Protein AF-A0ABD5MXD7-F1 (afdb_monomer_lite)

Foldseek 3Di:
DPQQDKDKFAQHDQVCCVVFPVVLCQAFLADQCSLVLRQAHRWIWIGRGPFWIWTWDQFDFPNDTATETEETGGDLVCLLVRQVSVQVVCCVPHVFFHKYFFYADSNQVSQLVVPKAKFFWFKWFKDQLVPADCDDDLLVVLVVLQVVCVVQVKDKDKDALVPDPPVLVVVQQQLQLPVALLHNDFFHDVAHGDDSHQAWWQAPVGIGGDPDPDDDDDGDGQWIKMFMATNVRGTFWMWIWHFRHHPSDGQETETRDITGNPVDDDCVRSNNVVVVSVVCVVVVRRMYIPGTLTLPPGDCPPPGRHAPLVNVVSVLCCVLVCVRHPVSVVSVVSSVSSVGDIGTTIMIDSDHRVSVVSVVVSSVVNGVGPSVVRLVVCCPPVVDNSDDLPQVVCVVVVLWPDALAFEEEEEEQDPVVQVVNCVSNVVRHRYDYDHQVVQVGLQRVLVPDDPRHGEYEYEYDLVDPRVVNNLLVCLVVLPQHKYKYFYADDPPSVVSSCVSQPVVFWDWDADPDPVTGTGMTIGGSDDDDD

Structure (mmCIF, N/CA/C/O backbone):
data_AF-A0ABD5MXD7-F1
#
_entry.id   AF-A0ABD5MXD7-F1
#
loop_
_atom_site.group_PDB
_atom_site.id
_atom_site.type_symbol
_atom_site.label_atom_id
_atom_site.label_alt_id
_atom_site.label_comp_id
_atom_site.label_asym_id
_atom_site.label_entity_id
_atom_site.label_seq_id
_atom_site.pdbx_PDB_ins_code
_atom_site.Cartn_x
_atom_site.Cartn_y
_atom_site.Cartn_z
_atom_site.occupancy
_atom_site.B_iso_or_equiv
_atom_site.auth_seq_id
_atom_site.auth_comp_id
_atom_site.auth_asym_id
_atom_site.auth_atom_id
_atom_site.pdbx_PDB_model_num
ATOM 1 N N . MET A 1 1 ? 9.197 -11.437 -35.068 1.00 38.97 1 MET A N 1
ATOM 2 C CA . MET A 1 1 ? 8.439 -10.726 -34.023 1.00 38.97 1 MET A CA 1
ATOM 3 C C . MET A 1 1 ? 8.426 -9.267 -34.413 1.00 38.97 1 MET A C 1
ATOM 5 O O . MET A 1 1 ? 9.500 -8.735 -34.677 1.00 38.97 1 MET A O 1
ATOM 9 N N . ALA A 1 2 ? 7.246 -8.666 -34.576 1.00 37.66 2 ALA A N 1
ATOM 10 C CA . ALA A 1 2 ? 7.163 -7.213 -34.661 1.00 37.66 2 ALA A CA 1
ATOM 11 C C . ALA A 1 2 ? 7.806 -6.661 -33.381 1.00 37.66 2 ALA A C 1
ATOM 13 O O . ALA A 1 2 ? 7.549 -7.197 -32.305 1.00 37.66 2 ALA A O 1
ATOM 14 N N . LYS A 1 3 ? 8.716 -5.689 -33.494 1.00 47.69 3 LYS A N 1
ATOM 15 C CA . LYS A 1 3 ? 9.134 -4.940 -32.309 1.00 47.69 3 LYS A CA 1
ATOM 16 C C . LYS A 1 3 ? 7.881 -4.219 -31.832 1.00 47.69 3 LYS A C 1
ATOM 18 O O . LYS A 1 3 ? 7.326 -3.449 -32.608 1.00 47.69 3 LYS A O 1
ATOM 23 N N . ASN A 1 4 ? 7.416 -4.535 -30.630 1.00 63.84 4 ASN A N 1
ATOM 24 C CA . ASN A 1 4 ? 6.398 -3.718 -29.989 1.00 63.84 4 ASN A CA 1
ATOM 25 C C . ASN A 1 4 ? 6.974 -2.308 -29.848 1.00 63.84 4 ASN A C 1
ATOM 27 O O . ASN A 1 4 ? 8.160 -2.163 -29.534 1.00 63.84 4 ASN A O 1
ATOM 31 N N . ASP A 1 5 ? 6.169 -1.292 -30.138 1.00 82.38 5 ASP A N 1
ATOM 32 C CA . ASP A 1 5 ? 6.615 0.083 -29.973 1.00 82.38 5 ASP A CA 1
ATOM 33 C C . ASP A 1 5 ? 6.758 0.372 -28.470 1.00 82.38 5 ASP A C 1
ATOM 35 O O . ASP A 1 5 ? 5.833 0.207 -27.671 1.00 82.38 5 ASP A O 1
ATOM 39 N N . GLU A 1 6 ? 7.976 0.744 -28.079 1.00 86.88 6 GLU A N 1
ATOM 40 C CA . GLU A 1 6 ? 8.335 1.115 -26.714 1.00 86.88 6 GLU A CA 1
ATOM 41 C C . GLU A 1 6 ? 8.356 2.635 -26.580 1.00 86.88 6 GLU A C 1
ATOM 43 O O . GLU A 1 6 ? 8.889 3.338 -27.444 1.00 86.88 6 GLU A O 1
ATOM 48 N N . ALA A 1 7 ? 7.855 3.158 -25.463 1.00 86.88 7 ALA A N 1
ATOM 49 C CA . ALA A 1 7 ? 7.943 4.582 -25.171 1.00 86.88 7 ALA A CA 1
ATOM 50 C C . ALA A 1 7 ? 8.163 4.878 -23.690 1.00 86.88 7 ALA A C 1
ATOM 52 O O . ALA A 1 7 ? 7.675 4.176 -22.806 1.00 86.88 7 ALA A O 1
ATOM 53 N N . LEU A 1 8 ? 8.864 5.983 -23.441 1.00 89.38 8 LEU A N 1
ATOM 54 C CA . LEU A 1 8 ? 8.971 6.604 -22.130 1.00 89.38 8 LEU A CA 1
ATOM 55 C C . LEU A 1 8 ? 8.096 7.862 -22.113 1.00 89.38 8 LEU A C 1
ATOM 57 O O . LEU A 1 8 ? 8.388 8.827 -22.817 1.00 89.38 8 LEU A O 1
ATOM 61 N N . LEU A 1 9 ? 7.036 7.842 -21.312 1.00 88.12 9 LEU A N 1
ATOM 62 C CA . LEU A 1 9 ? 6.100 8.945 -21.127 1.00 88.12 9 LEU A CA 1
ATOM 63 C C . LEU A 1 9 ? 6.461 9.699 -19.844 1.00 88.12 9 LEU A C 1
ATOM 65 O O . LEU A 1 9 ? 6.293 9.185 -18.735 1.00 88.12 9 LEU A O 1
ATOM 69 N N . VAL A 1 10 ? 6.986 10.915 -19.989 1.00 86.81 10 VAL A N 1
ATOM 70 C CA . VAL A 1 10 ? 7.392 11.770 -18.865 1.00 86.81 10 VAL A CA 1
ATOM 71 C C . VAL A 1 10 ? 6.362 12.879 -18.694 1.00 86.81 10 VAL A C 1
ATOM 73 O O . VAL A 1 10 ? 6.208 13.695 -19.597 1.00 86.81 10 VAL A O 1
ATOM 76 N N . ASN A 1 11 ? 5.702 12.931 -17.533 1.00 85.56 11 ASN A N 1
ATOM 77 C CA . ASN A 1 11 ? 4.541 13.796 -17.276 1.00 85.56 11 ASN A CA 1
ATOM 78 C C . ASN A 1 11 ? 3.469 13.697 -18.385 1.00 85.56 11 ASN A C 1
ATOM 80 O O . ASN A 1 11 ? 3.197 14.707 -19.039 1.00 85.56 11 ASN A O 1
ATOM 84 N N . PRO A 1 12 ? 2.891 12.503 -18.622 1.00 88.88 12 PRO A N 1
ATOM 85 C CA . PRO A 1 12 ? 1.953 12.306 -19.723 1.00 88.88 12 PRO A CA 1
ATOM 86 C C . PRO A 1 12 ? 0.705 13.184 -19.603 1.00 88.88 12 PRO A C 1
ATOM 88 O O . PRO A 1 12 ? 0.245 13.480 -18.491 1.00 88.88 12 PRO A O 1
ATOM 91 N N . SER A 1 13 ? 0.135 13.549 -20.753 1.00 88.25 13 SER A N 1
ATOM 92 C CA . SER A 1 13 ? -1.198 14.149 -20.825 1.00 88.25 13 SER A CA 1
ATOM 93 C C . SER A 1 13 ? -2.289 13.127 -20.479 1.00 88.25 13 SER A C 1
ATOM 95 O O . SER A 1 13 ? -2.035 11.925 -20.387 1.00 88.25 13 SER A O 1
ATOM 97 N N . VAL A 1 14 ? -3.520 13.599 -20.257 1.00 83.00 14 VAL A N 1
ATOM 98 C CA . VAL A 1 14 ? -4.660 12.702 -19.998 1.00 83.00 14 VAL A CA 1
ATOM 99 C C . VAL A 1 14 ? -4.925 11.822 -21.216 1.00 83.00 14 VAL A C 1
ATOM 101 O O . VAL A 1 14 ? -5.093 10.619 -21.056 1.00 83.00 14 VAL A O 1
ATOM 104 N N . GLU A 1 15 ? -4.849 12.393 -22.416 1.00 85.69 15 GLU A N 1
ATOM 105 C CA . GLU A 1 15 ? -5.046 11.680 -23.678 1.00 85.69 15 GLU A CA 1
ATOM 106 C C . GLU A 1 15 ? -4.002 10.568 -23.859 1.00 85.69 15 GLU A C 1
ATOM 108 O O . GLU A 1 15 ? -4.345 9.445 -24.208 1.00 85.69 15 GLU A O 1
ATOM 113 N N . GLU A 1 16 ? -2.729 10.821 -23.526 1.00 89.12 16 GLU A N 1
ATOM 114 C CA . GLU A 1 16 ? -1.692 9.779 -23.581 1.00 89.12 16 GLU A CA 1
ATOM 115 C C . GLU A 1 16 ? -1.966 8.625 -22.603 1.00 89.12 16 GLU A C 1
ATOM 117 O O . GLU A 1 16 ? -1.685 7.463 -22.913 1.00 89.12 16 GLU A O 1
ATOM 122 N N . LEU A 1 17 ? -2.510 8.926 -21.418 1.00 89.31 17 LEU A N 1
ATOM 123 C CA . LEU A 1 17 ? -2.912 7.902 -20.454 1.00 89.31 17 LEU A CA 1
ATOM 124 C C . LEU A 1 17 ? -4.118 7.104 -20.958 1.00 89.31 17 LEU A C 1
ATOM 126 O O . LEU A 1 17 ? -4.108 5.877 -20.856 1.00 89.31 17 LEU A O 1
ATOM 130 N N . GLU A 1 18 ? -5.135 7.779 -21.490 1.00 87.38 18 GLU A N 1
ATOM 131 C CA . GLU A 1 18 ? -6.340 7.155 -22.045 1.00 87.38 18 GLU A CA 1
ATOM 132 C C . GLU A 1 18 ? -6.022 6.259 -23.243 1.00 87.38 18 GLU A C 1
ATOM 134 O O . GLU A 1 18 ? -6.495 5.126 -23.292 1.00 87.38 18 GLU A O 1
ATOM 139 N N . ASP A 1 19 ? -5.156 6.708 -24.149 1.00 87.31 19 ASP A N 1
ATOM 140 C CA . ASP A 1 19 ? -4.830 5.972 -25.370 1.00 87.31 19 ASP A CA 1
ATOM 141 C C . ASP A 1 19 ? -3.901 4.781 -25.110 1.00 87.31 19 ASP A C 1
ATOM 143 O O . ASP A 1 19 ? -4.033 3.731 -25.744 1.00 87.31 19 ASP A O 1
ATOM 147 N N . ARG A 1 20 ? -2.930 4.926 -24.196 1.00 90.81 20 ARG A N 1
ATOM 148 C CA . ARG A 1 20 ? -1.823 3.959 -24.067 1.00 90.81 20 ARG A CA 1
ATOM 149 C C . ARG A 1 20 ? -1.799 3.180 -22.763 1.00 90.81 20 ARG A C 1
ATOM 151 O O . ARG A 1 20 ? -1.332 2.045 -22.756 1.00 90.81 20 ARG A O 1
ATOM 158 N N . ILE A 1 21 ? -2.271 3.760 -21.661 1.00 92.81 21 ILE A N 1
ATOM 159 C CA . ILE A 1 21 ? -2.184 3.134 -20.332 1.00 92.81 21 ILE A CA 1
ATOM 160 C C . ILE A 1 21 ? -3.499 2.466 -19.944 1.00 92.81 21 ILE A C 1
ATOM 162 O O . ILE A 1 21 ? -3.485 1.315 -19.505 1.00 92.81 21 ILE A O 1
ATOM 166 N N . VAL A 1 22 ? -4.635 3.150 -20.121 1.00 91.50 22 VAL A N 1
ATOM 167 C CA . VAL A 1 22 ? -5.957 2.623 -19.750 1.00 91.50 22 VAL A CA 1
ATOM 168 C C . VAL A 1 22 ? -6.223 1.254 -20.394 1.00 91.50 22 VAL A C 1
ATOM 170 O O . VAL A 1 22 ? -6.562 0.342 -19.641 1.00 91.50 22 VAL A O 1
ATOM 173 N N . PRO A 1 23 ? -5.992 1.014 -21.702 1.00 91.69 23 PRO A N 1
ATOM 174 C CA . PRO A 1 23 ? -6.251 -0.296 -22.304 1.00 91.69 23 PRO A CA 1
ATOM 175 C C . PRO A 1 23 ? -5.431 -1.424 -21.663 1.00 91.69 23 PRO A C 1
ATOM 177 O O . PRO A 1 23 ? -5.955 -2.505 -21.396 1.00 91.69 23 PRO A O 1
ATOM 180 N N . LEU A 1 24 ? -4.160 -1.159 -21.346 1.00 94.50 24 LEU A N 1
ATOM 181 C CA . LEU A 1 24 ? -3.272 -2.122 -20.689 1.00 94.50 24 LEU A CA 1
ATOM 182 C C . LEU A 1 24 ? -3.688 -2.376 -19.232 1.00 94.50 24 LEU A C 1
ATOM 184 O O . LEU A 1 24 ? -3.655 -3.517 -18.771 1.00 94.50 24 LEU A O 1
ATOM 188 N N . PHE A 1 25 ? -4.128 -1.338 -18.516 1.00 94.12 25 PHE A N 1
ATOM 189 C CA . PHE A 1 25 ? -4.675 -1.464 -17.164 1.00 94.12 25 PHE A CA 1
ATOM 190 C C . PHE A 1 25 ? -5.970 -2.283 -17.143 1.00 94.12 25 PHE A C 1
ATOM 192 O O . PHE A 1 25 ? -6.136 -3.143 -16.283 1.00 94.12 25 PHE A O 1
ATOM 199 N N . LEU A 1 26 ? -6.871 -2.072 -18.104 1.00 92.38 26 LEU A N 1
ATOM 200 C CA . LEU A 1 26 ? -8.098 -2.864 -18.215 1.00 92.38 26 LEU A CA 1
ATOM 201 C C . LEU A 1 26 ? -7.807 -4.340 -18.482 1.00 92.38 26 LEU A C 1
ATOM 203 O O . LEU A 1 26 ? -8.529 -5.212 -18.002 1.00 92.38 26 LEU A O 1
ATOM 207 N N . GLN A 1 27 ? -6.732 -4.624 -19.208 1.00 93.88 27 GLN A N 1
ATOM 208 C CA . GLN A 1 27 ? -6.328 -5.988 -19.502 1.00 93.88 27 GLN A CA 1
ATOM 209 C C . GLN A 1 27 ? -5.627 -6.662 -18.306 1.00 93.88 27 GLN A C 1
ATOM 211 O O . GLN A 1 27 ? -5.914 -7.821 -18.002 1.00 93.88 27 GLN A O 1
ATOM 216 N N . HIS A 1 28 ? -4.737 -5.947 -17.606 1.00 94.56 28 HIS A N 1
ATOM 217 C CA . HIS A 1 28 ? -3.770 -6.538 -16.666 1.00 94.56 28 HIS A CA 1
ATOM 218 C C . HIS A 1 28 ? -3.792 -5.959 -15.236 1.00 94.56 28 HIS A C 1
ATOM 220 O O . HIS A 1 28 ? -2.898 -6.245 -14.439 1.00 94.56 28 HIS A O 1
ATOM 226 N N . GLY A 1 29 ? -4.787 -5.149 -14.874 1.00 92.50 29 GLY A N 1
ATOM 227 C CA . GLY A 1 29 ? -4.870 -4.394 -13.616 1.00 92.50 29 GLY A CA 1
ATOM 228 C C . GLY A 1 29 ? -5.186 -5.207 -12.351 1.00 92.50 29 GLY A C 1
ATOM 229 O O . GLY A 1 29 ? -6.008 -4.783 -11.535 1.00 92.50 29 GLY A O 1
ATOM 230 N N . THR A 1 30 ? -4.560 -6.374 -12.175 1.00 88.44 30 THR A N 1
ATOM 231 C CA . THR A 1 30 ? -4.918 -7.355 -11.138 1.00 88.44 30 THR A CA 1
ATOM 232 C C . THR A 1 30 ? -4.127 -7.247 -9.841 1.00 88.44 30 THR A C 1
ATOM 234 O O . THR A 1 30 ? -4.612 -7.693 -8.801 1.00 88.44 30 THR A O 1
ATOM 237 N N . HIS A 1 31 ? -2.909 -6.701 -9.867 1.00 84.88 31 HIS A N 1
ATOM 238 C CA . HIS A 1 31 ? -2.092 -6.604 -8.655 1.00 84.88 31 HIS A CA 1
ATOM 239 C C . HIS A 1 31 ? -2.595 -5.481 -7.729 1.00 84.88 31 HIS A C 1
ATOM 241 O O . HIS A 1 31 ? -3.183 -4.494 -8.171 1.00 84.88 31 HIS A O 1
ATOM 247 N N . HIS A 1 32 ? -2.324 -5.593 -6.422 1.00 80.94 32 HIS A N 1
ATOM 248 C CA . HIS A 1 32 ? -2.888 -4.716 -5.374 1.00 80.94 32 HIS A CA 1
ATOM 249 C C . HIS A 1 32 ? -2.613 -3.213 -5.553 1.00 80.94 32 HIS A C 1
ATOM 251 O O . HIS A 1 32 ? -3.298 -2.394 -4.955 1.00 80.94 32 HIS A O 1
ATOM 257 N N . PHE A 1 33 ? -1.623 -2.827 -6.353 1.00 84.00 33 PHE A N 1
ATOM 258 C CA . PHE A 1 33 ? -1.284 -1.422 -6.601 1.00 84.00 33 PHE A CA 1
ATOM 259 C C . PHE A 1 33 ? -1.574 -0.976 -8.034 1.00 84.00 33 PHE A C 1
ATOM 261 O O . PHE A 1 33 ? -1.294 0.175 -8.353 1.00 84.00 33 PHE A O 1
ATOM 268 N N . ALA A 1 34 ? -2.159 -1.828 -8.882 1.00 88.44 34 ALA A N 1
ATOM 269 C CA . ALA A 1 34 ? -2.384 -1.519 -10.293 1.00 88.44 34 ALA A CA 1
ATOM 270 C C . ALA A 1 34 ? -3.173 -0.219 -10.458 1.00 88.44 34 ALA A C 1
ATOM 272 O O . ALA A 1 34 ? -2.730 0.704 -11.132 1.00 88.44 34 ALA A O 1
ATOM 273 N N . SER A 1 35 ? -4.284 -0.074 -9.740 1.00 88.00 35 SER A N 1
ATOM 274 C CA . SER A 1 35 ? -5.116 1.130 -9.804 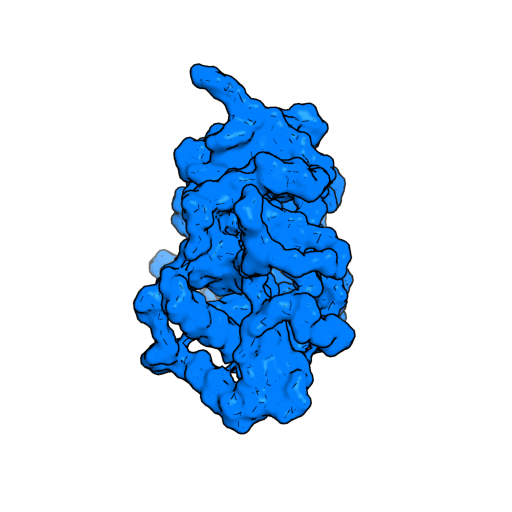1.00 88.00 35 SER A CA 1
ATOM 275 C C . SER A 1 35 ? -4.384 2.365 -9.260 1.00 88.00 35 SER A C 1
ATOM 277 O O . SER A 1 35 ? -4.585 3.468 -9.755 1.00 88.00 35 SER A O 1
ATOM 279 N N . HIS A 1 36 ? -3.462 2.204 -8.302 1.00 87.75 36 HIS A N 1
ATOM 280 C CA . HIS A 1 36 ? -2.636 3.317 -7.813 1.00 87.75 36 HIS A CA 1
ATOM 281 C C . HIS A 1 36 ? -1.689 3.840 -8.895 1.00 87.75 36 HIS A C 1
ATOM 283 O O . HIS A 1 36 ? -1.412 5.037 -8.929 1.00 87.75 36 HIS A O 1
ATOM 289 N N . THR A 1 37 ? -1.211 2.956 -9.779 1.00 88.69 37 THR A N 1
ATOM 290 C CA . THR A 1 37 ? -0.314 3.344 -10.874 1.00 88.69 37 THR A CA 1
ATOM 291 C C . THR A 1 37 ? -0.977 4.258 -11.892 1.00 88.69 37 THR A C 1
ATOM 293 O O . THR A 1 37 ? -0.256 4.941 -12.598 1.00 88.69 37 THR A O 1
ATOM 296 N N . ILE A 1 38 ? -2.313 4.284 -11.958 1.00 88.56 38 ILE A N 1
ATOM 297 C CA . ILE A 1 38 ? -3.061 5.023 -12.979 1.00 88.56 38 ILE A CA 1
ATOM 298 C C . ILE A 1 38 ? -3.862 6.201 -12.392 1.00 88.56 38 ILE A C 1
ATOM 300 O O . ILE A 1 38 ? -3.967 7.265 -13.002 1.00 88.56 38 ILE A O 1
ATOM 304 N N . LEU A 1 39 ? -4.377 6.042 -11.168 1.00 87.00 39 LEU A N 1
ATOM 305 C CA . LEU A 1 39 ? -5.213 7.029 -10.471 1.00 87.00 39 LEU A CA 1
ATOM 306 C C . LEU A 1 39 ? -4.413 8.131 -9.764 1.00 87.00 39 LEU A C 1
ATOM 308 O O . LEU A 1 39 ? -4.994 9.082 -9.248 1.00 87.00 39 LEU A O 1
ATOM 312 N N . GLN A 1 40 ? -3.089 8.004 -9.683 1.00 86.81 40 GLN A N 1
ATOM 313 C CA . GLN A 1 40 ? -2.241 9.001 -9.042 1.00 86.81 40 GLN A CA 1
ATOM 314 C C . GLN A 1 40 ? -1.609 9.953 -10.062 1.00 86.81 40 GLN A C 1
ATOM 316 O O . GLN A 1 40 ? -1.073 9.551 -11.097 1.00 86.81 40 GLN A O 1
ATOM 321 N N . ASP A 1 41 ? -1.628 11.240 -9.731 1.00 83.44 41 ASP A N 1
ATOM 322 C CA . ASP A 1 41 ? -0.963 12.277 -10.516 1.00 83.44 41 ASP A CA 1
ATOM 323 C C . ASP A 1 41 ? 0.568 12.182 -10.428 1.00 83.44 41 ASP A C 1
ATOM 325 O O . ASP A 1 41 ? 1.118 11.609 -9.496 1.00 83.44 41 ASP A O 1
ATOM 329 N N . GLY A 1 42 ? 1.278 12.780 -11.385 1.00 86.25 42 GLY A N 1
ATOM 330 C CA . GLY A 1 42 ? 2.727 13.001 -11.279 1.00 86.25 42 GLY A CA 1
ATOM 331 C C . GLY A 1 42 ? 3.626 11.782 -11.508 1.00 86.25 42 GLY A C 1
ATOM 332 O O . GLY A 1 42 ? 4.834 11.908 -11.338 1.00 86.25 42 GLY A O 1
ATOM 333 N N . LEU A 1 43 ? 3.074 10.629 -11.899 1.00 91.19 43 LEU A N 1
ATOM 334 C CA . LEU A 1 43 ? 3.857 9.459 -12.301 1.00 91.19 43 LEU A CA 1
ATOM 335 C C . LEU A 1 43 ? 4.329 9.570 -13.759 1.00 91.19 43 LEU A C 1
ATOM 337 O O . LEU A 1 43 ? 3.617 10.086 -14.620 1.00 91.19 43 LEU A O 1
ATOM 341 N N . ASN A 1 44 ? 5.518 9.033 -14.022 1.00 92.69 44 ASN A N 1
ATOM 342 C CA . ASN A 1 44 ? 6.030 8.747 -15.359 1.00 92.69 44 ASN A CA 1
ATOM 343 C C . ASN A 1 44 ? 5.766 7.277 -15.707 1.00 92.69 44 ASN A C 1
ATOM 345 O O . ASN A 1 44 ? 5.594 6.450 -14.809 1.00 92.69 44 ASN A O 1
ATOM 349 N N . TYR A 1 45 ? 5.781 6.936 -16.995 1.00 94.56 45 TYR A N 1
ATOM 350 C CA . TYR A 1 45 ? 5.461 5.588 -17.461 1.00 94.56 45 TYR A CA 1
ATOM 351 C C . TYR A 1 45 ? 6.461 5.116 -18.502 1.00 94.56 45 TYR A C 1
ATOM 353 O O . TYR A 1 45 ? 6.852 5.859 -19.397 1.00 94.56 45 TYR A O 1
ATOM 361 N N . PHE A 1 46 ? 6.853 3.856 -18.405 1.00 94.94 46 PHE A N 1
ATOM 362 C CA . PHE A 1 46 ? 7.382 3.119 -19.542 1.00 94.94 46 PHE A CA 1
ATOM 363 C C . PHE A 1 46 ? 6.293 2.205 -20.072 1.00 94.94 46 PHE A C 1
ATOM 365 O O . PHE A 1 46 ? 5.650 1.514 -19.285 1.00 94.94 46 PHE A O 1
ATOM 372 N N . VAL A 1 47 ? 6.095 2.216 -21.383 1.00 95.94 47 VAL A N 1
ATOM 373 C CA . VAL A 1 47 ? 5.038 1.469 -22.061 1.00 95.94 47 VAL A CA 1
ATOM 374 C C . VAL A 1 47 ? 5.660 0.618 -23.149 1.00 95.94 47 VAL A C 1
ATOM 376 O O . VAL A 1 47 ? 6.483 1.105 -23.925 1.00 95.94 47 VAL A O 1
ATOM 379 N N . MET A 1 48 ? 5.233 -0.637 -23.208 1.00 95.38 48 MET A N 1
ATOM 380 C CA . MET A 1 48 ? 5.461 -1.528 -24.333 1.00 95.38 48 MET A CA 1
ATOM 381 C C . MET A 1 48 ? 4.089 -1.902 -24.892 1.00 95.38 48 MET A C 1
ATOM 383 O O . MET A 1 48 ? 3.324 -2.628 -24.247 1.00 95.38 48 MET A O 1
ATOM 387 N N . ASP A 1 49 ? 3.757 -1.352 -26.060 1.00 90.19 49 ASP A N 1
ATOM 388 C CA . ASP A 1 49 ? 2.409 -1.452 -26.620 1.00 90.19 49 ASP A CA 1
ATOM 389 C C . ASP A 1 49 ? 2.009 -2.925 -26.822 1.00 90.19 49 ASP A C 1
ATOM 391 O O . ASP A 1 49 ? 2.787 -3.748 -27.310 1.00 90.19 49 ASP A O 1
ATOM 395 N N . GLY A 1 50 ? 0.794 -3.274 -26.389 1.00 89.75 50 GLY A N 1
ATOM 396 C CA . GLY A 1 50 ? 0.283 -4.650 -26.413 1.00 89.75 50 GLY A CA 1
ATOM 397 C C . GLY A 1 50 ? 0.891 -5.604 -25.374 1.00 89.75 50 GLY A C 1
ATOM 398 O O . GLY A 1 50 ? 0.511 -6.771 -25.353 1.00 89.75 50 GLY A O 1
ATOM 399 N N . VAL A 1 51 ? 1.806 -5.135 -24.517 1.00 94.44 51 VAL A N 1
ATOM 400 C CA . VAL A 1 51 ? 2.475 -5.957 -23.492 1.00 94.44 51 VAL A CA 1
ATOM 401 C C . VAL A 1 51 ? 2.160 -5.479 -22.081 1.00 94.44 51 VAL A C 1
ATOM 403 O O . VAL A 1 51 ? 1.756 -6.279 -21.237 1.00 94.44 51 VAL A O 1
ATOM 406 N N . GLY A 1 52 ? 2.361 -4.191 -21.803 1.00 96.00 52 GLY A N 1
ATOM 407 C CA . GLY A 1 52 ? 2.176 -3.649 -20.463 1.00 96.00 52 GLY A CA 1
ATOM 408 C C . GLY A 1 52 ? 2.936 -2.357 -20.203 1.00 96.00 52 GLY A C 1
ATOM 409 O O . GLY A 1 52 ? 3.534 -1.770 -21.107 1.00 96.00 52 GLY A O 1
ATOM 410 N N . TYR A 1 53 ? 2.908 -1.909 -18.950 1.00 96.62 53 TYR A N 1
ATOM 411 C CA . TYR A 1 53 ? 3.573 -0.677 -18.538 1.00 96.62 53 TYR A CA 1
ATOM 412 C C . TYR A 1 53 ? 4.162 -0.749 -17.124 1.00 96.62 53 TYR A C 1
ATOM 414 O O . TYR A 1 53 ? 3.776 -1.576 -16.297 1.00 96.62 53 TYR A O 1
ATOM 422 N N . ILE A 1 54 ? 5.100 0.156 -16.834 1.00 95.81 54 ILE A N 1
ATOM 423 C CA . ILE A 1 54 ? 5.685 0.370 -15.505 1.00 95.81 54 ILE A CA 1
ATOM 424 C C . ILE A 1 54 ? 5.555 1.847 -15.148 1.00 95.81 54 ILE A C 1
ATOM 426 O O . ILE A 1 54 ? 6.122 2.701 -15.829 1.00 95.81 54 ILE A O 1
ATOM 430 N N . ALA A 1 55 ? 4.835 2.142 -14.064 1.00 94.75 55 ALA A N 1
ATOM 431 C CA . ALA A 1 55 ? 4.731 3.492 -13.520 1.00 94.75 55 ALA A CA 1
ATOM 432 C C . ALA A 1 55 ? 5.848 3.767 -12.501 1.00 94.75 55 ALA A C 1
ATOM 434 O O . ALA A 1 55 ? 6.167 2.918 -11.658 1.00 94.75 55 ALA A O 1
ATOM 435 N N . PHE A 1 56 ? 6.441 4.959 -12.561 1.00 93.00 56 PHE A N 1
ATOM 436 C CA . PHE A 1 56 ? 7.594 5.317 -11.742 1.00 93.00 56 PHE A CA 1
ATOM 437 C C . PHE A 1 56 ? 7.685 6.812 -11.418 1.00 93.00 56 PHE A C 1
ATOM 439 O O . PHE A 1 56 ? 7.099 7.659 -12.088 1.00 93.00 56 PHE A O 1
ATOM 446 N N . LEU A 1 57 ? 8.468 7.131 -10.389 1.00 90.12 57 LEU A N 1
ATOM 447 C CA . LEU A 1 57 ? 8.919 8.484 -10.063 1.00 90.12 57 LEU A CA 1
ATOM 448 C C . LEU A 1 57 ? 10.437 8.574 -10.128 1.00 90.12 57 LEU A C 1
ATOM 450 O O . LEU A 1 57 ? 11.135 7.641 -9.737 1.00 90.12 57 LEU A O 1
ATOM 454 N N . ASP A 1 58 ? 10.955 9.740 -10.501 1.00 85.31 58 ASP A N 1
ATOM 455 C CA . ASP A 1 58 ? 12.372 10.051 -10.320 1.00 85.31 58 ASP A CA 1
ATOM 456 C C . ASP A 1 58 ? 12.640 10.421 -8.854 1.00 85.31 58 ASP A C 1
ATOM 458 O O . ASP A 1 58 ? 12.566 11.584 -8.446 1.00 85.31 58 ASP A O 1
ATOM 462 N N . GLY A 1 59 ? 12.959 9.417 -8.041 1.00 77.75 59 GLY A N 1
ATOM 463 C CA . GLY A 1 59 ? 13.328 9.588 -6.643 1.00 77.75 59 GLY A CA 1
ATOM 464 C C . GLY A 1 59 ? 14.649 10.334 -6.504 1.00 77.75 59 GLY A C 1
ATOM 465 O O . GLY A 1 59 ? 15.646 9.973 -7.128 1.00 77.75 59 GLY A O 1
ATOM 466 N N . LYS A 1 60 ? 14.677 11.366 -5.655 1.00 72.44 60 LYS A N 1
ATOM 467 C CA . LYS A 1 60 ? 15.886 12.145 -5.354 1.00 72.44 60 LYS A CA 1
ATOM 468 C C . LYS A 1 60 ? 16.057 12.269 -3.847 1.00 72.44 60 LYS A C 1
ATOM 470 O O . LYS A 1 60 ? 15.267 12.936 -3.186 1.00 72.44 60 LYS A O 1
ATOM 475 N N . PHE A 1 61 ? 17.105 11.657 -3.301 1.00 66.19 61 PHE A N 1
ATOM 476 C CA . PHE A 1 61 ? 17.427 11.775 -1.879 1.00 66.19 61 PHE A CA 1
ATOM 477 C C . PHE A 1 61 ? 18.929 11.642 -1.626 1.00 66.19 61 PHE A C 1
ATOM 479 O O . PHE A 1 61 ? 19.583 10.742 -2.150 1.00 66.19 61 PHE A O 1
ATOM 486 N N . GLY A 1 62 ? 19.496 12.554 -0.827 1.00 58.22 62 GLY A N 1
ATOM 487 C CA . GLY A 1 62 ? 20.901 12.482 -0.400 1.00 58.22 62 GLY A CA 1
ATOM 488 C C . GLY A 1 62 ? 21.921 12.421 -1.547 1.00 58.22 62 GLY A C 1
ATOM 489 O O . GLY A 1 62 ? 22.938 11.747 -1.419 1.00 58.22 62 GLY A O 1
ATOM 490 N N . GLY A 1 63 ? 21.634 13.061 -2.688 1.00 61.47 63 GLY A N 1
ATOM 491 C CA . GLY A 1 63 ? 22.484 13.024 -3.889 1.00 61.47 63 GLY A CA 1
ATOM 492 C C . GLY A 1 63 ? 22.350 11.757 -4.745 1.00 61.47 63 GLY A C 1
ATOM 493 O O . GLY A 1 63 ? 22.955 11.691 -5.810 1.00 61.47 63 GLY A O 1
ATOM 494 N N . THR A 1 64 ? 21.542 10.777 -4.324 1.00 59.19 64 THR A N 1
ATOM 495 C CA . THR A 1 64 ? 21.156 9.619 -5.146 1.00 59.19 64 THR A CA 1
ATOM 496 C C . THR A 1 64 ? 19.922 9.981 -5.970 1.00 59.19 64 THR A C 1
ATOM 498 O O . THR A 1 64 ? 18.994 10.606 -5.446 1.00 59.19 64 THR A O 1
ATOM 501 N N . GLN A 1 65 ? 19.914 9.601 -7.249 1.00 72.81 65 GLN A N 1
ATOM 502 C CA . GLN A 1 65 ? 18.734 9.663 -8.109 1.00 72.81 65 GLN A CA 1
ATOM 503 C C . GLN A 1 65 ? 18.381 8.245 -8.540 1.00 72.81 65 GLN A C 1
ATOM 505 O O . GLN A 1 65 ? 19.269 7.474 -8.882 1.00 72.81 65 GLN A O 1
ATOM 510 N N . ALA A 1 66 ? 17.118 7.858 -8.464 1.00 80.25 66 ALA A N 1
ATOM 511 C CA . ALA A 1 66 ? 16.703 6.515 -8.831 1.00 80.25 66 ALA A CA 1
ATOM 512 C C . ALA A 1 66 ? 15.248 6.513 -9.282 1.00 80.25 66 ALA A C 1
ATOM 514 O O . ALA A 1 66 ? 14.420 7.102 -8.588 1.00 80.25 66 ALA A O 1
ATOM 515 N N . PRO A 1 67 ? 14.913 5.808 -10.368 1.00 88.31 67 PRO A N 1
ATOM 516 C CA . PRO A 1 67 ? 13.529 5.483 -10.649 1.00 88.31 67 PRO A CA 1
ATOM 517 C C . PRO A 1 67 ? 12.982 4.609 -9.516 1.00 88.31 67 PRO A C 1
ATOM 519 O O . PRO A 1 67 ? 13.507 3.528 -9.232 1.00 88.31 67 PRO A O 1
ATOM 522 N N . LEU A 1 68 ? 11.947 5.106 -8.852 1.00 91.50 68 LEU A N 1
ATOM 523 C CA . LEU A 1 68 ? 11.175 4.392 -7.849 1.00 91.50 68 LEU A CA 1
ATOM 524 C C . LEU A 1 68 ? 9.915 3.893 -8.541 1.00 91.50 68 LEU A C 1
ATOM 526 O O . LEU A 1 68 ? 9.091 4.699 -8.971 1.00 91.50 68 LEU A O 1
ATOM 530 N N . THR A 1 69 ? 9.779 2.584 -8.680 1.00 92.38 69 THR A N 1
ATOM 531 C CA . THR A 1 69 ? 8.684 1.968 -9.427 1.00 92.38 69 THR A CA 1
ATOM 532 C C . THR A 1 69 ? 7.667 1.341 -8.484 1.00 92.38 69 THR A C 1
ATOM 534 O O . THR A 1 69 ? 8.003 0.865 -7.395 1.00 92.38 69 THR A O 1
ATOM 537 N N . LEU A 1 70 ? 6.409 1.333 -8.913 1.00 88.19 70 LEU A N 1
ATOM 538 C CA . LEU A 1 70 ? 5.396 0.428 -8.369 1.00 88.19 70 LEU A CA 1
ATOM 539 C C . LEU A 1 70 ? 5.401 -0.881 -9.186 1.00 88.19 70 LEU A C 1
ATOM 541 O O . LEU A 1 70 ? 6.221 -1.051 -10.091 1.00 88.19 70 LEU A O 1
ATOM 545 N N . GLY A 1 71 ? 4.521 -1.826 -8.850 1.00 86.25 71 GLY A N 1
ATOM 546 C CA . GLY A 1 71 ? 4.384 -3.082 -9.601 1.00 86.25 71 GLY A CA 1
ATOM 547 C C . GLY A 1 71 ? 4.142 -2.857 -11.106 1.00 86.25 71 GLY A C 1
ATOM 548 O O . GLY A 1 71 ? 3.331 -1.993 -11.443 1.00 86.25 71 GLY A O 1
ATOM 549 N N . PRO A 1 72 ? 4.830 -3.595 -12.000 1.00 95.25 72 PRO A N 1
ATOM 550 C CA . PRO A 1 72 ? 4.507 -3.645 -13.423 1.00 95.25 72 PRO A CA 1
ATOM 551 C C . PRO A 1 72 ? 3.080 -4.141 -13.674 1.00 95.25 72 PRO A C 1
ATOM 553 O O . PRO A 1 72 ? 2.584 -5.011 -12.960 1.00 95.25 72 PRO A O 1
ATOM 556 N N . VAL A 1 73 ? 2.449 -3.624 -14.728 1.00 96.50 73 VAL A N 1
ATOM 557 C CA . VAL A 1 73 ? 1.106 -4.023 -15.166 1.00 96.50 73 VAL A CA 1
ATOM 558 C C . VAL A 1 73 ? 1.224 -4.721 -16.518 1.00 96.50 73 VAL A C 1
ATOM 560 O O . VAL A 1 73 ? 1.341 -4.067 -17.554 1.00 96.50 73 VAL A O 1
ATOM 563 N N . CYS A 1 74 ? 1.245 -6.055 -16.491 1.00 95.88 74 CYS A N 1
ATOM 564 C CA . CYS A 1 74 ? 1.312 -6.948 -17.653 1.00 95.88 74 CYS A CA 1
ATOM 565 C C . CYS A 1 74 ? 0.892 -8.377 -17.269 1.00 95.88 74 CYS A C 1
ATOM 567 O O . CYS A 1 74 ? 0.632 -8.668 -16.100 1.00 95.88 74 CYS A O 1
ATOM 569 N N . SER A 1 75 ? 0.855 -9.295 -18.237 1.00 94.69 75 SER A N 1
ATOM 570 C CA . SER A 1 75 ? 0.792 -10.731 -17.940 1.00 94.69 75 SER A CA 1
ATOM 571 C C . SER A 1 75 ? 2.092 -11.227 -17.288 1.00 94.69 75 SER A C 1
ATOM 573 O O . SER A 1 75 ? 3.169 -10.674 -17.521 1.00 94.69 75 SER A O 1
ATOM 575 N N . GLU A 1 76 ? 2.009 -12.294 -16.486 1.00 94.81 76 GLU A N 1
ATOM 576 C CA . GLU A 1 76 ? 3.177 -12.850 -15.781 1.00 94.81 76 GLU A CA 1
ATOM 577 C C . GLU A 1 76 ? 4.293 -13.298 -16.739 1.00 94.81 76 GLU A C 1
ATOM 579 O O . GLU A 1 76 ? 5.473 -13.101 -16.460 1.00 94.81 76 GLU A O 1
ATOM 584 N N . GLU A 1 77 ? 3.921 -13.848 -17.898 1.00 95.75 77 GLU A N 1
ATOM 585 C CA . GLU A 1 77 ? 4.850 -14.276 -18.954 1.00 95.75 77 GLU A CA 1
ATOM 586 C C . GLU A 1 77 ? 5.664 -13.120 -19.552 1.00 95.75 77 GLU A C 1
ATOM 588 O O . GLU A 1 77 ? 6.794 -13.328 -19.986 1.00 95.75 77 GLU A O 1
ATOM 593 N N . ASN A 1 78 ? 5.118 -11.903 -19.518 1.00 96.56 78 ASN A N 1
ATOM 594 C CA . ASN A 1 78 ? 5.730 -10.711 -20.092 1.00 96.56 78 ASN A CA 1
ATOM 595 C C . ASN A 1 78 ? 6.529 -9.888 -19.070 1.00 96.56 78 ASN A C 1
ATOM 597 O O . ASN A 1 78 ? 7.194 -8.925 -19.457 1.00 96.56 78 ASN A O 1
ATOM 601 N N . LEU A 1 79 ? 6.498 -10.249 -17.778 1.00 96.44 79 LEU A N 1
ATOM 602 C CA . LEU A 1 79 ? 7.229 -9.528 -16.730 1.00 96.44 79 LEU A CA 1
ATOM 603 C C . LEU A 1 79 ? 8.726 -9.372 -17.052 1.00 96.44 79 LEU A C 1
ATOM 605 O O . LEU A 1 79 ? 9.219 -8.247 -16.942 1.00 96.44 79 LEU A O 1
ATOM 609 N N . PRO A 1 80 ? 9.467 -10.426 -17.464 1.00 96.69 80 PRO A N 1
ATOM 610 C CA . PRO A 1 80 ? 10.897 -10.286 -17.728 1.00 96.69 80 PRO A CA 1
ATOM 611 C C . PRO A 1 80 ? 11.191 -9.300 -18.862 1.00 96.69 80 PRO A C 1
ATOM 613 O O . PRO A 1 80 ? 12.038 -8.423 -18.699 1.00 96.69 80 PRO A O 1
ATOM 616 N N . ASP A 1 81 ? 10.461 -9.404 -19.975 1.00 96.06 81 ASP A N 1
ATOM 617 C CA . ASP A 1 81 ? 10.665 -8.560 -21.156 1.00 96.06 81 ASP A CA 1
ATOM 618 C C . ASP A 1 81 ? 10.308 -7.096 -20.868 1.00 96.06 81 ASP A C 1
ATOM 620 O O . ASP A 1 81 ? 11.064 -6.190 -21.226 1.00 96.06 81 ASP A O 1
ATOM 624 N N . LEU A 1 82 ? 9.211 -6.850 -20.143 1.00 96.69 82 LEU A N 1
ATOM 625 C CA . LEU A 1 82 ? 8.805 -5.501 -19.754 1.00 96.69 82 LEU A CA 1
ATOM 626 C C . LEU A 1 82 ? 9.820 -4.848 -18.799 1.00 96.69 82 LEU A C 1
ATOM 628 O O . LEU A 1 82 ? 10.176 -3.682 -18.979 1.00 96.69 82 LEU A O 1
ATOM 632 N N . ILE A 1 83 ? 10.318 -5.591 -17.801 1.00 95.94 83 ILE A N 1
ATOM 633 C CA . ILE A 1 83 ? 11.333 -5.095 -16.856 1.00 95.94 83 ILE A CA 1
ATOM 634 C C . ILE A 1 83 ? 12.645 -4.790 -17.590 1.00 95.94 83 ILE A C 1
ATOM 636 O O . ILE A 1 83 ? 13.240 -3.733 -17.370 1.00 95.94 83 ILE A O 1
ATOM 640 N N . LEU A 1 84 ? 13.093 -5.677 -18.481 1.00 94.12 84 LEU A N 1
ATOM 641 C CA . LEU A 1 84 ? 14.321 -5.480 -19.254 1.00 94.12 84 LEU A CA 1
ATOM 642 C C . LEU A 1 84 ? 14.219 -4.288 -20.215 1.00 94.12 84 LEU A C 1
ATOM 644 O O . LEU A 1 84 ? 15.155 -3.487 -20.277 1.00 94.12 84 LEU A O 1
ATOM 648 N N . GLY A 1 85 ? 13.087 -4.129 -20.908 1.00 93.56 85 GLY A N 1
ATOM 649 C CA . GLY A 1 85 ? 12.834 -2.973 -21.774 1.00 93.56 85 GLY A CA 1
ATOM 650 C C . GLY A 1 85 ? 12.872 -1.657 -20.993 1.00 93.56 85 GLY A C 1
ATOM 651 O O . GLY A 1 85 ? 13.569 -0.713 -21.375 1.00 93.56 85 GLY A O 1
ATOM 652 N N . PHE A 1 86 ? 12.220 -1.619 -19.827 1.00 93.31 86 PHE A N 1
ATOM 653 C CA . PHE A 1 86 ? 12.252 -0.455 -18.941 1.00 93.31 86 PHE A CA 1
ATOM 654 C C . PHE A 1 86 ? 13.672 -0.101 -18.503 1.00 93.31 86 PHE A C 1
ATOM 656 O O . PHE A 1 86 ? 14.098 1.055 -18.584 1.00 93.31 86 PHE A O 1
ATOM 663 N N . GLU A 1 87 ? 14.426 -1.103 -18.056 1.00 90.56 87 GLU A N 1
ATOM 664 C CA . GLU A 1 87 ? 15.811 -0.929 -17.652 1.00 90.56 87 GLU A CA 1
ATOM 665 C C . GLU A 1 87 ? 16.685 -0.387 -18.787 1.00 90.56 87 GLU A C 1
ATOM 667 O O . GLU A 1 87 ? 17.527 0.483 -18.548 1.00 90.56 87 GLU A O 1
ATOM 672 N N . GLU A 1 88 ? 16.502 -0.875 -20.016 1.00 88.62 88 GLU A N 1
ATOM 673 C CA . GLU A 1 88 ? 17.245 -0.391 -21.176 1.00 88.62 88 GLU A CA 1
ATOM 674 C C . GLU A 1 88 ? 16.961 1.096 -21.439 1.00 88.62 88 GLU A C 1
ATOM 676 O O . GLU A 1 88 ? 17.897 1.879 -21.642 1.00 88.62 88 GLU A O 1
ATOM 681 N N . GLN A 1 89 ? 15.691 1.509 -21.394 1.00 84.50 89 GLN A N 1
ATOM 682 C CA . GLN A 1 89 ? 15.296 2.899 -21.641 1.00 84.50 89 GLN A CA 1
ATOM 683 C C . GLN A 1 89 ? 15.771 3.852 -20.540 1.00 84.50 89 GLN A C 1
ATOM 685 O O . GLN A 1 89 ? 16.236 4.951 -20.838 1.00 84.50 89 GLN A O 1
ATOM 690 N N . ILE A 1 90 ? 15.717 3.435 -19.275 1.00 80.44 90 ILE A N 1
ATOM 691 C CA . ILE A 1 90 ? 16.081 4.270 -18.120 1.00 80.44 90 ILE A CA 1
ATOM 692 C C . ILE A 1 90 ? 17.593 4.346 -17.881 1.00 80.44 90 ILE A C 1
ATOM 694 O O . ILE A 1 90 ? 18.108 5.374 -17.422 1.00 80.44 90 ILE A O 1
ATOM 698 N N . ARG A 1 91 ? 18.349 3.289 -18.207 1.00 73.69 91 ARG A N 1
ATOM 699 C CA . ARG A 1 91 ? 19.813 3.307 -18.060 1.00 73.69 91 ARG A CA 1
ATOM 700 C C . ARG A 1 91 ? 20.498 4.225 -19.069 1.00 73.69 91 ARG A C 1
ATOM 702 O O . ARG A 1 91 ? 21.551 4.771 -18.737 1.00 73.69 91 ARG A O 1
ATOM 709 N N . LYS A 1 92 ? 19.908 4.432 -20.255 1.00 65.88 92 LYS A N 1
ATOM 710 C CA . LYS A 1 92 ? 20.422 5.337 -21.302 1.00 65.88 92 LYS A CA 1
ATOM 711 C C . LYS A 1 92 ? 20.631 6.782 -20.791 1.00 65.88 92 LYS A C 1
ATOM 713 O O . LYS A 1 92 ? 21.705 7.326 -21.051 1.00 65.88 92 LYS A O 1
ATOM 718 N N . PRO A 1 93 ? 19.691 7.392 -20.038 1.00 56.31 93 PRO A N 1
ATOM 719 C CA . PRO A 1 93 ? 19.860 8.741 -19.487 1.00 56.31 93 PRO A CA 1
ATOM 720 C C . PRO A 1 93 ? 20.407 8.834 -18.043 1.00 56.31 93 PRO A C 1
ATOM 722 O O . PRO A 1 93 ? 21.120 9.793 -17.753 1.00 56.31 93 PRO A O 1
ATOM 725 N N . ILE A 1 94 ? 20.090 7.906 -17.121 1.00 57.97 94 ILE A N 1
ATOM 726 C CA . ILE A 1 94 ? 20.142 8.197 -15.662 1.00 57.97 94 ILE A CA 1
ATOM 727 C C . ILE A 1 94 ? 21.264 7.462 -14.888 1.00 57.97 94 ILE A C 1
ATOM 729 O O . ILE A 1 94 ? 21.632 7.896 -13.801 1.00 57.97 94 ILE A O 1
ATOM 733 N N . ARG A 1 95 ? 21.898 6.412 -15.440 1.00 61.81 95 ARG A N 1
ATOM 734 C CA . ARG A 1 95 ? 22.987 5.629 -14.788 1.00 61.81 95 ARG A CA 1
ATOM 735 C C . ARG A 1 95 ? 22.666 5.021 -13.401 1.00 61.81 95 ARG A C 1
ATOM 737 O O . ARG A 1 95 ? 23.595 4.640 -12.689 1.00 61.81 95 ARG A O 1
ATOM 744 N N . TYR A 1 96 ? 21.397 4.850 -13.028 1.00 71.06 96 TYR A N 1
ATOM 745 C CA . TYR A 1 96 ? 21.017 4.173 -11.780 1.00 71.06 96 TYR A CA 1
ATOM 746 C C . TYR A 1 96 ? 20.013 3.048 -12.025 1.00 71.06 96 TYR A C 1
ATOM 748 O O . TYR A 1 96 ? 19.110 3.186 -12.847 1.00 71.06 96 TYR A O 1
ATOM 756 N N . ASP A 1 97 ? 20.168 1.943 -11.291 1.00 84.31 97 ASP A N 1
ATOM 757 C CA . ASP A 1 97 ? 19.201 0.846 -11.310 1.00 84.31 97 ASP A CA 1
ATOM 758 C C . ASP A 1 97 ? 17.884 1.271 -10.640 1.00 84.31 97 ASP A C 1
ATOM 760 O O . ASP A 1 97 ? 17.928 1.927 -9.584 1.00 84.31 97 ASP A O 1
ATOM 764 N N . PRO A 1 98 ? 16.725 0.904 -11.220 1.00 91.12 98 PRO A N 1
ATOM 765 C CA . PRO A 1 98 ? 15.433 1.163 -10.605 1.00 91.12 98 PRO A CA 1
ATOM 766 C C . PRO A 1 98 ? 15.234 0.291 -9.363 1.00 91.12 98 PRO A C 1
ATOM 768 O O . PRO A 1 98 ? 15.806 -0.798 -9.261 1.00 91.12 98 PRO A O 1
ATOM 771 N N . SER A 1 99 ? 14.397 0.762 -8.443 1.00 92.88 99 SER A N 1
ATOM 772 C CA . SER A 1 99 ? 13.958 0.001 -7.270 1.00 92.88 99 SER A CA 1
ATOM 773 C C . SER A 1 99 ? 12.443 -0.145 -7.278 1.00 92.88 99 SER A C 1
ATOM 775 O O . SER A 1 99 ? 11.736 0.830 -7.525 1.00 92.88 99 SER A O 1
ATOM 777 N N . PHE A 1 100 ? 11.967 -1.351 -6.972 1.00 94.44 100 PHE A N 1
ATOM 778 C CA . PHE A 1 100 ? 10.563 -1.741 -7.079 1.00 94.44 100 PHE A CA 1
ATOM 779 C C . PHE A 1 100 ? 9.917 -1.847 -5.704 1.00 94.44 100 PHE A C 1
ATOM 781 O O . PHE A 1 100 ? 10.443 -2.518 -4.814 1.00 94.44 100 PHE A O 1
ATOM 788 N N . PHE A 1 101 ? 8.773 -1.187 -5.535 1.00 92.88 101 PHE A N 1
ATOM 789 C CA . PHE A 1 101 ? 8.056 -1.079 -4.270 1.00 92.88 101 PHE A CA 1
ATOM 790 C C . PHE A 1 101 ? 6.712 -1.794 -4.325 1.00 92.88 101 PHE A C 1
ATOM 792 O O . PHE A 1 101 ? 5.943 -1.645 -5.272 1.00 92.88 101 PHE A O 1
ATOM 799 N N . TYR A 1 102 ? 6.424 -2.523 -3.248 1.00 91.25 102 TYR A N 1
ATOM 800 C CA . TYR A 1 102 ? 5.157 -3.209 -3.001 1.00 91.25 102 TYR A CA 1
ATOM 801 C C . TYR A 1 102 ? 4.697 -4.113 -4.145 1.00 91.25 102 TYR A C 1
ATOM 803 O O . TYR A 1 102 ? 3.510 -4.183 -4.470 1.00 91.25 102 TYR A O 1
ATOM 811 N N . VAL A 1 103 ? 5.656 -4.818 -4.737 1.00 94.06 103 VAL A N 1
ATOM 812 C CA . VAL A 1 103 ? 5.379 -5.786 -5.793 1.00 94.06 103 VAL A CA 1
ATOM 813 C C . VAL A 1 103 ? 4.848 -7.086 -5.199 1.00 94.06 103 VAL A C 1
ATOM 815 O O . VAL A 1 103 ? 5.130 -7.412 -4.041 1.00 94.06 103 VAL A O 1
ATOM 818 N N . ASP A 1 104 ? 4.055 -7.805 -5.981 1.00 93.50 104 ASP A N 1
ATOM 819 C CA . ASP A 1 104 ? 3.547 -9.127 -5.632 1.00 93.50 104 ASP A CA 1
ATOM 820 C C . ASP A 1 104 ? 4.588 -10.226 -5.894 1.00 93.50 104 ASP A C 1
ATOM 822 O O . ASP A 1 104 ? 5.703 -9.970 -6.354 1.00 93.50 104 ASP A O 1
ATOM 826 N N . GLU A 1 105 ? 4.245 -11.463 -5.541 1.00 94.00 105 GLU A N 1
ATOM 827 C CA . GLU A 1 105 ? 5.155 -12.603 -5.649 1.00 94.00 105 GLU A CA 1
ATOM 828 C C . GLU A 1 105 ? 5.592 -12.921 -7.097 1.00 94.00 105 GLU A C 1
ATOM 830 O O . GLU A 1 105 ? 6.793 -13.139 -7.289 1.00 94.00 105 GLU A O 1
ATOM 835 N N . PRO A 1 106 ? 4.712 -12.915 -8.126 1.00 95.12 106 PRO A N 1
ATOM 836 C CA . PRO A 1 106 ? 5.138 -13.136 -9.512 1.00 95.12 106 PRO A CA 1
ATOM 837 C C . PRO A 1 106 ? 6.175 -12.109 -9.975 1.00 95.12 106 PRO A C 1
ATOM 839 O O . PRO A 1 106 ? 7.230 -12.476 -10.497 1.00 95.12 106 PRO A O 1
ATOM 842 N N . THR A 1 107 ? 5.935 -10.826 -9.695 1.00 96.31 107 THR A N 1
ATOM 843 C CA . THR A 1 107 ? 6.885 -9.754 -10.010 1.00 96.31 107 THR A CA 1
ATOM 844 C C . THR A 1 107 ? 8.190 -9.912 -9.229 1.00 96.31 107 THR A C 1
ATOM 846 O O . THR A 1 107 ? 9.275 -9.769 -9.791 1.00 96.31 107 THR A O 1
ATOM 849 N N . ALA A 1 108 ? 8.110 -10.230 -7.934 1.00 95.88 108 ALA A N 1
ATOM 850 C CA . ALA A 1 108 ? 9.277 -10.461 -7.086 1.00 95.88 108 ALA A CA 1
ATOM 851 C C . ALA A 1 108 ? 10.158 -11.599 -7.623 1.00 95.88 108 ALA A C 1
ATOM 853 O O . ALA A 1 108 ? 11.381 -11.470 -7.656 1.00 95.88 108 ALA A O 1
ATOM 854 N N . ARG A 1 109 ? 9.543 -12.684 -8.103 1.00 96.56 109 ARG A N 1
ATOM 855 C CA . ARG A 1 109 ? 10.238 -13.819 -8.716 1.00 96.56 109 ARG A CA 1
ATOM 856 C C . ARG A 1 109 ? 10.930 -13.430 -10.019 1.00 96.56 109 ARG A C 1
ATOM 858 O O . ARG A 1 109 ? 12.120 -13.694 -10.156 1.00 96.56 109 ARG A O 1
ATOM 865 N N . ALA A 1 110 ? 10.236 -12.722 -10.912 1.00 97.06 110 ALA A N 1
ATOM 866 C CA . ALA A 1 110 ? 10.836 -12.212 -12.145 1.00 97.06 110 ALA A CA 1
ATOM 867 C C . ALA A 1 110 ? 12.039 -11.292 -11.857 1.00 97.06 110 ALA A C 1
ATOM 869 O O . ALA A 1 110 ? 13.098 -11.435 -12.462 1.00 97.06 110 ALA A O 1
AT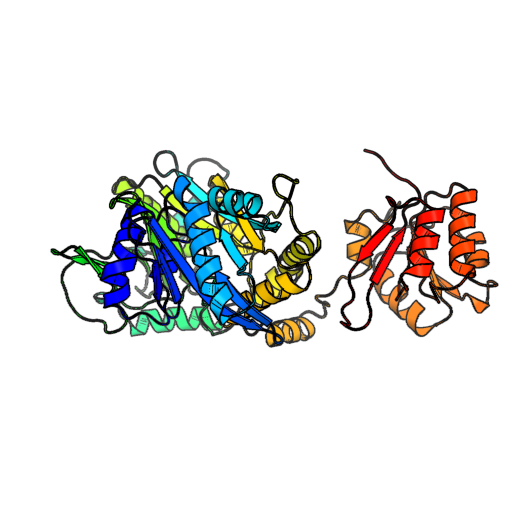OM 870 N N . LEU A 1 111 ? 11.918 -10.388 -10.880 1.00 97.00 111 LEU A N 1
ATOM 871 C CA . LEU A 1 111 ? 13.011 -9.506 -10.462 1.00 97.00 111 LEU A CA 1
ATOM 872 C C . LEU A 1 111 ? 14.190 -10.290 -9.871 1.00 97.00 111 LEU A C 1
ATOM 874 O O . LEU A 1 111 ? 15.342 -10.020 -10.216 1.00 97.00 111 LEU A O 1
ATOM 878 N N . HIS A 1 112 ? 13.923 -11.263 -9.001 1.00 96.75 112 HIS A N 1
ATOM 879 C CA . HIS A 1 112 ? 14.950 -12.134 -8.433 1.00 96.75 112 HIS A CA 1
ATOM 880 C C . HIS A 1 112 ? 15.743 -12.866 -9.523 1.00 96.75 112 HIS A C 1
ATOM 882 O O . HIS A 1 112 ? 16.974 -12.853 -9.503 1.00 96.75 112 HIS A O 1
ATOM 888 N N . ASP A 1 113 ? 15.052 -13.434 -10.513 1.00 96.50 113 ASP A N 1
ATOM 889 C CA . ASP A 1 113 ? 15.681 -14.155 -11.625 1.00 96.50 113 ASP A CA 1
ATOM 890 C C . ASP A 1 113 ? 16.512 -13.218 -12.523 1.00 96.50 113 ASP A C 1
ATOM 892 O O . ASP A 1 113 ? 17.529 -13.621 -13.089 1.00 96.50 113 ASP A O 1
ATOM 896 N N . LEU A 1 114 ? 16.151 -11.931 -12.572 1.00 95.62 114 LEU A N 1
ATOM 897 C CA . LEU A 1 114 ? 16.929 -10.857 -13.199 1.00 95.62 114 LEU A CA 1
ATOM 898 C C . LEU A 1 114 ? 18.070 -10.314 -12.308 1.00 95.62 114 LEU A C 1
ATOM 900 O O . LEU A 1 114 ? 18.740 -9.339 -12.672 1.00 95.62 114 LEU A O 1
ATOM 904 N N . GLY A 1 115 ? 18.326 -10.920 -11.147 1.00 94.19 115 GLY A N 1
ATOM 905 C CA . GLY A 1 115 ? 19.439 -10.588 -10.254 1.00 94.19 115 GLY A CA 1
ATOM 906 C C . GLY A 1 115 ? 19.163 -9.449 -9.271 1.00 94.19 115 GLY A C 1
ATOM 907 O O . GLY A 1 115 ? 20.107 -8.849 -8.753 1.00 94.19 115 GLY A O 1
ATOM 908 N N . TYR A 1 116 ? 17.896 -9.111 -9.022 1.00 95.00 116 TYR A N 1
ATOM 909 C CA . TYR A 1 116 ? 17.533 -8.227 -7.916 1.00 95.00 116 TYR A CA 1
ATOM 910 C C . TYR A 1 116 ? 17.619 -8.956 -6.583 1.00 95.00 116 TYR A C 1
ATOM 912 O O . TYR A 1 116 ? 17.236 -10.119 -6.467 1.00 95.00 116 TYR A O 1
ATOM 920 N N . LYS A 1 117 ? 18.017 -8.221 -5.542 1.00 93.81 117 LYS A N 1
ATOM 921 C CA . LYS A 1 117 ? 17.713 -8.644 -4.180 1.00 93.81 117 LYS A CA 1
ATOM 922 C C . LYS A 1 117 ? 16.274 -8.289 -3.863 1.00 93.81 117 LYS A C 1
ATOM 924 O O . LYS A 1 117 ? 15.859 -7.161 -4.127 1.00 93.81 117 LYS A O 1
ATOM 929 N N . VAL A 1 118 ? 15.548 -9.226 -3.271 1.00 95.56 118 VAL A N 1
ATOM 930 C CA . VAL A 1 118 ? 14.119 -9.113 -2.984 1.00 95.56 118 VAL A CA 1
ATOM 931 C C . VAL A 1 118 ? 13.906 -9.292 -1.491 1.00 95.56 118 VAL A C 1
ATOM 933 O O . VAL A 1 118 ? 14.204 -10.338 -0.928 1.00 95.56 118 VAL A O 1
ATOM 936 N N . ASN A 1 119 ? 13.377 -8.261 -0.847 1.00 93.69 119 ASN A N 1
ATOM 937 C CA . ASN A 1 119 ? 13.063 -8.240 0.571 1.00 93.69 119 ASN A CA 1
ATOM 938 C C . ASN A 1 119 ? 11.555 -8.176 0.775 1.00 93.69 119 ASN A C 1
ATOM 940 O O . ASN A 1 119 ? 10.866 -7.350 0.175 1.00 93.69 119 ASN A O 1
ATOM 944 N N . GLN A 1 120 ? 11.041 -8.974 1.696 1.00 93.94 120 GLN A N 1
ATOM 945 C CA . GLN A 1 120 ? 9.696 -8.804 2.217 1.00 93.94 120 GLN A CA 1
ATOM 946 C C . GLN A 1 120 ? 9.529 -7.422 2.863 1.00 93.94 120 GLN A C 1
ATOM 948 O O . GLN A 1 120 ? 10.346 -6.994 3.678 1.00 93.94 120 GLN A O 1
ATOM 953 N N . CYS A 1 121 ? 8.452 -6.711 2.524 1.00 91.81 121 CYS A N 1
ATOM 954 C CA . CYS A 1 121 ? 8.222 -5.347 3.014 1.00 91.81 121 CYS A CA 1
ATOM 955 C C . CYS A 1 121 ? 6.797 -5.091 3.527 1.00 91.81 121 CYS A C 1
ATOM 957 O O . CYS A 1 121 ? 6.418 -3.943 3.759 1.00 91.81 121 CYS A O 1
ATOM 959 N N . GLY A 1 122 ? 6.009 -6.141 3.760 1.00 91.19 122 GLY A N 1
ATOM 960 C CA . GLY A 1 122 ? 4.674 -6.055 4.357 1.00 91.19 122 GLY A CA 1
ATOM 961 C C . GLY A 1 122 ? 3.728 -7.120 3.824 1.00 91.19 122 GLY A C 1
ATOM 962 O O . GLY A 1 122 ? 4.145 -8.010 3.097 1.00 91.19 122 GLY A O 1
ATOM 963 N N . LYS A 1 123 ? 2.437 -7.022 4.129 1.00 90.38 123 LYS A N 1
ATOM 964 C CA . LYS A 1 123 ? 1.442 -7.964 3.597 1.00 90.38 123 LYS A CA 1
ATOM 965 C C . LYS A 1 123 ? 0.203 -7.277 3.077 1.00 90.38 123 LYS A C 1
ATOM 967 O O . LYS A 1 123 ? -0.259 -6.340 3.711 1.00 90.38 123 LYS A O 1
ATOM 972 N N . THR A 1 124 ? -0.399 -7.767 2.010 1.00 92.25 124 THR A N 1
ATOM 973 C CA . THR A 1 124 ? -1.767 -7.400 1.627 1.00 92.25 124 THR A CA 1
ATOM 974 C C . THR A 1 124 ? -2.752 -8.367 2.276 1.00 92.25 124 THR A C 1
ATOM 976 O O . THR A 1 124 ? -2.408 -9.500 2.613 1.00 92.25 124 THR A O 1
ATOM 979 N N . THR A 1 125 ? -3.967 -7.901 2.566 1.00 93.75 125 THR A N 1
ATOM 980 C CA . THR A 1 125 ? -5.027 -8.748 3.132 1.00 93.75 125 THR A CA 1
ATOM 981 C C . THR A 1 125 ? -6.214 -8.765 2.191 1.00 93.75 125 THR A C 1
ATOM 983 O O . THR A 1 125 ? -6.790 -7.719 1.911 1.00 93.75 125 THR A O 1
ATOM 986 N N . THR A 1 126 ? -6.598 -9.960 1.767 1.00 94.88 126 THR A N 1
ATOM 987 C CA . THR A 1 126 ? -7.613 -10.200 0.745 1.00 94.88 126 THR A CA 1
ATOM 988 C C . THR A 1 126 ? -8.765 -11.019 1.312 1.00 94.88 126 THR A C 1
ATOM 990 O O . THR A 1 126 ? -8.549 -11.967 2.069 1.00 94.88 126 THR A O 1
ATOM 993 N N . LEU A 1 127 ? -9.992 -10.684 0.931 1.00 95.81 127 LEU A N 1
ATOM 994 C CA . LEU A 1 127 ? -11.207 -11.428 1.233 1.00 95.81 127 LEU A CA 1
ATOM 995 C C . LEU A 1 127 ? -11.742 -12.065 -0.051 1.00 95.81 127 LEU A C 1
ATOM 997 O O . LEU A 1 127 ? -11.916 -11.376 -1.057 1.00 95.81 127 LEU A O 1
ATOM 1001 N N . ASP A 1 128 ? -12.044 -13.359 0.021 1.00 95.25 128 ASP A N 1
ATOM 1002 C CA . ASP A 1 128 ? -12.912 -14.022 -0.949 1.00 95.25 128 ASP A CA 1
ATOM 1003 C C . ASP A 1 128 ? -14.365 -13.729 -0.567 1.00 95.25 128 ASP A C 1
ATOM 1005 O O . ASP A 1 128 ? -14.886 -14.251 0.420 1.00 95.25 128 ASP A O 1
ATOM 1009 N N . LEU A 1 129 ? -15.007 -12.847 -1.321 1.00 95.06 129 LEU A N 1
ATOM 1010 C CA . LEU A 1 129 ? -16.355 -12.369 -1.041 1.00 95.06 129 LEU A CA 1
ATOM 1011 C C . LEU A 1 129 ? -17.440 -13.438 -1.244 1.00 95.06 129 LEU A C 1
ATOM 1013 O O . LEU A 1 129 ? -18.545 -13.278 -0.711 1.00 95.06 129 LEU A O 1
ATOM 1017 N N . THR A 1 130 ? -17.135 -14.529 -1.953 1.00 91.75 130 THR A N 1
ATOM 1018 C CA . THR A 1 130 ? -18.080 -15.635 -2.161 1.00 91.75 130 THR A CA 1
ATOM 1019 C C . THR A 1 130 ? -18.318 -16.406 -0.860 1.00 91.75 130 THR A C 1
ATOM 1021 O O . THR A 1 130 ? -19.460 -16.721 -0.519 1.00 91.75 130 THR A O 1
ATOM 1024 N N . GLU A 1 131 ? -17.263 -16.602 -0.067 1.00 89.19 131 GLU A N 1
ATOM 1025 C CA . GLU A 1 131 ? -17.303 -17.356 1.191 1.00 89.19 131 GLU A CA 1
ATOM 1026 C C . GLU A 1 131 ? -17.294 -16.459 2.439 1.00 89.19 131 GLU A C 1
ATOM 1028 O O . GLU A 1 131 ? -17.655 -16.887 3.542 1.00 89.19 131 GLU A O 1
ATOM 1033 N N . TRP A 1 132 ? -16.867 -15.200 2.309 1.00 93.88 132 TRP A N 1
ATOM 1034 C CA . TRP A 1 132 ? -16.643 -14.347 3.468 1.00 93.88 132 TRP A CA 1
ATOM 1035 C C . TRP A 1 132 ? -17.947 -13.953 4.164 1.00 93.88 132 TRP A C 1
ATOM 1037 O O . TRP A 1 132 ? -18.930 -13.554 3.554 1.00 93.88 132 TRP A O 1
ATOM 1047 N N . ASN A 1 133 ? -17.962 -13.998 5.491 1.00 92.12 133 ASN A N 1
ATOM 1048 C CA . ASN A 1 133 ? -19.061 -13.504 6.315 1.00 92.12 133 ASN A CA 1
ATOM 1049 C C . ASN A 1 133 ? -18.528 -12.944 7.640 1.00 92.12 133 ASN A C 1
ATOM 1051 O O . ASN A 1 133 ? -17.341 -13.079 7.969 1.00 92.12 133 ASN A O 1
ATOM 1055 N N . THR A 1 134 ? -19.421 -12.341 8.424 1.00 92.06 134 THR A N 1
ATOM 1056 C CA . THR A 1 134 ? -19.096 -11.798 9.747 1.00 92.06 134 THR A CA 1
ATOM 1057 C C . THR A 1 134 ? -19.328 -12.791 10.883 1.00 92.06 134 THR A C 1
ATOM 1059 O O . THR A 1 134 ? -19.285 -12.370 12.033 1.00 92.06 134 THR A O 1
ATOM 1062 N N . GLU A 1 135 ? -19.567 -14.079 10.633 1.00 89.88 135 GLU A N 1
ATOM 1063 C CA . GLU A 1 135 ? -19.898 -15.066 11.667 1.00 89.88 135 GLU A CA 1
ATOM 1064 C C . GLU A 1 135 ? -18.690 -15.475 12.532 1.00 89.88 135 GLU A C 1
ATOM 1066 O O . GLU A 1 135 ? -17.529 -15.143 12.271 1.00 89.88 135 GLU A O 1
ATOM 1071 N N . GLY A 1 136 ? -18.974 -16.188 13.625 1.00 87.19 136 GLY A N 1
ATOM 1072 C CA . GLY A 1 136 ? -17.961 -16.758 14.512 1.00 87.19 136 GLY A CA 1
ATOM 1073 C C . GLY A 1 136 ? -17.354 -15.779 15.533 1.00 87.19 136 GLY A C 1
ATOM 1074 O O . GLY A 1 136 ? -17.537 -14.557 15.468 1.00 87.19 136 GLY A O 1
ATOM 1075 N N . PRO A 1 137 ? -16.631 -16.291 16.543 1.00 81.06 137 PRO A N 1
ATOM 1076 C CA . PRO A 1 137 ? -16.122 -15.477 17.649 1.00 81.06 137 PRO A CA 1
ATOM 1077 C C . PRO A 1 137 ? -14.989 -14.528 17.227 1.00 81.06 137 PRO A C 1
ATOM 1079 O O . PRO A 1 137 ? -14.919 -13.396 17.707 1.00 81.06 137 PRO A O 1
ATOM 1082 N N . LEU A 1 138 ? -14.142 -14.944 16.279 1.00 81.19 138 LEU A N 1
ATOM 1083 C CA . LEU A 1 138 ? -12.943 -14.201 15.866 1.00 81.19 138 LEU A CA 1
ATOM 1084 C C . LEU A 1 138 ? -13.229 -12.890 15.117 1.00 81.19 138 LEU A C 1
ATOM 1086 O O . LEU A 1 138 ? -12.346 -12.033 15.074 1.00 81.19 138 LEU A O 1
ATOM 1090 N N . LYS A 1 139 ? -14.438 -12.738 14.560 1.00 87.69 139 LYS A N 1
ATOM 1091 C CA . LYS A 1 139 ? -14.936 -11.535 13.864 1.00 87.69 139 LYS A CA 1
ATOM 1092 C C . LYS A 1 139 ? -15.957 -10.750 14.700 1.00 87.69 139 LYS A C 1
ATOM 1094 O O . LYS A 1 139 ? -16.624 -9.847 14.204 1.00 87.69 139 LYS A O 1
ATOM 1099 N N . GLY A 1 140 ? -16.087 -11.067 15.995 1.00 87.31 140 GLY A N 1
ATOM 1100 C CA . GLY A 1 140 ? -17.082 -10.451 16.880 1.00 87.31 140 GLY A CA 1
ATOM 1101 C C . GLY A 1 140 ? -16.957 -8.933 17.018 1.00 87.31 140 GLY A C 1
ATOM 1102 O O . GLY A 1 140 ? -17.953 -8.265 17.278 1.00 87.31 140 GLY A O 1
ATOM 1103 N N . GLN A 1 141 ? -15.760 -8.379 16.817 1.00 87.12 141 GLN A N 1
ATOM 1104 C CA . GLN A 1 141 ? -15.547 -6.932 16.815 1.00 87.12 141 GLN A CA 1
ATOM 1105 C C . GLN A 1 141 ? -16.306 -6.238 15.683 1.00 87.12 141 GLN A C 1
ATOM 1107 O O . GLN A 1 141 ? -16.990 -5.261 15.956 1.00 87.12 141 GLN A O 1
ATOM 1112 N N . LEU A 1 142 ? -16.267 -6.781 14.464 1.00 90.44 142 LEU A N 1
ATOM 1113 C CA . LEU A 1 142 ? -16.951 -6.211 13.300 1.00 90.44 142 LEU A CA 1
ATOM 1114 C C . LEU A 1 142 ? -18.463 -6.103 13.535 1.00 90.44 142 LEU A C 1
ATOM 1116 O O . LEU A 1 142 ? -19.062 -5.051 13.320 1.00 90.44 142 LEU A O 1
ATOM 1120 N N . ARG A 1 143 ? -19.070 -7.165 14.082 1.00 92.38 143 ARG A N 1
ATOM 1121 C CA . ARG A 1 143 ? -20.496 -7.171 14.447 1.00 92.38 143 ARG A CA 1
ATOM 1122 C C . ARG A 1 143 ? -20.816 -6.148 15.537 1.00 92.38 143 ARG A C 1
ATOM 1124 O O . ARG A 1 143 ? -21.820 -5.454 15.446 1.00 92.38 143 ARG A O 1
ATOM 1131 N N . ARG A 1 144 ? -19.959 -6.019 16.558 1.00 90.25 144 ARG A N 1
ATOM 1132 C CA . ARG A 1 144 ? -20.135 -5.006 17.611 1.00 90.25 144 ARG A CA 1
ATOM 1133 C C . ARG A 1 144 ? -20.041 -3.585 17.059 1.00 90.25 144 ARG A C 1
ATOM 1135 O O . ARG A 1 144 ? -20.870 -2.768 17.444 1.00 90.25 144 ARG A O 1
ATOM 1142 N N . SER A 1 145 ? -19.090 -3.308 16.165 1.00 90.12 145 SER A N 1
ATOM 1143 C CA . SER A 1 145 ? -18.970 -2.007 15.495 1.00 90.12 145 SER A CA 1
ATOM 1144 C C . SER A 1 145 ? -20.241 -1.687 14.701 1.00 90.12 145 SER A C 1
ATOM 1146 O O . SER A 1 145 ? -20.817 -0.619 14.887 1.00 90.12 145 SER A O 1
ATOM 1148 N N . ARG A 1 146 ? -20.746 -2.646 13.910 1.00 91.88 146 ARG A N 1
ATOM 1149 C CA . ARG A 1 146 ? -21.997 -2.509 13.142 1.00 91.88 146 ARG A CA 1
ATOM 1150 C C . ARG A 1 146 ? -23.211 -2.239 14.043 1.00 91.88 146 ARG A C 1
ATOM 1152 O O . ARG A 1 146 ? -23.935 -1.275 13.821 1.00 91.88 146 ARG A O 1
ATOM 1159 N N . ASN A 1 147 ? -23.398 -3.033 15.099 1.00 92.56 147 ASN A N 1
ATOM 1160 C CA . ASN A 1 147 ? -24.519 -2.873 16.034 1.00 92.56 147 ASN A CA 1
ATOM 1161 C C . ASN A 1 147 ? -24.457 -1.541 16.792 1.00 92.56 147 ASN A C 1
ATOM 1163 O O . ASN A 1 147 ? -25.485 -0.919 17.054 1.00 92.56 147 ASN A O 1
ATOM 1167 N N . LYS A 1 148 ? -23.248 -1.110 17.171 1.00 91.56 148 LYS A N 1
ATOM 1168 C CA . LYS A 1 148 ? -23.038 0.178 17.828 1.00 91.56 148 LYS A CA 1
ATOM 1169 C C . LYS A 1 148 ? -23.420 1.327 16.896 1.00 91.56 148 LYS A C 1
ATOM 1171 O O . LYS A 1 148 ? -24.194 2.178 17.315 1.00 91.56 148 LYS A O 1
ATOM 1176 N N . ALA A 1 149 ? -22.951 1.303 15.649 1.00 91.62 149 ALA A N 1
ATOM 1177 C CA . ALA A 1 149 ? -23.286 2.322 14.659 1.00 91.62 149 ALA A CA 1
ATOM 1178 C C . ALA A 1 149 ? -24.798 2.428 14.423 1.00 91.62 149 ALA A C 1
ATOM 1180 O O . ALA A 1 149 ? -25.349 3.522 14.480 1.00 91.62 149 ALA A O 1
ATOM 1181 N N . GLN A 1 150 ? -25.492 1.293 14.289 1.00 92.56 150 GLN A N 1
ATOM 1182 C CA . GLN A 1 150 ? -26.955 1.272 14.180 1.00 92.56 150 GLN A CA 1
ATOM 1183 C C . GLN A 1 150 ? -27.645 1.891 15.403 1.00 92.56 150 GLN A C 1
ATOM 1185 O O . GLN A 1 150 ? -28.562 2.692 15.255 1.00 92.56 150 GLN A O 1
ATOM 1190 N N . LYS A 1 151 ? -27.194 1.555 16.620 1.00 93.06 151 LYS A N 1
ATOM 1191 C CA . LYS A 1 151 ? -27.743 2.123 17.862 1.00 93.06 151 LYS A CA 1
ATOM 1192 C C . LYS A 1 151 ? -27.521 3.637 17.961 1.00 93.06 151 LYS A C 1
ATOM 1194 O O . LYS A 1 151 ? -28.341 4.330 18.555 1.00 93.06 151 LYS A O 1
ATOM 1199 N N . GLU A 1 152 ? -26.416 4.127 17.414 1.00 91.44 152 GLU A N 1
ATOM 1200 C CA . GLU A 1 152 ? -26.057 5.548 17.380 1.00 91.44 152 GLU A CA 1
ATOM 1201 C C . GLU A 1 152 ? -26.708 6.298 16.204 1.00 91.44 152 GLU A C 1
ATOM 1203 O O . GLU A 1 152 ? -26.536 7.507 16.093 1.00 91.44 152 GLU A O 1
ATOM 1208 N N . GLY A 1 153 ? -27.494 5.616 15.359 1.00 92.75 153 GLY A N 1
ATOM 1209 C CA . GLY A 1 153 ? -28.165 6.221 14.206 1.00 92.75 153 GLY A CA 1
ATOM 1210 C C . GLY A 1 153 ? -27.216 6.586 13.064 1.00 92.75 153 GLY A C 1
ATOM 1211 O O . GLY A 1 153 ? -27.551 7.439 12.250 1.00 92.75 153 GLY A O 1
ATOM 1212 N N . ILE A 1 154 ? -26.039 5.958 13.007 1.00 93.75 154 ILE A N 1
ATOM 1213 C CA . ILE A 1 154 ? -25.064 6.163 11.937 1.00 93.75 154 ILE A CA 1
ATOM 1214 C C . ILE A 1 154 ? -25.540 5.450 10.671 1.00 93.75 154 ILE A C 1
ATOM 1216 O O . ILE A 1 154 ? -25.893 4.267 10.704 1.00 93.75 154 ILE A O 1
ATOM 1220 N N . THR A 1 155 ? -25.486 6.161 9.551 1.00 95.06 155 THR A N 1
ATOM 1221 C CA . THR A 1 155 ? -25.806 5.644 8.217 1.00 95.06 155 THR A CA 1
ATOM 1222 C C . THR A 1 155 ? -24.556 5.627 7.344 1.00 95.06 155 THR A C 1
ATOM 1224 O O . THR A 1 155 ? -23.625 6.400 7.565 1.00 95.06 155 THR A O 1
ATOM 1227 N N . VAL A 1 156 ? -24.505 4.700 6.388 1.00 96.50 156 VAL A N 1
ATOM 1228 C CA . VAL A 1 156 ? -23.451 4.622 5.371 1.00 96.50 156 VAL A CA 1
ATOM 1229 C C . VAL A 1 156 ? -24.131 4.501 4.021 1.00 96.50 156 VAL A C 1
ATOM 1231 O O . VAL A 1 156 ? -25.067 3.713 3.888 1.00 96.50 156 VAL A O 1
ATOM 1234 N N . GLU A 1 157 ? -23.655 5.274 3.056 1.00 95.38 157 GLU A N 1
ATOM 1235 C CA . GLU A 1 157 ? -24.168 5.304 1.691 1.00 95.38 157 GLU A CA 1
ATOM 1236 C C . GLU A 1 157 ? -23.012 5.403 0.693 1.00 95.38 157 GLU A C 1
ATOM 1238 O O . GLU A 1 157 ? -21.995 6.057 0.956 1.00 95.38 157 GLU A O 1
ATOM 1243 N N . GLU A 1 158 ? -23.162 4.730 -0.447 1.00 95.38 158 GLU A N 1
ATOM 1244 C CA . GLU A 1 158 ? -22.364 5.023 -1.632 1.00 95.38 158 GLU A CA 1
ATOM 1245 C C . GLU A 1 158 ? -22.831 6.347 -2.236 1.00 95.38 158 GLU A C 1
ATOM 1247 O O . GLU A 1 158 ? -24.031 6.608 -2.317 1.00 95.38 158 GLU A O 1
ATOM 1252 N N . VAL A 1 159 ? -21.883 7.170 -2.678 1.00 91.69 159 VAL A N 1
ATOM 1253 C CA . VAL A 1 159 ? -22.169 8.492 -3.232 1.00 91.69 159 VAL A CA 1
ATOM 1254 C C . VAL A 1 159 ? -21.391 8.752 -4.510 1.00 91.69 159 VAL A C 1
ATOM 1256 O O . VAL A 1 159 ? -20.209 8.415 -4.622 1.00 91.69 159 VAL A O 1
ATOM 1259 N N . LEU A 1 160 ? -22.041 9.440 -5.445 1.00 87.31 160 LEU A N 1
ATOM 1260 C CA . LEU A 1 160 ? -21.346 10.182 -6.488 1.00 87.31 160 LEU A CA 1
ATOM 1261 C C . LEU A 1 160 ? -20.829 11.475 -5.873 1.00 87.31 160 LEU A C 1
ATOM 1263 O O . LEU A 1 160 ? -21.545 12.139 -5.124 1.00 87.31 160 LEU A O 1
ATOM 1267 N N . MET A 1 161 ? -19.594 11.863 -6.188 1.00 82.12 161 MET A N 1
ATOM 1268 C CA . MET A 1 161 ? -19.012 13.057 -5.567 1.00 82.12 161 MET A CA 1
ATOM 1269 C C . MET A 1 161 ? -19.815 14.319 -5.901 1.00 82.12 161 MET A C 1
ATOM 1271 O O . MET A 1 161 ? -19.971 15.171 -5.036 1.00 82.12 161 MET A O 1
ATOM 1275 N N . ASN A 1 162 ? -20.426 14.402 -7.085 1.00 79.75 162 ASN A N 1
ATOM 1276 C CA . ASN A 1 162 ? -21.282 15.535 -7.464 1.00 79.75 162 ASN A CA 1
ATOM 1277 C C . ASN A 1 162 ? -22.499 15.740 -6.540 1.00 79.75 162 ASN A C 1
ATOM 1279 O O . ASN A 1 162 ? -22.994 16.861 -6.444 1.00 79.75 162 ASN A O 1
ATOM 1283 N N . ASP A 1 163 ? -22.944 14.695 -5.835 1.00 84.88 163 ASP A N 1
ATOM 1284 C CA . ASP A 1 163 ? -24.096 14.745 -4.926 1.00 84.88 163 ASP A CA 1
ATOM 1285 C C . ASP A 1 163 ? -23.694 15.054 -3.471 1.00 84.88 163 ASP A C 1
ATOM 1287 O O . ASP A 1 163 ? -24.544 15.229 -2.594 1.00 84.88 163 ASP A O 1
ATOM 1291 N N . VAL A 1 164 ? -22.391 15.136 -3.183 1.00 87.31 164 VAL A N 1
ATOM 1292 C CA . VAL A 1 164 ? -21.866 15.378 -1.836 1.00 87.31 164 VAL A CA 1
ATOM 1293 C C . VAL A 1 164 ? -21.631 16.868 -1.612 1.00 87.31 164 VAL A C 1
ATOM 1295 O O . VAL A 1 164 ? -21.026 17.562 -2.429 1.00 87.31 164 VAL A O 1
ATOM 1298 N N . ASN A 1 165 ? -22.024 17.370 -0.439 1.00 89.44 165 ASN A N 1
ATOM 1299 C CA . ASN A 1 165 ? -21.635 18.708 -0.004 1.00 89.44 165 ASN A CA 1
ATOM 1300 C C . ASN A 1 165 ? -20.109 18.782 0.196 1.00 89.44 165 ASN A C 1
ATOM 1302 O O . ASN A 1 165 ? -19.575 18.369 1.227 1.00 89.44 165 ASN A O 1
ATOM 1306 N N . MET A 1 166 ? -19.403 19.342 -0.789 1.00 88.69 166 MET A N 1
ATOM 1307 C CA . MET A 1 166 ? -17.938 19.416 -0.785 1.00 88.69 166 MET A CA 1
ATOM 1308 C C . MET A 1 166 ? -17.370 20.187 0.402 1.00 88.69 166 MET A C 1
ATOM 1310 O O . MET A 1 166 ? -16.369 19.768 0.979 1.00 88.69 166 MET A O 1
ATOM 1314 N N . GLY A 1 167 ? -18.014 21.284 0.805 1.00 89.12 167 GLY A N 1
ATOM 1315 C CA . GLY A 1 167 ? -17.559 22.075 1.948 1.00 89.12 167 GLY A CA 1
ATOM 1316 C C . GLY A 1 167 ? -17.709 21.331 3.277 1.00 89.12 167 GLY A C 1
ATOM 1317 O O . GLY A 1 167 ? -16.962 21.572 4.222 1.00 89.12 167 GLY A O 1
ATOM 1318 N N . GLU A 1 168 ? -18.672 20.419 3.384 1.00 90.44 168 GLU A N 1
ATOM 1319 C CA . GLU A 1 168 ? -18.807 19.511 4.523 1.00 90.44 168 GLU A CA 1
ATOM 1320 C C . GLU A 1 168 ? -17.735 18.417 4.505 1.00 90.44 168 GLU A C 1
ATOM 1322 O O . GLU A 1 168 ? -17.013 18.253 5.490 1.00 90.44 168 GLU A O 1
ATOM 1327 N N . LEU A 1 169 ? -17.572 17.732 3.369 1.00 89.69 169 LEU A N 1
ATOM 1328 C CA . LEU A 1 169 ? -16.589 16.662 3.213 1.00 89.69 169 LEU A CA 1
ATOM 1329 C C . LEU A 1 169 ? -15.160 17.160 3.473 1.00 89.69 169 LEU A C 1
ATOM 1331 O O . LEU A 1 169 ? -14.431 16.533 4.241 1.00 89.69 169 LEU A O 1
ATOM 1335 N N . GLN A 1 170 ? -14.780 18.304 2.895 1.00 89.31 170 GLN A N 1
ATOM 1336 C CA . GLN A 1 170 ? -13.469 18.924 3.111 1.00 89.31 170 GLN A CA 1
ATOM 1337 C C . GLN A 1 170 ? -13.235 19.230 4.590 1.00 89.31 170 GLN A C 1
ATOM 1339 O O . GLN A 1 170 ? -12.229 18.798 5.137 1.00 89.31 170 GLN A O 1
ATOM 1344 N N . ARG A 1 171 ? -14.203 19.843 5.291 1.00 88.06 171 ARG A N 1
ATOM 1345 C CA . ARG A 1 171 ? -14.084 20.100 6.739 1.00 88.06 171 ARG A CA 1
ATOM 1346 C C . ARG A 1 171 ? -13.858 18.819 7.546 1.00 88.06 171 ARG A C 1
ATOM 1348 O O . ARG A 1 171 ? -13.113 18.839 8.527 1.00 88.06 171 ARG A O 1
ATOM 1355 N N . THR A 1 172 ? -14.502 17.713 7.179 1.00 87.06 172 THR A N 1
ATOM 1356 C CA . THR A 1 172 ? -14.306 16.422 7.857 1.00 87.06 172 THR A CA 1
ATOM 1357 C C . THR A 1 172 ? -12.941 15.811 7.549 1.00 87.06 172 THR A C 1
ATOM 1359 O O . THR A 1 172 ? -12.296 15.273 8.454 1.00 87.06 172 THR A O 1
ATOM 1362 N N . VAL A 1 173 ? -12.469 15.922 6.307 1.00 86.75 173 VAL A N 1
ATOM 1363 C CA . VAL A 1 173 ? -11.129 15.471 5.914 1.00 86.75 173 VAL A CA 1
ATOM 1364 C C . VAL A 1 173 ? -10.054 16.319 6.594 1.00 86.75 173 VAL A C 1
ATOM 1366 O O . VAL A 1 173 ? -9.147 15.743 7.184 1.00 86.75 173 VAL A O 1
ATOM 1369 N N . ASP A 1 174 ? -10.191 17.642 6.629 1.00 85.25 174 ASP A N 1
ATOM 1370 C CA . ASP A 1 174 ? -9.253 18.562 7.285 1.00 85.25 174 ASP A CA 1
ATOM 1371 C C . ASP A 1 174 ? -9.120 18.252 8.781 1.00 85.25 174 ASP A C 1
ATOM 1373 O O . ASP A 1 174 ? -8.014 18.090 9.295 1.00 85.25 174 ASP A O 1
ATOM 1377 N N . LYS A 1 175 ? -10.247 18.029 9.475 1.00 83.00 175 LYS A N 1
ATOM 1378 C CA . LYS A 1 175 ? -10.237 17.575 10.879 1.00 83.00 175 LYS A CA 1
ATOM 1379 C C . LYS A 1 175 ? -9.468 16.265 11.063 1.00 83.00 175 LYS A C 1
ATOM 1381 O O . LYS A 1 175 ? -8.811 16.083 12.088 1.00 83.00 175 LYS A O 1
ATOM 1386 N N . TRP A 1 176 ? -9.568 15.335 10.111 1.00 82.31 176 TRP A N 1
ATOM 1387 C CA . TRP A 1 176 ? -8.777 14.105 10.139 1.00 82.31 176 TRP A CA 1
ATOM 1388 C C . TRP A 1 176 ? -7.294 14.375 9.862 1.00 82.31 176 TRP A C 1
ATOM 1390 O O . TRP A 1 176 ? -6.446 13.819 10.561 1.00 82.31 176 TRP A O 1
ATOM 1400 N N . MET A 1 177 ? -6.975 15.235 8.890 1.00 79.31 177 MET A N 1
ATOM 1401 C CA . MET A 1 177 ? -5.604 15.619 8.536 1.00 79.31 177 MET A CA 1
ATOM 1402 C C . MET A 1 177 ? -4.874 16.254 9.724 1.00 79.31 177 MET A C 1
ATOM 1404 O O . MET A 1 177 ? -3.744 15.866 10.021 1.00 79.31 177 MET A O 1
ATOM 1408 N N . ASP A 1 178 ? -5.543 17.137 10.469 1.00 77.12 178 ASP A N 1
ATOM 1409 C CA . ASP A 1 178 ? -5.008 17.776 11.680 1.00 77.12 178 ASP A CA 1
ATOM 1410 C C . ASP A 1 178 ? -4.625 16.765 12.767 1.00 77.12 178 ASP A C 1
ATOM 1412 O O . ASP A 1 178 ? -3.707 16.981 13.563 1.00 77.12 178 ASP A O 1
ATOM 1416 N N . GLN A 1 179 ? -5.326 15.633 12.802 1.00 73.38 179 GLN A N 1
ATOM 1417 C CA . GLN A 1 179 ? -5.140 14.580 13.794 1.00 73.38 179 GLN A CA 1
ATOM 1418 C C . GLN A 1 179 ? -4.288 13.412 13.263 1.00 73.38 179 GLN A C 1
ATOM 1420 O O . GLN A 1 179 ? -3.982 12.469 14.002 1.00 73.38 179 GLN A O 1
ATOM 1425 N N . LYS A 1 180 ? -3.876 13.458 11.989 1.00 71.81 180 LYS A N 1
ATOM 1426 C CA . LYS A 1 180 ? -3.070 12.428 11.328 1.00 71.81 180 LYS A CA 1
ATOM 1427 C C . LYS A 1 180 ? -1.679 12.365 11.959 1.00 71.81 180 LYS A C 1
ATOM 1429 O O . LYS A 1 180 ? -0.910 13.328 11.941 1.00 71.81 180 LYS A O 1
ATOM 1434 N N . ILE A 1 181 ? -1.290 11.171 12.420 1.00 64.38 181 ILE A N 1
ATOM 1435 C CA . ILE A 1 181 ? 0.037 10.917 13.019 1.00 64.38 181 ILE A CA 1
ATOM 1436 C C . ILE A 1 181 ? 1.173 11.314 12.069 1.00 64.38 181 ILE A C 1
ATOM 1438 O O . ILE A 1 181 ? 2.204 11.791 12.530 1.00 64.38 181 ILE A O 1
ATOM 1442 N N . ALA A 1 182 ? 0.978 11.210 10.752 1.00 60.19 182 ALA A N 1
ATOM 1443 C CA . ALA A 1 182 ? 1.972 11.564 9.738 1.00 60.19 182 ALA A CA 1
ATOM 1444 C C . ALA A 1 182 ? 1.991 13.054 9.330 1.00 60.19 182 ALA A C 1
ATOM 1446 O O . ALA A 1 182 ? 2.932 13.464 8.660 1.00 60.19 182 ALA A O 1
ATOM 1447 N N . GLY A 1 183 ? 1.073 13.894 9.837 1.00 63.75 183 GLY A N 1
ATOM 1448 C CA . GLY A 1 183 ? 1.050 15.356 9.623 1.00 63.75 183 GLY A CA 1
ATOM 1449 C C . GLY A 1 183 ? -0.017 15.813 8.626 1.00 63.75 183 GLY A C 1
ATOM 1450 O O . GLY A 1 183 ? -0.664 14.974 8.022 1.00 63.75 183 GLY A O 1
ATOM 1451 N N . GLY A 1 184 ? -0.188 17.129 8.460 1.00 64.19 184 GLY A N 1
ATOM 1452 C CA . GLY A 1 184 ? -1.280 17.734 7.678 1.00 64.19 184 GLY A CA 1
ATOM 1453 C C . GLY A 1 184 ? -1.167 17.635 6.150 1.00 64.19 184 GLY A C 1
ATOM 1454 O O . GLY A 1 184 ? -2.020 18.174 5.461 1.00 64.19 184 GLY A O 1
ATOM 1455 N N . GLU A 1 185 ? -0.156 16.943 5.620 1.00 71.62 185 GLU A N 1
ATOM 1456 C CA . GLU A 1 185 ? 0.030 16.743 4.176 1.00 71.62 185 GLU A CA 1
ATOM 1457 C C . GLU A 1 185 ? -0.508 15.381 3.724 1.00 71.62 185 GLU A C 1
ATOM 1459 O O . GLU A 1 185 ? -0.418 14.365 4.440 1.00 71.62 185 GLU A O 1
ATOM 1464 N N . GLU A 1 186 ? -1.080 15.352 2.522 1.00 77.50 186 GLU A N 1
ATOM 1465 C CA . GLU A 1 186 ? -1.543 14.115 1.902 1.00 77.50 186 GLU A CA 1
ATOM 1466 C C . GLU A 1 186 ? -0.375 13.251 1.427 1.00 77.50 186 GLU A C 1
ATOM 1468 O O . GLU A 1 186 ? 0.681 13.750 1.036 1.00 77.50 186 GLU A O 1
ATOM 1473 N N . PHE A 1 187 ? -0.569 11.931 1.486 1.00 76.81 187 PHE A N 1
ATOM 1474 C CA . PHE A 1 187 ? 0.450 11.013 0.984 1.00 76.81 187 PHE A CA 1
ATOM 1475 C C . PHE A 1 187 ? 0.479 11.008 -0.542 1.00 76.81 187 PHE A C 1
ATOM 1477 O O . PHE A 1 187 ? -0.538 11.230 -1.201 1.00 76.81 187 PHE A O 1
ATOM 1484 N N . HIS A 1 188 ? 1.661 10.724 -1.072 1.00 82.25 188 HIS A N 1
ATOM 1485 C CA . HIS A 1 188 ? 1.908 10.559 -2.494 1.00 82.25 188 HIS A CA 1
ATOM 1486 C C . HIS A 1 188 ? 2.820 9.346 -2.738 1.00 82.25 188 HIS A C 1
ATOM 1488 O O . HIS A 1 188 ? 3.445 8.830 -1.808 1.00 82.25 188 HIS A O 1
ATOM 1494 N N . PHE A 1 189 ? 2.905 8.884 -3.983 1.00 85.38 189 PHE A N 1
ATOM 1495 C CA . PHE A 1 189 ? 3.679 7.730 -4.437 1.00 85.38 189 PHE A CA 1
ATOM 1496 C C . PHE A 1 189 ? 3.211 6.379 -3.874 1.00 85.38 189 PHE A C 1
ATOM 1498 O O . PHE A 1 189 ? 2.542 5.623 -4.572 1.00 85.38 189 PHE A O 1
ATOM 1505 N N . LEU A 1 190 ? 3.551 6.084 -2.616 1.00 84.75 190 LEU A N 1
ATOM 1506 C CA . LEU A 1 190 ? 3.264 4.814 -1.930 1.00 84.75 190 LEU A CA 1
ATOM 1507 C C . LEU A 1 190 ? 1.821 4.719 -1.402 1.00 84.75 190 LEU A C 1
ATOM 1509 O O . LEU A 1 190 ? 1.374 3.650 -0.990 1.00 84.75 190 LEU A O 1
ATOM 1513 N N . ALA A 1 191 ? 1.115 5.847 -1.392 1.00 84.00 191 ALA A N 1
ATOM 1514 C CA . ALA A 1 191 ? -0.317 5.975 -1.162 1.00 84.00 191 ALA A CA 1
ATOM 1515 C C . ALA A 1 191 ? -0.809 7.209 -1.931 1.00 84.00 191 ALA A C 1
ATOM 1517 O O . ALA A 1 191 ? -0.054 8.173 -2.056 1.00 84.00 191 ALA A O 1
ATOM 1518 N N . ARG A 1 192 ? -2.054 7.187 -2.419 1.00 85.44 192 ARG A N 1
ATOM 1519 C CA . ARG A 1 192 ? -2.611 8.272 -3.242 1.00 85.44 192 ARG A CA 1
ATOM 1520 C C . ARG A 1 192 ? -3.451 9.271 -2.422 1.00 85.44 192 ARG A C 1
ATOM 1522 O O . ARG A 1 192 ? -4.072 8.864 -1.432 1.00 85.44 192 ARG A O 1
ATOM 1529 N N . PRO A 1 193 ? -3.497 10.559 -2.815 1.00 85.94 193 PRO A N 1
ATOM 1530 C CA . PRO A 1 193 ? -4.340 11.565 -2.168 1.00 85.94 193 PRO A CA 1
ATOM 1531 C C . PRO A 1 193 ? -5.829 11.345 -2.476 1.00 85.94 193 PRO A C 1
ATOM 1533 O O . PRO A 1 193 ? -6.183 10.717 -3.475 1.00 85.94 193 PRO A O 1
ATOM 1536 N N . LEU A 1 194 ? -6.709 11.898 -1.633 1.00 87.62 194 LEU A N 1
ATOM 1537 C CA . LEU A 1 194 ? -8.149 11.921 -1.902 1.00 87.62 194 LEU A CA 1
ATOM 1538 C C . LEU A 1 194 ? -8.470 12.859 -3.070 1.00 87.62 194 LEU A C 1
ATOM 1540 O O . LEU A 1 194 ? -8.110 14.036 -3.051 1.00 87.62 194 LEU A O 1
ATOM 1544 N N . VAL A 1 195 ? -9.206 12.340 -4.053 1.00 85.50 195 VAL A N 1
ATOM 1545 C CA . VAL A 1 195 ? -9.756 13.119 -5.166 1.00 85.50 195 VAL A CA 1
ATOM 1546 C C . VAL A 1 195 ? -11.238 13.393 -4.906 1.00 85.50 195 VAL A C 1
ATOM 1548 O O . VAL A 1 195 ? -12.021 12.472 -4.666 1.00 85.50 195 VAL A O 1
ATOM 1551 N N . TYR A 1 196 ? -11.624 14.669 -4.966 1.00 83.19 196 TYR A N 1
ATOM 1552 C CA . TYR A 1 196 ? -12.983 15.159 -4.680 1.00 83.19 196 TYR A CA 1
ATOM 1553 C C . TYR A 1 196 ? -13.934 15.128 -5.894 1.00 83.19 196 TYR A C 1
ATOM 1555 O O . TYR A 1 196 ? -15.035 15.656 -5.820 1.00 83.19 196 TYR A O 1
ATOM 1563 N N . GLY A 1 197 ? -13.523 14.518 -7.006 1.00 78.69 197 GLY A N 1
ATOM 1564 C CA . GLY A 1 197 ? -14.353 14.287 -8.195 1.00 78.69 197 GLY A CA 1
ATOM 1565 C C . GLY A 1 197 ? -14.376 12.812 -8.583 1.00 78.69 197 GLY A C 1
ATOM 1566 O O . GLY A 1 197 ? -13.666 12.005 -7.979 1.00 78.69 197 GLY A O 1
ATOM 1567 N N . ASP A 1 198 ? -15.185 12.449 -9.572 1.00 77.62 198 ASP A N 1
ATOM 1568 C CA . ASP A 1 198 ? -15.124 11.114 -10.177 1.00 77.62 198 ASP A CA 1
ATOM 1569 C C . ASP A 1 198 ? -13.797 10.954 -10.939 1.00 77.62 198 ASP A C 1
ATOM 1571 O O . ASP A 1 198 ? -13.278 11.931 -11.475 1.00 77.62 198 ASP A O 1
ATOM 1575 N N . GLU A 1 199 ? -13.218 9.750 -10.931 1.00 83.69 199 GLU A N 1
ATOM 1576 C CA . GLU A 1 199 ? -11.845 9.511 -11.413 1.00 83.69 199 GLU A CA 1
ATOM 1577 C C . GLU A 1 199 ? -11.839 8.690 -12.710 1.00 83.69 199 GLU A C 1
ATOM 1579 O O . GLU A 1 199 ? -11.642 9.239 -13.785 1.00 83.69 199 GLU A O 1
ATOM 1584 N N . LEU A 1 200 ? -12.106 7.383 -12.640 1.00 82.62 200 LEU A N 1
ATOM 1585 C CA . LEU A 1 200 ? -12.330 6.547 -13.826 1.00 82.62 200 LEU A CA 1
ATOM 1586 C C . LEU A 1 200 ? -13.826 6.441 -14.084 1.00 82.62 200 LEU A C 1
ATOM 1588 O O . LEU A 1 200 ? -14.558 6.034 -13.181 1.00 82.62 200 LEU A O 1
ATOM 1592 N N . VAL A 1 201 ? -14.278 6.763 -15.293 1.00 79.94 201 VAL A N 1
ATOM 1593 C CA . VAL A 1 201 ? -15.700 6.742 -15.656 1.00 79.94 201 VAL A CA 1
ATOM 1594 C C . VAL A 1 201 ? -15.900 5.890 -16.898 1.00 79.94 201 VAL A C 1
ATOM 1596 O O . VAL A 1 201 ? -15.219 6.078 -17.901 1.00 79.94 201 VAL A O 1
ATOM 1599 N N . LYS A 1 202 ? -16.850 4.955 -16.847 1.00 76.81 202 LYS A N 1
ATOM 1600 C CA . LYS A 1 202 ? -17.289 4.223 -18.039 1.00 76.81 202 LYS A CA 1
ATOM 1601 C C . LYS A 1 202 ? -18.351 5.039 -18.771 1.00 76.81 202 LYS A C 1
ATOM 1603 O O . LYS A 1 202 ? -19.463 5.152 -18.257 1.00 76.81 202 LYS A O 1
ATOM 1608 N N . GLY A 1 203 ? -17.994 5.595 -19.924 1.00 69.38 203 GLY A N 1
ATOM 1609 C CA . GLY A 1 203 ? -18.907 6.246 -20.865 1.00 69.38 203 GLY A CA 1
ATOM 1610 C C . GLY A 1 203 ? -19.320 5.314 -22.009 1.00 69.38 203 GLY A C 1
ATOM 1611 O O . GLY A 1 203 ? -18.954 4.136 -22.029 1.00 69.38 203 GLY A O 1
ATOM 1612 N N . ASP A 1 204 ? -20.066 5.852 -22.974 1.00 66.38 204 ASP A N 1
ATOM 1613 C CA . ASP A 1 204 ? -20.572 5.094 -24.130 1.00 66.38 204 ASP A CA 1
ATOM 1614 C C . ASP A 1 204 ? -19.458 4.642 -25.091 1.00 66.38 204 ASP A C 1
ATOM 1616 O O . ASP A 1 204 ? -19.561 3.581 -25.706 1.00 66.38 204 ASP A O 1
ATOM 1620 N N . GLU A 1 205 ? -18.373 5.416 -25.190 1.00 63.25 205 GLU A N 1
ATOM 1621 C CA . GLU A 1 205 ? -17.243 5.155 -26.097 1.00 63.25 205 GLU A CA 1
ATOM 1622 C C . GLU A 1 205 ? -16.068 4.412 -25.432 1.00 63.25 205 GLU A C 1
ATOM 1624 O O . GLU A 1 205 ? -15.102 4.061 -26.104 1.00 63.25 205 GLU A O 1
ATOM 1629 N N . GLY A 1 206 ? -16.134 4.133 -24.123 1.00 69.12 206 GLY A N 1
ATOM 1630 C CA . GLY A 1 206 ? -15.052 3.461 -23.398 1.00 69.12 206 GLY A CA 1
ATOM 1631 C C . GLY A 1 206 ? -14.888 3.921 -21.950 1.00 69.12 206 GLY A C 1
ATOM 1632 O O . GLY A 1 206 ? -15.805 4.469 -21.340 1.00 69.12 206 GLY A O 1
ATOM 1633 N N . ILE A 1 207 ? -13.713 3.658 -21.374 1.00 74.25 207 ILE A N 1
ATOM 1634 C CA . ILE A 1 207 ? -13.351 4.110 -20.023 1.00 74.25 207 ILE A CA 1
ATOM 1635 C C . ILE A 1 207 ? -12.472 5.349 -20.146 1.00 74.25 207 ILE A C 1
ATOM 1637 O O . ILE A 1 207 ? -11.411 5.290 -20.758 1.00 74.25 207 ILE A O 1
ATOM 1641 N N . LEU A 1 208 ? -12.927 6.443 -19.540 1.00 71.31 208 LEU A N 1
ATOM 1642 C CA . LEU A 1 208 ? -12.295 7.758 -19.575 1.00 71.31 208 LEU A CA 1
ATOM 1643 C C . LEU A 1 208 ? -11.688 8.114 -18.212 1.00 71.31 208 LEU A C 1
ATOM 1645 O O . LEU A 1 208 ? -12.214 7.743 -17.153 1.00 71.31 208 LEU A O 1
ATOM 1649 N N . MET A 1 209 ? -10.594 8.866 -18.256 1.00 71.19 209 MET A N 1
ATOM 1650 C CA . MET A 1 209 ? -9.913 9.484 -17.126 1.00 71.19 209 MET A CA 1
ATOM 1651 C C . MET A 1 209 ? -10.461 10.891 -16.890 1.00 71.19 209 MET A C 1
ATOM 1653 O O . MET A 1 209 ? -10.248 11.802 -17.681 1.00 71.19 209 MET A O 1
ATOM 1657 N N . LYS A 1 210 ? -11.086 11.126 -15.738 1.00 66.94 210 LYS A N 1
ATOM 1658 C CA . LYS A 1 210 ? -11.413 12.477 -15.274 1.00 66.94 210 LYS A CA 1
ATOM 1659 C C . LYS A 1 210 ? -10.360 12.948 -14.280 1.00 66.94 210 LYS A C 1
ATOM 1661 O O . LYS A 1 210 ? -10.226 12.392 -13.189 1.00 66.94 210 LYS A O 1
ATOM 1666 N N . ARG A 1 211 ? -9.624 14.013 -14.619 1.00 55.81 211 ARG A N 1
ATOM 1667 C CA . ARG A 1 211 ? -8.771 14.720 -13.653 1.00 55.81 211 ARG A CA 1
ATOM 1668 C C . ARG A 1 211 ? -9.284 16.129 -13.373 1.00 55.81 211 ARG A C 1
ATOM 1670 O O . ARG A 1 211 ? -9.179 17.027 -14.192 1.00 55.81 211 ARG A O 1
ATOM 1677 N N . ARG A 1 212 ? -9.686 16.314 -12.110 1.00 45.88 212 ARG A N 1
ATOM 1678 C CA . ARG A 1 212 ? -9.711 17.564 -11.319 1.00 45.88 212 ARG A CA 1
ATOM 1679 C C . ARG A 1 212 ? -10.622 18.720 -11.747 1.00 45.88 212 ARG A C 1
ATOM 1681 O O . ARG A 1 212 ? -10.877 19.563 -10.893 1.00 45.88 212 ARG A O 1
ATOM 1688 N N . ASP A 1 213 ? -11.121 18.776 -12.971 1.00 41.81 213 ASP A N 1
ATOM 1689 C CA . ASP A 1 213 ? -11.915 19.905 -13.477 1.00 41.81 213 ASP A CA 1
ATOM 1690 C C . ASP A 1 213 ? -13.430 19.764 -13.288 1.00 41.81 213 ASP A C 1
ATOM 1692 O O . ASP A 1 213 ? -14.153 20.725 -13.532 1.00 41.81 213 ASP A O 1
ATOM 1696 N N . GLY A 1 214 ? -13.887 18.627 -12.751 1.00 49.72 214 GLY A N 1
ATOM 1697 C CA . GLY A 1 214 ? -15.128 18.508 -11.988 1.00 49.72 214 GLY A CA 1
ATOM 1698 C C . GLY A 1 214 ? -16.310 19.276 -12.571 1.00 49.72 214 GLY A C 1
ATOM 1699 O O . GLY A 1 214 ? -16.670 20.304 -12.022 1.00 49.72 214 GLY A O 1
ATOM 1700 N N . LEU A 1 215 ? -16.902 18.777 -13.655 1.00 44.25 215 LEU A N 1
ATOM 1701 C CA . LEU A 1 215 ? -18.348 18.768 -13.919 1.00 44.25 215 LEU A CA 1
ATOM 1702 C C . LEU A 1 215 ? -18.578 18.216 -15.334 1.00 44.25 215 LEU A C 1
ATOM 1704 O O . LEU A 1 215 ? -18.241 18.859 -16.322 1.00 44.25 215 LEU A O 1
ATOM 1708 N N . SER A 1 216 ? -19.189 17.038 -15.440 1.00 48.53 216 SER A N 1
ATOM 1709 C CA . SER A 1 216 ? -20.131 16.690 -16.518 1.00 48.53 216 SER A CA 1
ATOM 1710 C C . SER A 1 216 ? -20.626 15.260 -16.342 1.00 48.53 216 SER A C 1
ATOM 1712 O O . SER A 1 216 ? -19.897 14.360 -15.925 1.00 48.53 216 SER A O 1
ATOM 1714 N N . SER A 1 217 ? -21.910 15.114 -16.611 1.00 51.66 217 SER A N 1
ATOM 1715 C CA . SER A 1 217 ? -22.771 13.953 -16.480 1.00 51.66 217 SER A CA 1
ATOM 1716 C C . SER A 1 217 ? -22.659 13.011 -17.678 1.00 51.66 217 SER A C 1
ATOM 1718 O O . SER A 1 217 ? -22.687 13.482 -18.807 1.00 51.66 217 SER A O 1
ATOM 1720 N N . GLU A 1 218 ? -22.580 11.716 -17.350 1.00 53.78 218 GLU A N 1
ATOM 1721 C CA . GLU A 1 218 ? -22.869 10.484 -18.113 1.00 53.78 218 GLU A CA 1
ATOM 1722 C C . GLU A 1 218 ? -21.749 9.450 -17.912 1.00 53.78 218 GLU A C 1
ATOM 1724 O O . GLU A 1 218 ? -20.578 9.695 -18.196 1.00 53.78 218 GLU A O 1
ATOM 1729 N N . GLY A 1 219 ? -22.120 8.308 -17.324 1.00 60.84 219 GLY A N 1
ATOM 1730 C CA . GLY A 1 219 ? -21.231 7.186 -17.027 1.00 60.84 219 GLY A CA 1
ATOM 1731 C C . GLY A 1 219 ? -21.165 6.798 -15.548 1.00 60.84 219 GLY A C 1
ATOM 1732 O O . GLY A 1 219 ? -21.385 7.613 -14.652 1.00 60.84 219 GLY A O 1
ATOM 1733 N N . SER A 1 220 ? -20.878 5.524 -15.280 1.00 72.25 220 SER A N 1
ATOM 1734 C CA . SER A 1 220 ? -20.735 5.002 -13.915 1.00 72.25 220 SER A CA 1
ATOM 1735 C C . SER A 1 220 ? -19.270 5.080 -13.473 1.00 72.25 220 SER A C 1
ATOM 1737 O O . SER A 1 220 ? -18.409 4.541 -14.183 1.00 72.25 220 SER A O 1
ATOM 1739 N N . PRO A 1 221 ? -18.951 5.725 -12.334 1.00 85.06 221 PRO A N 1
ATOM 1740 C CA . PRO A 1 221 ? -17.583 5.773 -11.843 1.00 85.06 221 PRO A CA 1
ATOM 1741 C C . PRO A 1 221 ? -17.119 4.376 -11.424 1.00 85.06 221 PRO A C 1
ATOM 1743 O O . PRO A 1 221 ? -17.830 3.636 -10.745 1.00 85.06 221 PRO A O 1
ATOM 1746 N N . LEU A 1 222 ? -15.904 4.012 -11.826 1.00 89.75 222 LEU A N 1
ATOM 1747 C CA . LEU A 1 222 ? -15.288 2.742 -11.446 1.00 89.75 222 LEU A CA 1
ATOM 1748 C C . LEU A 1 222 ? -14.627 2.825 -10.072 1.00 89.75 222 LEU A C 1
ATOM 1750 O O . LEU A 1 222 ? -14.507 1.808 -9.397 1.00 89.75 222 LEU A O 1
ATOM 1754 N N . VAL A 1 223 ? -14.211 4.021 -9.648 1.00 92.94 223 VAL A N 1
ATOM 1755 C CA . VAL A 1 223 ? -13.760 4.275 -8.276 1.00 92.94 223 VAL A CA 1
ATOM 1756 C C . VAL A 1 223 ? -14.977 4.558 -7.406 1.00 92.94 223 VAL A C 1
ATOM 1758 O O . VAL A 1 223 ? -15.718 5.505 -7.664 1.00 92.94 223 VAL A O 1
ATOM 1761 N N . ARG A 1 224 ? -15.170 3.756 -6.358 1.00 93.88 224 ARG A N 1
ATOM 1762 C CA . ARG A 1 224 ? -16.378 3.800 -5.525 1.00 93.88 224 ARG A CA 1
ATOM 1763 C C . ARG A 1 224 ? -16.120 4.507 -4.214 1.00 93.88 224 ARG A C 1
ATOM 1765 O O . ARG A 1 224 ? -15.096 4.278 -3.568 1.00 93.88 224 ARG A O 1
ATOM 1772 N N . LYS A 1 225 ? -17.048 5.369 -3.810 1.00 94.81 225 LYS A N 1
ATOM 1773 C CA . LYS A 1 225 ? -16.877 6.253 -2.656 1.00 94.81 225 LYS A CA 1
ATOM 1774 C C . LYS A 1 225 ? -18.053 6.093 -1.717 1.00 94.81 225 LYS A C 1
ATOM 1776 O O . LYS A 1 225 ? -19.202 6.148 -2.132 1.00 94.81 225 LYS A O 1
ATOM 1781 N N . PHE A 1 226 ? -17.739 5.896 -0.446 1.00 96.44 226 PHE A N 1
ATOM 1782 C CA . PHE A 1 226 ? -18.723 5.692 0.605 1.00 96.44 226 PHE A CA 1
ATOM 1783 C C . PHE A 1 226 ? -18.523 6.743 1.674 1.00 96.44 226 PHE A C 1
ATOM 1785 O O . PHE A 1 226 ? -17.389 6.968 2.103 1.00 96.44 226 PHE A O 1
ATOM 1792 N N . ILE A 1 227 ? -19.613 7.345 2.134 1.00 95.44 227 ILE A N 1
ATOM 1793 C CA . ILE A 1 227 ? -19.598 8.267 3.266 1.00 95.44 227 ILE A CA 1
ATOM 1794 C C . ILE A 1 227 ? -20.412 7.694 4.416 1.00 95.44 227 ILE A C 1
ATOM 1796 O O . ILE A 1 227 ? -21.393 6.981 4.215 1.00 95.44 227 ILE A O 1
ATOM 1800 N N . ALA A 1 228 ? -19.989 8.009 5.634 1.00 94.94 228 ALA A N 1
ATOM 1801 C CA . ALA A 1 228 ? -20.770 7.757 6.830 1.00 94.94 228 ALA A CA 1
ATOM 1802 C C . ALA A 1 228 ? -21.305 9.068 7.392 1.00 94.94 228 ALA A C 1
ATOM 1804 O O . ALA A 1 228 ? -20.542 10.031 7.523 1.00 94.94 228 ALA A O 1
ATOM 1805 N N . ARG A 1 229 ? -22.581 9.068 7.780 1.00 93.69 229 ARG A N 1
ATOM 1806 C CA . ARG A 1 229 ? -23.252 10.193 8.434 1.00 93.69 229 ARG A CA 1
ATOM 1807 C C . ARG A 1 229 ? -23.699 9.824 9.839 1.00 93.69 229 ARG A C 1
ATOM 1809 O O . ARG A 1 229 ? -24.124 8.691 10.072 1.00 93.69 229 ARG A O 1
ATOM 1816 N N . ASP A 1 230 ? -23.587 10.760 10.773 1.00 92.25 230 ASP A N 1
ATOM 1817 C CA . ASP A 1 230 ? -24.156 10.603 12.113 1.00 92.25 230 ASP A CA 1
ATOM 1818 C C . ASP A 1 230 ? -25.679 10.831 12.131 1.00 92.25 230 ASP A C 1
ATOM 1820 O O . ASP A 1 230 ? -26.317 11.049 11.099 1.00 92.25 230 ASP A O 1
ATOM 1824 N N . ASN A 1 231 ? -26.284 10.766 13.319 1.00 90.75 231 ASN A N 1
ATOM 1825 C CA . ASN A 1 231 ? -27.721 10.967 13.492 1.00 90.75 231 ASN A CA 1
ATOM 1826 C C . ASN A 1 231 ? -28.175 12.430 13.323 1.00 90.75 231 ASN A C 1
ATOM 1828 O O . ASN A 1 231 ? -29.380 12.683 13.349 1.00 90.75 231 ASN A O 1
ATOM 1832 N N . GLN A 1 232 ? -27.251 13.383 13.165 1.00 91.00 232 GLN A N 1
ATOM 1833 C CA . GLN A 1 232 ? -27.541 14.759 12.754 1.00 91.00 232 GLN A CA 1
ATOM 1834 C C . GLN A 1 232 ? -27.420 14.950 11.233 1.00 91.00 232 GLN A C 1
ATOM 1836 O O . GLN A 1 232 ? -27.815 15.998 10.729 1.00 91.00 232 GLN A O 1
ATOM 1841 N N . GLY A 1 233 ? -26.935 13.939 10.506 1.00 90.94 233 GLY A N 1
ATOM 1842 C CA . GLY A 1 233 ? -26.711 13.983 9.063 1.00 90.94 233 GLY A CA 1
ATOM 1843 C C . GLY A 1 233 ? -25.317 14.472 8.661 1.00 90.94 233 GLY A C 1
ATOM 1844 O O . GLY A 1 233 ? -25.050 14.567 7.462 1.00 90.94 233 GLY A O 1
ATOM 1845 N N . GLU A 1 234 ? -24.424 14.736 9.619 1.00 91.56 234 GLU A N 1
ATOM 1846 C CA . GLU A 1 234 ? -23.084 15.259 9.342 1.00 91.56 234 GLU A CA 1
ATOM 1847 C C . GLU A 1 234 ? -22.140 14.142 8.871 1.00 91.56 234 GLU A C 1
ATOM 1849 O O . GLU A 1 234 ? -22.139 13.039 9.423 1.00 91.56 234 GLU A O 1
ATOM 1854 N N . ILE A 1 235 ? -21.295 14.419 7.875 1.00 92.94 235 ILE A N 1
ATOM 1855 C CA . ILE A 1 235 ? -20.275 13.487 7.377 1.00 92.94 235 ILE A CA 1
ATOM 1856 C C . ILE A 1 235 ? -19.217 13.270 8.458 1.00 92.94 235 ILE A C 1
ATOM 1858 O O . ILE A 1 235 ? -18.459 14.175 8.811 1.00 92.94 235 ILE A O 1
ATOM 1862 N N . ILE A 1 236 ? -19.089 12.028 8.916 1.00 91.88 236 ILE A N 1
ATOM 1863 C CA . ILE A 1 236 ? -18.125 11.613 9.945 1.00 91.88 236 ILE A CA 1
ATOM 1864 C C . ILE A 1 236 ? -17.026 10.691 9.407 1.00 91.88 236 ILE A C 1
ATOM 1866 O O . ILE A 1 236 ? -16.025 10.446 10.090 1.00 91.88 236 ILE A O 1
ATOM 1870 N N . GLY A 1 237 ? -17.158 10.210 8.171 1.00 92.00 237 GLY A N 1
ATOM 1871 C CA . GLY A 1 237 ? -16.110 9.455 7.498 1.00 92.00 237 GLY A CA 1
ATOM 1872 C C . GLY A 1 237 ? -16.349 9.268 6.009 1.00 92.00 237 GLY A C 1
ATOM 1873 O O . GLY A 1 237 ? -17.473 9.378 5.534 1.00 92.00 237 GLY A O 1
ATOM 1874 N N . VAL A 1 238 ? -15.267 8.979 5.294 1.00 93.62 238 VAL A N 1
ATOM 1875 C CA . VAL A 1 238 ? -15.247 8.638 3.874 1.00 93.62 238 VAL A CA 1
ATOM 1876 C C . VAL A 1 238 ? -14.235 7.519 3.626 1.00 93.62 238 VAL A C 1
ATOM 1878 O O . VAL A 1 238 ? -13.136 7.528 4.199 1.00 93.62 238 VAL A O 1
ATOM 1881 N N . SER A 1 239 ? -14.598 6.582 2.754 1.00 95.06 239 SER A N 1
ATOM 1882 C CA . SER A 1 239 ? -13.696 5.566 2.210 1.00 95.06 239 SER A CA 1
ATOM 1883 C C . SER A 1 239 ? -13.792 5.509 0.691 1.00 95.06 239 SER A C 1
ATOM 1885 O O . SER A 1 239 ? -14.861 5.734 0.120 1.00 95.06 239 SER A O 1
ATOM 1887 N N . VAL A 1 240 ? -12.666 5.212 0.045 1.00 95.00 240 VAL A N 1
ATOM 1888 C CA . VAL A 1 240 ? -12.544 5.106 -1.413 1.00 95.00 240 VAL A CA 1
ATOM 1889 C C . VAL A 1 240 ? -11.998 3.736 -1.778 1.00 95.00 240 VAL A C 1
ATOM 1891 O O . VAL A 1 240 ? -11.002 3.287 -1.197 1.00 95.00 240 VAL A O 1
ATOM 1894 N N . TYR A 1 241 ? -12.652 3.108 -2.748 1.00 95.88 241 TYR A N 1
ATOM 1895 C CA . TYR A 1 241 ? -12.358 1.769 -3.223 1.00 95.88 241 TYR A CA 1
ATOM 1896 C C . TYR A 1 241 ? -12.020 1.795 -4.712 1.00 95.88 241 TYR A C 1
ATOM 1898 O O . TYR A 1 241 ? -12.867 2.146 -5.537 1.00 95.88 241 TYR A O 1
ATOM 1906 N N . ASP A 1 242 ? -10.794 1.405 -5.051 1.00 95.06 242 ASP A N 1
ATOM 1907 C CA . ASP A 1 242 ? -10.327 1.395 -6.438 1.00 95.06 242 ASP A CA 1
ATOM 1908 C C . ASP A 1 242 ? -10.608 0.040 -7.090 1.00 95.06 242 ASP A C 1
ATOM 1910 O O . ASP A 1 242 ? -10.529 -0.991 -6.411 1.00 95.06 242 ASP A O 1
ATOM 1914 N N . PRO A 1 243 ? -10.940 0.008 -8.390 1.00 94.06 243 PRO A N 1
ATOM 1915 C CA . PRO A 1 243 ? -11.288 -1.230 -9.069 1.00 94.06 243 PRO A CA 1
ATOM 1916 C C . PRO A 1 243 ? -10.045 -2.089 -9.305 1.00 94.06 243 PRO A C 1
ATOM 1918 O O . PRO A 1 243 ? -8.989 -1.580 -9.679 1.00 94.06 243 PRO A O 1
ATOM 1921 N N . ILE A 1 244 ? -10.200 -3.398 -9.142 1.00 93.75 244 ILE A N 1
ATOM 1922 C CA . ILE A 1 244 ? -9.248 -4.416 -9.586 1.00 93.75 244 ILE A CA 1
ATOM 1923 C C . ILE A 1 244 ? -9.849 -5.045 -10.836 1.00 93.75 244 ILE A C 1
ATOM 1925 O O . ILE A 1 244 ? -10.974 -5.557 -10.790 1.00 93.75 244 ILE A O 1
ATOM 1929 N N . ILE A 1 245 ? -9.121 -4.970 -11.947 1.00 91.69 245 ILE A N 1
ATOM 1930 C CA . ILE A 1 245 ? -9.650 -5.268 -13.279 1.00 91.69 245 ILE A CA 1
ATOM 1931 C C . ILE A 1 245 ? -8.805 -6.351 -13.938 1.00 91.69 245 ILE A C 1
ATOM 1933 O O . ILE A 1 245 ? -7.582 -6.372 -13.805 1.00 91.69 245 ILE A O 1
ATOM 1937 N N . LYS A 1 246 ? -9.471 -7.265 -14.638 1.00 90.75 246 LYS A N 1
ATOM 1938 C CA . LYS A 1 246 ? -8.833 -8.276 -15.471 1.00 90.75 246 LYS A CA 1
ATOM 1939 C C . LYS A 1 246 ? -9.659 -8.483 -16.727 1.00 90.75 246 LYS A C 1
ATOM 1941 O O . LYS A 1 246 ? -10.867 -8.665 -16.612 1.00 90.75 246 LYS A O 1
ATOM 1946 N N . ASP A 1 247 ? -9.017 -8.495 -17.892 1.00 91.88 247 ASP A N 1
ATOM 1947 C CA . ASP A 1 247 ? -9.686 -8.771 -19.170 1.00 91.88 247 ASP A CA 1
ATOM 1948 C C . ASP A 1 247 ? -10.923 -7.869 -19.406 1.00 91.88 247 ASP A C 1
ATOM 1950 O O . ASP A 1 247 ? -11.960 -8.314 -19.892 1.00 91.88 247 ASP A O 1
ATOM 1954 N N . GLY A 1 248 ? -10.836 -6.597 -18.997 1.00 89.00 248 GLY A N 1
ATOM 1955 C CA . GLY A 1 248 ? -11.918 -5.610 -19.095 1.00 89.00 248 GLY A CA 1
ATOM 1956 C C . GLY A 1 248 ? -13.003 -5.703 -18.012 1.00 89.00 248 GLY A C 1
ATOM 1957 O O . GLY A 1 248 ? -13.872 -4.833 -17.953 1.00 89.00 248 GLY A O 1
ATOM 1958 N N . GLU A 1 249 ? -12.947 -6.699 -17.126 1.00 90.25 249 GLU A N 1
ATOM 1959 C CA . GLU A 1 249 ? -13.956 -6.953 -16.095 1.00 90.25 249 GLU A CA 1
ATOM 1960 C C . GLU A 1 249 ? -13.473 -6.576 -14.690 1.00 90.25 249 GLU A C 1
ATOM 1962 O O . GLU A 1 249 ? -12.353 -6.891 -14.281 1.00 90.25 249 GLU A O 1
ATOM 1967 N N . ILE A 1 250 ? -14.346 -5.939 -13.901 1.00 92.31 250 ILE A N 1
ATOM 1968 C CA . ILE A 1 250 ? -14.066 -5.646 -12.487 1.00 92.31 250 ILE A CA 1
ATOM 1969 C C . ILE A 1 250 ? -14.246 -6.925 -11.671 1.00 92.31 250 ILE A C 1
ATOM 1971 O O . ILE A 1 250 ? -15.371 -7.346 -11.375 1.00 92.31 250 ILE A O 1
ATOM 1975 N N . ILE A 1 251 ? -13.127 -7.508 -11.251 1.00 92.06 251 ILE A N 1
ATOM 1976 C CA . ILE A 1 251 ? -13.101 -8.729 -10.439 1.00 92.06 251 ILE A CA 1
ATOM 1977 C C . ILE A 1 251 ? -13.198 -8.437 -8.936 1.00 92.06 251 ILE A C 1
ATOM 1979 O O . ILE A 1 251 ? -13.553 -9.320 -8.148 1.00 92.06 251 ILE A O 1
ATOM 1983 N N . GLY A 1 252 ? -12.916 -7.198 -8.531 1.00 94.50 252 GLY A N 1
ATOM 1984 C CA . GLY A 1 252 ? -12.929 -6.794 -7.135 1.00 94.50 252 GLY A CA 1
ATOM 1985 C C . GLY A 1 252 ? -12.551 -5.341 -6.909 1.00 94.50 252 GLY A C 1
ATOM 1986 O O . GLY A 1 252 ? -12.432 -4.561 -7.850 1.00 94.50 252 GLY A O 1
ATOM 1987 N N . TYR A 1 253 ? -12.338 -4.999 -5.642 1.00 96.19 253 TYR A N 1
ATOM 1988 C CA . TYR A 1 253 ? -11.951 -3.654 -5.223 1.00 96.19 253 TYR A CA 1
ATOM 1989 C C . TYR A 1 253 ? -10.865 -3.687 -4.152 1.00 96.19 253 TYR A C 1
ATOM 1991 O O . TYR A 1 253 ? -10.803 -4.628 -3.359 1.00 96.19 253 TYR A O 1
ATOM 1999 N N . ILE A 1 254 ? -10.043 -2.641 -4.095 1.00 95.25 254 ILE A N 1
ATOM 2000 C CA . ILE A 1 254 ? -9.087 -2.394 -3.012 1.00 95.25 254 ILE A CA 1
ATOM 2001 C C . ILE A 1 254 ? -9.486 -1.159 -2.201 1.00 95.25 254 ILE A C 1
ATOM 2003 O O . ILE A 1 254 ? -9.804 -0.122 -2.770 1.00 95.25 254 ILE A O 1
ATOM 2007 N N . GLU A 1 255 ? -9.441 -1.246 -0.869 1.00 94.75 255 GLU A N 1
ATOM 2008 C CA . GLU A 1 255 ? -9.518 -0.072 0.010 1.00 94.75 255 GLU A CA 1
ATOM 2009 C C . GLU A 1 255 ? -8.251 0.783 -0.139 1.00 94.75 255 GLU A C 1
ATOM 2011 O O . GLU A 1 255 ? -7.188 0.434 0.384 1.00 94.75 255 GLU A O 1
ATOM 2016 N N . SER A 1 256 ? -8.380 1.921 -0.821 1.00 91.81 256 SER A N 1
ATOM 2017 C CA . SER A 1 256 ? -7.257 2.823 -1.099 1.00 91.81 256 SER A CA 1
ATOM 2018 C C . SER A 1 256 ? -7.191 3.985 -0.117 1.00 91.81 256 SER A C 1
ATOM 2020 O O . SER A 1 256 ? -6.112 4.360 0.348 1.00 91.81 256 SER A O 1
ATOM 2022 N N . ILE A 1 257 ? -8.343 4.563 0.235 1.00 91.25 257 ILE A N 1
ATOM 2023 C CA . ILE A 1 257 ? -8.407 5.764 1.076 1.00 91.25 257 ILE A CA 1
ATOM 2024 C C . ILE A 1 257 ? -9.423 5.558 2.186 1.00 91.25 257 ILE A C 1
ATOM 2026 O O . ILE A 1 257 ? -10.526 5.078 1.957 1.00 91.25 257 ILE A O 1
ATOM 2030 N N . ARG A 1 258 ? -9.042 5.980 3.392 1.00 89.81 258 ARG A N 1
ATOM 2031 C CA . ARG A 1 258 ? -9.895 6.010 4.580 1.00 89.81 258 ARG A CA 1
ATOM 2032 C C . ARG A 1 258 ? -9.657 7.289 5.364 1.00 89.81 258 ARG A C 1
ATOM 2034 O O . ARG A 1 258 ? -8.511 7.602 5.706 1.00 89.81 258 ARG A O 1
ATOM 2041 N N . ARG A 1 259 ? -10.716 8.040 5.642 1.00 87.94 259 ARG A N 1
ATOM 2042 C CA . ARG A 1 259 ? -10.688 9.274 6.440 1.00 87.94 259 ARG A CA 1
ATOM 2043 C C . ARG A 1 259 ? -11.899 9.268 7.363 1.00 87.94 259 ARG A C 1
ATOM 2045 O O . ARG A 1 259 ? -13.002 8.964 6.929 1.00 87.94 259 ARG A O 1
ATOM 2052 N N . SER A 1 260 ? -11.720 9.548 8.645 1.00 83.75 260 SER A N 1
ATOM 2053 C CA . SER A 1 260 ? -12.853 9.645 9.576 1.00 83.75 260 SER A CA 1
ATOM 2054 C C . SER A 1 260 ? -12.509 10.498 10.769 1.00 83.75 260 SER A C 1
ATOM 2056 O O . SER A 1 260 ? -11.402 10.388 11.290 1.00 83.75 260 SER A O 1
ATOM 2058 N N . SER A 1 261 ? -13.473 11.265 11.259 1.00 68.94 261 SER A N 1
ATOM 2059 C CA . SER A 1 261 ? -13.299 12.028 12.489 1.00 68.94 261 SER A CA 1
ATOM 2060 C C . SER A 1 261 ? -12.934 11.088 13.647 1.00 68.94 261 SER A C 1
ATOM 2062 O O . SER A 1 261 ? -13.638 10.118 13.927 1.00 68.94 261 SER A O 1
ATOM 2064 N N . ILE A 1 262 ? -11.811 11.355 14.324 1.00 59.53 262 ILE A N 1
ATOM 2065 C CA . ILE A 1 262 ? -11.344 10.541 15.465 1.00 59.53 262 ILE A CA 1
ATOM 2066 C C . ILE A 1 262 ? -12.257 10.737 16.684 1.00 59.53 262 ILE A C 1
ATOM 2068 O O . ILE A 1 262 ? -12.309 9.894 17.577 1.00 59.53 262 ILE A O 1
ATOM 2072 N N . GLN A 1 263 ? -13.009 11.841 16.714 1.00 51.78 263 GLN A N 1
ATOM 2073 C CA . GLN A 1 263 ? -13.927 12.181 17.802 1.00 51.78 263 GLN A CA 1
ATOM 2074 C C . GLN A 1 263 ? -15.210 11.336 17.774 1.00 51.78 263 GLN A C 1
ATOM 2076 O O . GLN A 1 263 ? -15.856 11.168 18.806 1.00 51.78 263 GLN A O 1
ATOM 2081 N N . THR A 1 264 ? -15.566 10.774 16.618 1.00 51.78 264 THR A N 1
ATOM 2082 C CA . THR A 1 264 ? -16.803 10.012 16.410 1.00 51.78 264 THR A CA 1
ATOM 2083 C C . THR A 1 264 ? -16.523 8.513 16.386 1.00 51.78 264 THR A C 1
ATOM 2085 O O . THR A 1 264 ? -15.720 8.037 15.592 1.00 51.78 264 THR A O 1
ATOM 2088 N N . ALA A 1 265 ? -17.184 7.795 17.299 1.00 52.06 265 ALA A N 1
ATOM 2089 C CA . ALA A 1 265 ? -17.323 6.341 17.403 1.00 52.06 265 ALA A CA 1
ATOM 2090 C C . ALA A 1 265 ? -16.159 5.475 16.863 1.00 52.06 265 ALA A C 1
ATOM 2092 O O . ALA A 1 265 ? -16.052 5.184 15.670 1.00 52.06 265 ALA A O 1
ATOM 2093 N N . ALA A 1 266 ? -15.347 4.928 17.780 1.00 62.41 266 ALA A N 1
ATOM 2094 C CA . ALA A 1 266 ? -14.416 3.843 17.464 1.00 62.41 266 ALA A CA 1
ATOM 2095 C C . ALA A 1 266 ? -15.105 2.753 16.614 1.00 62.41 266 ALA A C 1
ATOM 2097 O O . ALA A 1 266 ? -16.120 2.196 17.038 1.00 62.41 266 ALA A O 1
ATOM 2098 N N . GLY A 1 267 ? -14.539 2.465 15.437 1.00 79.38 267 GLY A N 1
ATOM 2099 C CA . GLY A 1 267 ? -15.046 1.457 14.502 1.00 79.38 267 GLY A CA 1
ATOM 2100 C C . GLY A 1 267 ? -15.775 1.993 13.265 1.00 79.38 267 GLY A C 1
ATOM 2101 O O . GLY A 1 267 ? -16.180 1.173 12.451 1.00 79.38 267 GLY A O 1
ATOM 2102 N N . ILE A 1 268 ? -15.913 3.313 13.068 1.00 88.44 268 ILE A N 1
ATOM 2103 C CA . ILE A 1 268 ? -16.618 3.873 11.894 1.00 88.44 268 ILE A CA 1
ATOM 2104 C C . ILE A 1 268 ? -16.073 3.366 10.552 1.00 88.44 268 ILE A C 1
ATOM 2106 O O . ILE A 1 268 ? -16.832 2.986 9.670 1.00 88.44 268 ILE A O 1
ATOM 2110 N N . GLN A 1 269 ? -14.751 3.259 10.429 1.00 89.19 269 GLN A N 1
ATOM 2111 C CA . GLN A 1 269 ? -14.106 2.725 9.231 1.00 89.19 269 GLN A CA 1
ATOM 2112 C C . GLN A 1 269 ? -14.441 1.254 8.991 1.00 89.19 269 GLN A C 1
ATOM 2114 O O . GLN A 1 269 ? -14.678 0.848 7.856 1.00 89.19 269 GLN A O 1
ATOM 2119 N N . ASP A 1 270 ? -14.511 0.462 10.065 1.00 90.56 270 ASP A N 1
ATOM 2120 C CA . ASP A 1 270 ? -14.927 -0.934 9.965 1.00 90.56 270 ASP A CA 1
ATOM 2121 C C . ASP A 1 270 ? -16.379 -1.001 9.463 1.00 90.56 270 ASP A C 1
ATOM 2123 O O . ASP A 1 270 ? -16.708 -1.862 8.660 1.00 90.56 270 ASP A O 1
ATOM 2127 N N . VAL A 1 271 ? -17.245 -0.075 9.893 1.00 94.00 271 VAL A N 1
ATOM 2128 C CA . VAL A 1 271 ? -18.652 -0.002 9.465 1.00 94.00 271 VAL A CA 1
ATOM 2129 C C . VAL A 1 271 ? -18.776 0.372 7.988 1.00 94.00 271 VAL A C 1
ATOM 2131 O O . VAL A 1 271 ? -19.532 -0.291 7.281 1.00 94.00 271 VAL A O 1
ATOM 2134 N N . ILE A 1 272 ? -18.010 1.359 7.509 1.00 96.00 272 ILE A N 1
ATOM 2135 C CA . ILE A 1 272 ? -17.982 1.722 6.082 1.00 96.00 272 ILE A CA 1
ATOM 2136 C C . ILE A 1 272 ? -17.504 0.532 5.244 1.00 96.00 272 ILE A C 1
ATOM 2138 O O . ILE A 1 272 ? -18.183 0.124 4.305 1.00 96.00 272 ILE A O 1
ATOM 2142 N N . THR A 1 273 ? -16.397 -0.097 5.651 1.00 95.94 273 THR A N 1
ATOM 2143 C CA . THR A 1 273 ? -15.841 -1.282 4.975 1.00 95.94 273 THR A CA 1
ATOM 2144 C C . THR A 1 273 ? -16.849 -2.424 4.914 1.00 95.94 273 THR A C 1
ATOM 2146 O O . THR A 1 273 ? -17.008 -3.076 3.889 1.00 95.94 273 THR A O 1
ATOM 2149 N N . LEU A 1 274 ? -17.555 -2.675 6.018 1.00 96.12 274 LEU A N 1
ATOM 2150 C CA . LEU A 1 274 ? -18.589 -3.699 6.096 1.00 96.12 274 LEU A CA 1
ATOM 2151 C C . LEU A 1 274 ? -19.759 -3.426 5.147 1.00 96.12 274 LEU A C 1
ATOM 2153 O O . LEU A 1 274 ? -20.285 -4.377 4.579 1.00 96.12 274 LEU A O 1
ATOM 2157 N N . HIS A 1 275 ? -20.162 -2.165 4.995 1.00 97.00 275 HIS A N 1
ATOM 2158 C CA . HIS A 1 275 ? -21.217 -1.775 4.064 1.00 97.00 275 HIS A CA 1
ATOM 2159 C C . HIS A 1 275 ? -20.764 -1.949 2.608 1.00 97.00 275 HIS A C 1
ATOM 2161 O O . HIS A 1 275 ? -21.477 -2.564 1.821 1.00 97.00 275 HIS A O 1
ATOM 2167 N N . ALA A 1 276 ? -19.548 -1.500 2.278 1.00 97.31 276 ALA A N 1
ATOM 2168 C CA . ALA A 1 276 ? -18.963 -1.684 0.952 1.00 97.31 276 ALA A CA 1
ATOM 2169 C C . ALA A 1 276 ? -18.850 -3.172 0.582 1.00 97.31 276 ALA A C 1
ATOM 2171 O O . ALA A 1 276 ? -19.240 -3.567 -0.511 1.00 97.31 276 ALA A O 1
ATOM 2172 N N . ILE A 1 277 ? -18.405 -4.026 1.514 1.00 96.81 277 ILE A N 1
ATOM 2173 C CA . ILE A 1 277 ? -18.377 -5.482 1.310 1.00 96.81 277 ILE A CA 1
ATOM 2174 C C . ILE A 1 277 ? -19.782 -6.032 1.035 1.00 96.81 277 ILE A C 1
ATOM 2176 O O . ILE A 1 277 ? -19.947 -6.811 0.099 1.00 96.81 277 ILE A O 1
ATOM 2180 N N . ASP A 1 278 ? -20.789 -5.655 1.830 1.00 95.81 278 ASP A N 1
ATOM 2181 C CA . ASP A 1 278 ? -22.162 -6.143 1.648 1.00 95.81 278 ASP A CA 1
ATOM 2182 C C . ASP A 1 278 ? -22.711 -5.744 0.257 1.00 95.81 278 ASP A C 1
ATOM 2184 O O . ASP A 1 278 ? -23.356 -6.561 -0.404 1.00 95.81 278 ASP A O 1
ATOM 2188 N N . GLN A 1 279 ? -22.380 -4.543 -0.233 1.00 96.19 279 GLN A N 1
ATOM 2189 C CA . GLN A 1 279 ? -22.749 -4.082 -1.574 1.00 96.19 279 GLN A CA 1
ATOM 2190 C C . GLN A 1 279 ? -21.965 -4.784 -2.695 1.00 96.19 279 GLN A C 1
ATOM 2192 O O . GLN A 1 279 ? -22.548 -5.258 -3.664 1.00 96.19 279 GLN A O 1
ATOM 2197 N N . PHE A 1 280 ? -20.647 -4.936 -2.571 1.00 95.94 280 PHE A N 1
ATOM 2198 C CA . PHE A 1 280 ? -19.849 -5.621 -3.596 1.00 95.94 280 PHE A CA 1
ATOM 2199 C C . PHE A 1 280 ? -20.253 -7.091 -3.735 1.00 95.94 280 PHE A C 1
ATOM 2201 O O . PHE A 1 280 ? -20.232 -7.650 -4.829 1.00 95.94 280 PHE A O 1
ATOM 2208 N N . ARG A 1 281 ? -20.692 -7.708 -2.635 1.00 94.44 281 ARG A N 1
ATOM 2209 C CA . ARG A 1 281 ? -21.264 -9.055 -2.647 1.00 94.44 281 ARG A CA 1
ATOM 2210 C C . ARG A 1 281 ? -22.600 -9.130 -3.371 1.00 94.44 281 ARG A C 1
ATOM 2212 O O . ARG A 1 281 ? -22.798 -10.077 -4.126 1.00 94.44 281 ARG A O 1
ATOM 2219 N N . SER A 1 282 ? -23.507 -8.172 -3.162 1.00 94.00 282 SER A N 1
ATOM 2220 C CA . SER A 1 282 ? -24.797 -8.163 -3.873 1.00 94.00 282 SER A CA 1
ATOM 2221 C C . SER A 1 282 ? -24.626 -7.956 -5.383 1.00 94.00 282 SER A C 1
ATOM 2223 O O . SER A 1 282 ? -25.454 -8.411 -6.168 1.00 94.00 282 SER A O 1
ATOM 2225 N N . GLU A 1 283 ? -23.510 -7.351 -5.787 1.00 93.31 283 GLU A N 1
ATOM 2226 C CA . GLU A 1 283 ? -23.087 -7.176 -7.178 1.00 93.31 283 GLU A CA 1
ATOM 2227 C C . GLU A 1 283 ? -22.235 -8.335 -7.729 1.00 93.31 283 GLU A C 1
ATOM 2229 O O . GLU A 1 283 ? -21.717 -8.240 -8.842 1.00 93.31 283 GLU A O 1
ATOM 2234 N N . ASN A 1 284 ? -22.091 -9.437 -6.984 1.00 91.44 284 ASN A N 1
ATOM 2235 C CA . ASN A 1 284 ? -21.317 -10.626 -7.369 1.00 91.44 284 ASN A CA 1
ATOM 2236 C C . ASN A 1 284 ? -19.822 -10.359 -7.628 1.00 91.44 284 ASN A C 1
ATOM 2238 O O . ASN A 1 284 ? -19.200 -11.006 -8.471 1.00 91.44 284 ASN A O 1
ATOM 2242 N N . ARG A 1 285 ? -19.217 -9.414 -6.901 1.00 93.69 285 ARG A N 1
ATOM 2243 C CA . ARG A 1 285 ? -17.756 -9.270 -6.878 1.00 93.69 285 ARG A CA 1
ATOM 2244 C C . ARG A 1 285 ? -17.165 -10.369 -6.009 1.00 93.69 285 ARG A C 1
ATOM 2246 O O . ARG A 1 285 ? -17.633 -10.604 -4.898 1.00 93.69 285 ARG A O 1
ATOM 2253 N N . ASN A 1 286 ? -16.114 -11.013 -6.504 1.00 88.50 286 ASN A N 1
ATOM 2254 C CA . ASN A 1 286 ? -15.507 -12.170 -5.841 1.00 88.50 286 ASN A CA 1
ATOM 2255 C C . ASN A 1 286 ? -14.362 -11.772 -4.907 1.00 88.50 286 ASN A C 1
ATOM 2257 O O . ASN A 1 286 ? -14.029 -12.510 -3.984 1.00 88.50 286 ASN A O 1
ATOM 2261 N N . PHE A 1 287 ? -13.758 -10.605 -5.130 1.00 91.44 287 PHE A N 1
ATOM 2262 C CA . PHE A 1 287 ? -12.504 -10.231 -4.494 1.00 91.44 287 PHE A CA 1
ATOM 2263 C C . PHE A 1 287 ? -12.591 -8.865 -3.814 1.00 91.44 287 PHE A C 1
ATOM 2265 O O . PHE A 1 287 ? -13.085 -7.892 -4.386 1.00 91.44 287 PHE A O 1
ATOM 2272 N N . PHE A 1 288 ? -12.061 -8.768 -2.597 1.00 96.12 288 PHE A N 1
ATOM 2273 C CA . PHE A 1 288 ? -11.891 -7.493 -1.910 1.00 96.12 288 PHE A CA 1
ATOM 2274 C C . PHE A 1 288 ? -10.548 -7.434 -1.189 1.00 96.12 288 PHE A C 1
ATOM 2276 O O . PHE A 1 288 ? -10.272 -8.245 -0.306 1.00 96.12 288 PHE A O 1
ATOM 2283 N N . SER A 1 289 ? -9.719 -6.455 -1.532 1.00 95.56 289 SER A N 1
ATOM 2284 C CA . SER A 1 289 ? -8.457 -6.190 -0.851 1.00 95.56 289 SER A CA 1
ATOM 2285 C C . SER A 1 289 ? -8.637 -5.083 0.180 1.00 95.56 289 SER A C 1
ATOM 2287 O O . SER A 1 289 ? -9.082 -3.980 -0.116 1.00 95.56 289 SER A O 1
ATOM 2289 N N . LEU A 1 290 ? -8.209 -5.345 1.410 1.00 93.94 290 LEU A N 1
ATOM 2290 C CA . LEU A 1 290 ? -8.044 -4.319 2.441 1.00 93.94 290 LEU A CA 1
ATOM 2291 C C . LEU A 1 290 ? -6.758 -3.505 2.221 1.00 93.94 290 LEU A C 1
ATOM 2293 O O . LEU A 1 290 ? -6.398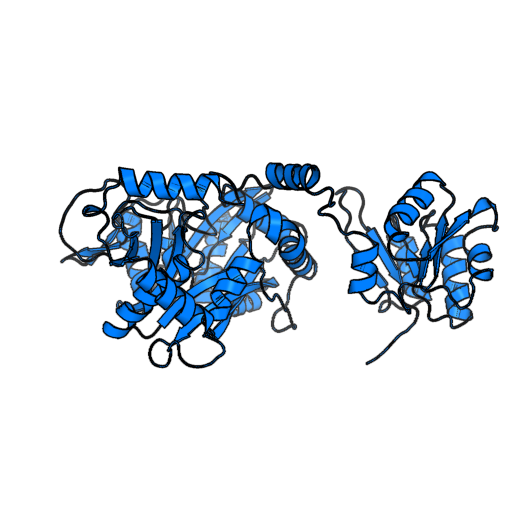 -2.676 3.056 1.00 93.94 290 LEU A O 1
ATOM 2297 N N . GLY A 1 291 ? -6.008 -3.782 1.153 1.00 91.00 291 GLY A N 1
ATOM 2298 C CA . GLY A 1 291 ? -4.752 -3.132 0.815 1.00 91.00 291 GLY A CA 1
ATOM 2299 C C . GLY A 1 291 ? -3.571 -3.522 1.714 1.00 91.00 291 GLY A C 1
ATOM 2300 O O . GLY A 1 291 ? -3.681 -4.383 2.595 1.00 91.00 291 GLY A O 1
ATOM 2301 N N . PRO A 1 292 ? -2.414 -2.867 1.534 1.00 90.25 292 PRO A N 1
ATOM 2302 C CA . PRO A 1 292 ? -1.149 -3.239 2.166 1.00 90.25 292 PRO A CA 1
ATOM 2303 C C . PRO A 1 292 ? -1.086 -2.894 3.665 1.00 90.25 292 PRO A C 1
ATOM 2305 O O . PRO A 1 292 ? -1.497 -1.826 4.118 1.00 90.25 292 PRO A O 1
ATOM 2308 N N . SER A 1 293 ? -0.513 -3.794 4.449 1.00 88.81 293 SER A N 1
ATOM 2309 C CA . SER A 1 293 ? 0.016 -3.597 5.797 1.00 88.81 293 SER A CA 1
ATOM 2310 C C . SER A 1 293 ? 1.534 -3.498 5.679 1.00 88.81 293 SER A C 1
ATOM 2312 O O . SER A 1 293 ? 2.249 -4.499 5.771 1.00 88.81 293 SER A O 1
ATOM 2314 N N . VAL A 1 294 ? 2.019 -2.290 5.402 1.00 86.31 294 VAL A N 1
ATOM 2315 C CA . VAL A 1 294 ? 3.440 -2.024 5.150 1.00 86.31 294 VAL A CA 1
ATOM 2316 C C . VAL A 1 294 ? 4.282 -2.358 6.388 1.00 86.31 294 VAL A C 1
ATOM 2318 O O . VAL A 1 294 ? 3.896 -2.071 7.521 1.00 86.31 294 VAL A O 1
ATOM 2321 N N . LEU A 1 295 ? 5.432 -2.992 6.160 1.00 84.12 295 LEU A N 1
ATOM 2322 C CA . LEU A 1 295 ? 6.418 -3.467 7.137 1.00 84.12 295 LEU A CA 1
ATOM 2323 C C . LEU A 1 295 ? 5.894 -4.472 8.180 1.00 84.12 295 LEU A C 1
ATOM 2325 O O . LEU A 1 295 ? 6.597 -4.815 9.132 1.00 84.12 295 LEU A O 1
ATOM 2329 N N . TYR A 1 296 ? 4.662 -4.955 8.024 1.00 79.06 296 TYR A N 1
ATOM 2330 C CA . TYR A 1 296 ? 4.053 -5.916 8.933 1.00 79.06 296 TYR A CA 1
ATOM 2331 C C . TYR A 1 296 ? 4.460 -7.352 8.586 1.00 79.06 296 TYR A C 1
ATOM 2333 O O . TYR A 1 296 ? 4.382 -7.748 7.426 1.00 79.06 296 TYR A O 1
ATOM 2341 N N . LYS A 1 297 ? 4.831 -8.144 9.606 1.00 75.31 297 LYS A N 1
ATOM 2342 C CA . LYS A 1 297 ? 5.207 -9.570 9.482 1.00 75.31 297 LYS A CA 1
ATOM 2343 C C . LYS A 1 297 ? 6.265 -9.839 8.393 1.00 75.31 297 LYS A C 1
ATOM 2345 O O . LYS A 1 297 ? 6.132 -10.801 7.647 1.00 75.31 297 LYS A O 1
ATOM 2350 N N . ILE A 1 298 ? 7.301 -9.000 8.329 1.00 81.19 298 ILE A N 1
ATOM 2351 C CA . ILE A 1 298 ? 8.495 -9.269 7.515 1.00 81.19 298 ILE A CA 1
ATOM 2352 C C . ILE A 1 298 ? 9.166 -10.536 8.053 1.00 81.19 298 ILE A C 1
ATOM 2354 O O . ILE A 1 298 ? 9.460 -10.618 9.246 1.00 81.19 298 ILE A O 1
ATOM 2358 N N . ASP A 1 299 ? 9.365 -11.517 7.181 1.00 77.44 299 ASP A N 1
ATOM 2359 C CA . ASP A 1 299 ? 9.870 -12.844 7.515 1.00 77.44 299 ASP A CA 1
ATOM 2360 C C . ASP A 1 299 ? 10.577 -13.462 6.290 1.00 77.44 299 ASP A C 1
ATOM 2362 O O . ASP A 1 299 ? 10.112 -14.436 5.691 1.00 77.44 299 ASP A O 1
ATOM 2366 N N . ASP A 1 300 ? 11.696 -12.852 5.877 1.00 76.62 300 ASP A N 1
ATOM 2367 C CA . ASP A 1 300 ? 12.536 -13.359 4.785 1.00 76.62 300 ASP A CA 1
ATOM 2368 C C . ASP A 1 300 ? 13.154 -14.718 5.178 1.00 76.62 300 ASP A C 1
ATOM 2370 O O . ASP A 1 300 ? 14.170 -14.794 5.875 1.00 76.62 300 ASP A O 1
ATOM 2374 N N . LYS A 1 301 ? 12.532 -15.818 4.731 1.00 65.38 301 LYS A N 1
ATOM 2375 C CA . LYS A 1 301 ? 12.957 -17.208 5.009 1.00 65.38 301 LYS A CA 1
ATOM 2376 C C . LYS A 1 301 ? 13.880 -17.824 3.954 1.00 65.38 301 LYS A C 1
ATOM 2378 O O . LYS A 1 301 ? 14.170 -19.016 4.027 1.00 65.38 301 LYS A O 1
ATOM 2383 N N . GLY A 1 302 ? 14.373 -17.020 3.012 1.00 64.94 302 GLY A N 1
ATOM 2384 C CA . GLY A 1 302 ? 15.321 -17.456 1.980 1.00 64.94 302 GLY A CA 1
ATOM 2385 C C . GLY A 1 302 ? 14.690 -18.027 0.707 1.00 64.94 302 GLY A C 1
ATOM 2386 O O . GLY A 1 302 ? 15.367 -18.755 -0.009 1.00 64.94 302 GLY A O 1
ATOM 2387 N N . GLU A 1 303 ? 13.422 -17.715 0.417 1.00 80.19 303 GLU A N 1
ATOM 2388 C CA . GLU A 1 303 ? 12.815 -18.003 -0.899 1.00 80.19 303 GLU A CA 1
ATOM 2389 C C . GLU A 1 303 ? 13.431 -17.156 -2.022 1.00 80.19 303 GLU A C 1
ATOM 2391 O O . GLU A 1 303 ? 13.524 -17.615 -3.157 1.00 80.19 303 GLU A O 1
ATOM 2396 N N . PHE A 1 304 ? 13.895 -15.952 -1.685 1.00 90.00 304 PHE A N 1
ATOM 2397 C CA . PHE A 1 304 ? 14.628 -15.055 -2.570 1.00 90.00 304 PHE A CA 1
ATOM 2398 C C . PHE A 1 304 ? 15.973 -14.676 -1.942 1.00 90.00 304 PHE A C 1
ATOM 2400 O O . PHE A 1 304 ? 16.099 -14.658 -0.711 1.00 90.00 304 PHE A O 1
ATOM 2407 N N . ASP A 1 305 ? 16.969 -14.334 -2.765 1.00 89.44 305 ASP A N 1
ATOM 2408 C CA . ASP A 1 305 ? 18.152 -13.619 -2.279 1.00 89.44 305 ASP A CA 1
ATOM 2409 C C . ASP A 1 305 ? 17.736 -12.228 -1.782 1.00 89.44 305 ASP A C 1
ATOM 2411 O O . ASP A 1 305 ? 17.256 -11.393 -2.549 1.00 89.44 305 ASP A O 1
ATOM 2415 N N . PHE A 1 306 ? 17.888 -11.982 -0.483 1.00 87.19 306 PHE A N 1
ATOM 2416 C CA . PHE A 1 306 ? 17.428 -10.762 0.175 1.00 87.19 306 PHE A CA 1
ATOM 2417 C C . PHE A 1 306 ? 18.595 -10.013 0.817 1.00 87.19 306 PHE A C 1
ATOM 2419 O O . PHE A 1 306 ? 19.578 -10.599 1.286 1.00 87.19 306 PHE A O 1
ATOM 2426 N N . ASP A 1 307 ? 18.500 -8.685 0.892 1.00 82.12 307 ASP A N 1
ATOM 2427 C CA . ASP A 1 307 ? 19.526 -7.896 1.564 1.00 82.12 307 ASP A CA 1
ATOM 2428 C C . ASP A 1 307 ? 19.246 -7.816 3.071 1.00 82.12 307 ASP A C 1
ATOM 2430 O O . ASP A 1 307 ? 18.258 -7.228 3.514 1.00 82.12 307 ASP A O 1
ATOM 2434 N N . ARG A 1 308 ? 20.134 -8.395 3.886 1.00 77.62 308 ARG A N 1
ATOM 2435 C CA . ARG A 1 308 ? 20.005 -8.388 5.355 1.00 77.62 308 ARG A CA 1
ATOM 2436 C C . ARG A 1 308 ? 19.999 -6.983 5.957 1.00 77.62 308 ARG A C 1
ATOM 2438 O O . ARG A 1 308 ? 19.380 -6.773 6.996 1.00 77.62 308 ARG A O 1
ATOM 2445 N N . PHE A 1 309 ? 20.695 -6.026 5.342 1.00 73.50 309 PHE A N 1
ATOM 2446 C CA . PHE A 1 309 ? 20.712 -4.654 5.841 1.00 73.50 309 PHE A CA 1
ATOM 2447 C C . PHE A 1 309 ? 19.394 -3.936 5.546 1.00 73.50 309 PHE A C 1
ATOM 2449 O O . PHE A 1 309 ? 18.893 -3.195 6.394 1.00 73.50 309 PHE A O 1
ATOM 2456 N N . VAL A 1 310 ? 18.806 -4.197 4.376 1.00 79.12 310 VAL A N 1
ATOM 2457 C CA . VAL A 1 310 ? 17.467 -3.707 4.026 1.00 79.12 310 VAL A CA 1
ATOM 2458 C C . VAL A 1 310 ? 16.421 -4.309 4.957 1.00 79.12 310 VAL A C 1
ATOM 2460 O O . VAL A 1 310 ? 15.650 -3.557 5.544 1.00 79.12 310 VAL A O 1
ATOM 2463 N N . GLN A 1 311 ? 16.439 -5.630 5.171 1.00 80.88 311 GLN A N 1
ATOM 2464 C CA . GLN A 1 311 ? 15.532 -6.303 6.108 1.00 80.88 311 GLN A CA 1
ATOM 2465 C C . GLN A 1 311 ? 15.590 -5.652 7.496 1.00 80.88 311 GLN A C 1
ATOM 2467 O O . GLN A 1 311 ? 14.563 -5.267 8.056 1.00 80.88 311 GLN A O 1
ATOM 2472 N N . TRP A 1 312 ? 16.801 -5.460 8.02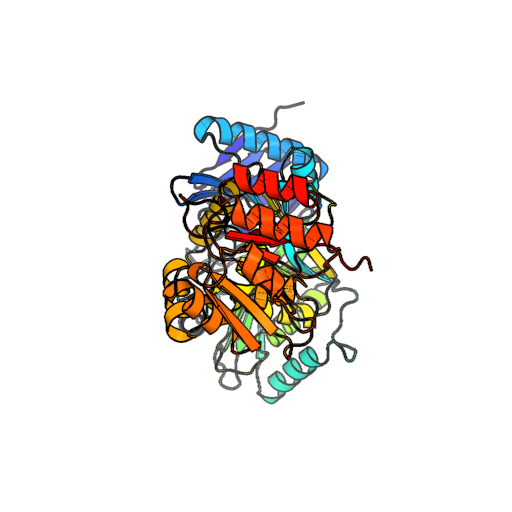6 1.00 74.88 312 TRP A N 1
ATOM 2473 C CA . TRP A 1 312 ? 17.000 -4.787 9.305 1.00 74.88 312 TRP A CA 1
ATOM 2474 C C . TRP A 1 312 ? 16.431 -3.360 9.308 1.00 74.88 312 TRP A C 1
ATOM 2476 O O . TRP A 1 312 ? 15.761 -2.983 10.270 1.00 74.88 312 TRP A O 1
ATOM 2486 N N . ASN A 1 313 ? 16.640 -2.580 8.238 1.00 72.88 313 ASN A N 1
ATOM 2487 C CA . ASN A 1 313 ? 16.088 -1.226 8.106 1.00 72.88 313 ASN A CA 1
ATOM 2488 C C . ASN A 1 313 ? 14.556 -1.231 8.128 1.00 72.88 313 ASN A C 1
ATOM 2490 O O . ASN A 1 313 ? 13.949 -0.455 8.862 1.00 72.88 313 ASN A O 1
ATOM 2494 N N . LEU A 1 314 ? 13.924 -2.128 7.370 1.00 82.38 314 LEU A N 1
ATOM 2495 C CA . LEU A 1 314 ? 12.469 -2.258 7.313 1.00 82.38 314 LEU A CA 1
ATOM 2496 C C . LEU A 1 314 ? 11.892 -2.648 8.686 1.00 82.38 314 LEU A C 1
ATOM 2498 O O . LEU A 1 314 ? 10.947 -2.020 9.172 1.00 82.38 314 LEU A O 1
ATOM 2502 N N . GLU A 1 315 ? 12.500 -3.619 9.371 1.00 75.75 315 GLU A N 1
ATOM 2503 C CA . GLU A 1 315 ? 12.106 -3.986 10.735 1.00 75.75 315 GLU A CA 1
ATOM 2504 C C . GLU A 1 315 ? 12.314 -2.844 11.739 1.00 75.75 315 GLU A C 1
ATOM 2506 O O . GLU A 1 315 ? 11.500 -2.639 12.648 1.00 75.75 315 GLU A O 1
ATOM 2511 N N . PHE A 1 316 ? 13.409 -2.097 11.599 1.00 72.88 316 PHE A N 1
ATOM 2512 C CA . PHE A 1 316 ? 13.706 -0.937 12.426 1.00 72.88 316 PHE A CA 1
ATOM 2513 C C . PHE A 1 316 ? 12.659 0.165 12.222 1.00 72.88 316 PHE A C 1
ATOM 2515 O O . PHE A 1 316 ? 12.118 0.672 13.209 1.00 72.88 316 PHE A O 1
ATOM 2522 N N . SER A 1 317 ? 12.320 0.497 10.974 1.00 75.00 317 SER A N 1
ATOM 2523 C CA . SER A 1 317 ? 11.277 1.468 10.637 1.00 75.00 317 SER A CA 1
ATOM 2524 C C . SER A 1 317 ? 9.919 1.044 11.198 1.00 75.00 317 SER A C 1
ATOM 2526 O O . SER A 1 317 ? 9.229 1.867 11.800 1.00 75.00 317 SER A O 1
ATOM 2528 N N . TYR A 1 318 ? 9.550 -0.239 11.111 1.00 74.00 318 TYR A N 1
ATOM 2529 C CA . TYR A 1 318 ? 8.311 -0.732 11.722 1.00 74.00 318 TYR A CA 1
ATOM 2530 C C . TYR A 1 318 ? 8.278 -0.494 13.238 1.00 74.00 318 TYR A C 1
ATOM 2532 O O . TYR A 1 318 ? 7.293 0.017 13.773 1.00 74.00 318 TYR A O 1
ATOM 2540 N N . ARG A 1 319 ? 9.366 -0.835 13.938 1.00 64.81 319 ARG A N 1
ATOM 2541 C CA . ARG A 1 319 ? 9.447 -0.758 15.405 1.00 64.81 319 ARG A CA 1
ATOM 2542 C C . ARG A 1 319 ? 9.511 0.677 15.925 1.00 64.81 319 ARG A C 1
ATOM 2544 O O . ARG A 1 319 ? 8.886 0.968 16.940 1.00 64.81 319 ARG A O 1
ATOM 2551 N N . ASN A 1 320 ? 10.259 1.551 15.252 1.00 63.94 320 ASN A N 1
ATOM 2552 C CA . ASN A 1 320 ? 10.606 2.874 15.781 1.00 63.94 320 ASN A CA 1
ATOM 2553 C C . ASN A 1 320 ? 9.831 4.020 15.119 1.00 63.94 320 ASN A C 1
ATOM 2555 O O . ASN A 1 320 ? 9.562 5.028 15.770 1.00 63.94 320 ASN A O 1
ATOM 2559 N N . TRP A 1 321 ? 9.453 3.886 13.844 1.00 66.50 321 TRP A N 1
ATOM 2560 C CA . TRP A 1 321 ? 8.665 4.900 13.121 1.00 66.50 321 TRP A CA 1
ATOM 2561 C C . TRP A 1 321 ? 7.186 4.524 13.040 1.00 66.50 321 TRP A C 1
ATOM 2563 O O . TRP A 1 321 ? 6.329 5.375 12.790 1.00 66.50 321 TRP A O 1
ATOM 2573 N N . GLY A 1 322 ? 6.863 3.253 13.285 1.00 62.38 322 GLY A N 1
ATOM 2574 C CA . GLY A 1 322 ? 5.500 2.752 13.214 1.00 62.38 322 GLY A CA 1
ATOM 2575 C C . GLY A 1 322 ? 4.544 3.405 14.202 1.00 62.38 322 GLY A C 1
ATOM 2576 O O . GLY A 1 322 ? 3.387 3.559 13.852 1.00 62.38 322 GLY A O 1
ATOM 2577 N N . GLN A 1 323 ? 4.983 3.838 15.387 1.00 59.03 323 GLN A N 1
ATOM 2578 C CA . GLN A 1 323 ? 4.100 4.517 16.353 1.00 59.03 323 GLN A CA 1
ATOM 2579 C C . GLN A 1 323 ? 4.093 6.044 16.201 1.00 59.03 323 GLN A C 1
ATOM 2581 O O . GLN A 1 323 ? 3.107 6.689 16.538 1.00 59.03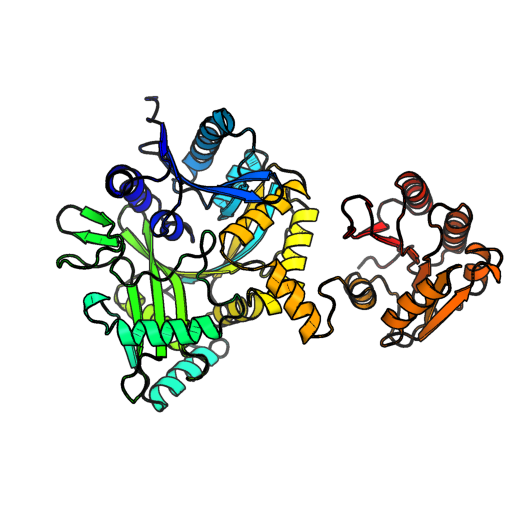 323 GLN A O 1
ATOM 2586 N N . THR A 1 324 ? 5.171 6.617 15.666 1.00 56.66 324 THR A N 1
ATOM 2587 C CA . THR A 1 324 ? 5.422 8.067 15.666 1.00 56.66 324 THR A CA 1
ATOM 2588 C C . THR A 1 324 ? 5.144 8.742 14.325 1.00 56.66 324 THR A C 1
ATOM 2590 O O . THR A 1 324 ? 4.910 9.949 14.292 1.00 56.66 324 THR A O 1
ATOM 2593 N N . VAL A 1 325 ? 5.165 7.989 13.219 1.00 60.53 325 VAL A N 1
ATOM 2594 C CA . VAL A 1 325 ? 5.045 8.548 11.864 1.00 60.53 325 VAL A CA 1
ATOM 2595 C C . VAL A 1 325 ? 3.910 7.901 11.069 1.00 60.53 325 VAL A C 1
ATOM 2597 O O . VAL A 1 325 ? 3.107 8.629 10.498 1.00 60.53 325 VAL A O 1
ATOM 2600 N N . PHE A 1 326 ? 3.781 6.568 11.060 1.00 63.72 326 PHE A N 1
ATOM 2601 C CA . PHE A 1 326 ? 2.920 5.879 10.075 1.00 63.72 326 PHE A CA 1
ATOM 2602 C C . PHE A 1 326 ? 1.780 5.008 10.634 1.00 63.72 326 PHE A C 1
ATOM 2604 O O . PHE A 1 326 ? 0.934 4.545 9.877 1.00 63.72 326 PHE A O 1
ATOM 2611 N N . ASN A 1 327 ? 1.729 4.770 11.945 1.00 71.06 327 ASN A N 1
ATOM 2612 C CA . ASN A 1 327 ? 0.729 3.922 12.615 1.00 71.06 327 ASN A CA 1
ATOM 2613 C C . ASN A 1 327 ? 0.581 2.483 12.056 1.00 71.06 327 ASN A C 1
ATOM 2615 O O . ASN A 1 327 ? -0.518 1.918 12.057 1.00 71.06 327 ASN A O 1
ATOM 2619 N N . TYR A 1 328 ? 1.682 1.871 11.596 1.00 72.75 328 TYR A N 1
ATOM 2620 C CA . TYR A 1 328 ? 1.677 0.578 10.889 1.00 72.75 328 TYR A CA 1
ATOM 2621 C C . TYR A 1 328 ? 0.962 -0.550 11.653 1.00 72.75 328 TYR A C 1
ATOM 2623 O O . TYR A 1 328 ? 0.161 -1.283 11.077 1.00 72.75 328 TYR A O 1
ATOM 2631 N N . ALA A 1 329 ? 1.221 -0.684 12.959 1.00 68.50 329 ALA A N 1
ATOM 2632 C CA . ALA A 1 329 ? 0.682 -1.777 13.773 1.00 68.50 329 ALA A CA 1
ATOM 2633 C C . ALA A 1 329 ? -0.844 -1.698 13.940 1.00 68.50 329 ALA A C 1
ATOM 2635 O O . ALA A 1 329 ? -1.532 -2.715 13.852 1.00 68.50 329 ALA A O 1
ATOM 2636 N N . THR A 1 330 ? -1.376 -0.493 14.153 1.00 71.75 330 THR A N 1
ATOM 2637 C CA . THR A 1 330 ? -2.821 -0.268 14.284 1.00 71.75 330 THR A CA 1
ATOM 2638 C C . THR A 1 330 ? -3.518 -0.575 12.966 1.00 71.75 330 THR A C 1
ATOM 2640 O O . THR A 1 330 ? -4.513 -1.296 12.955 1.00 71.75 330 THR A O 1
ATOM 2643 N N . LEU A 1 331 ? -2.959 -0.106 11.844 1.00 75.19 331 LEU A N 1
ATOM 2644 C CA . LEU A 1 331 ? -3.502 -0.388 10.517 1.00 75.19 331 LEU A CA 1
ATOM 2645 C C . LEU A 1 331 ? -3.519 -1.896 10.221 1.00 75.19 331 LEU A C 1
ATOM 2647 O O . LEU A 1 331 ? -4.553 -2.426 9.822 1.00 75.19 331 LEU A O 1
ATOM 2651 N N . ALA A 1 332 ? -2.418 -2.603 10.489 1.00 78.94 332 ALA A N 1
ATOM 2652 C CA . ALA A 1 332 ? -2.344 -4.053 10.315 1.00 78.94 332 ALA A CA 1
ATOM 2653 C C . ALA A 1 332 ? -3.350 -4.801 11.208 1.00 78.94 332 ALA A C 1
ATOM 2655 O O . ALA A 1 332 ? -4.017 -5.737 10.764 1.00 78.94 332 ALA A O 1
ATOM 2656 N N . TYR A 1 333 ? -3.516 -4.363 12.460 1.00 77.06 333 TYR A N 1
ATOM 2657 C CA . TYR A 1 333 ? -4.510 -4.932 13.367 1.00 77.06 333 TYR A CA 1
ATOM 2658 C C . TYR A 1 333 ? -5.937 -4.771 12.826 1.00 77.06 333 TYR A C 1
ATOM 2660 O O . TYR A 1 333 ? -6.675 -5.759 12.781 1.00 77.06 333 TYR A O 1
ATOM 2668 N N . HIS A 1 334 ? -6.302 -3.576 12.348 1.00 79.69 334 HIS A N 1
ATOM 2669 C CA . HIS A 1 334 ? -7.616 -3.318 11.748 1.00 79.69 334 HIS A CA 1
ATOM 2670 C C . HIS A 1 334 ? -7.901 -4.189 10.524 1.00 79.69 334 HIS A C 1
ATOM 2672 O O . HIS A 1 334 ? -9.045 -4.560 10.304 1.00 79.69 334 HIS A O 1
ATOM 2678 N N . LYS A 1 335 ? -6.890 -4.575 9.746 1.00 86.50 335 LYS A N 1
ATOM 2679 C CA . LYS A 1 335 ? -7.083 -5.503 8.620 1.00 86.50 335 LYS A CA 1
ATOM 2680 C C . LYS A 1 335 ? -7.195 -6.951 9.102 1.00 86.50 335 LYS A C 1
ATOM 2682 O O . LYS A 1 335 ? -8.032 -7.714 8.625 1.00 86.50 335 LYS A O 1
ATOM 2687 N N . SER A 1 336 ? -6.439 -7.316 10.140 1.00 84.69 336 SER A N 1
ATOM 2688 C CA . SER A 1 336 ? -6.436 -8.677 10.696 1.00 84.69 336 SER A CA 1
ATOM 2689 C C . SER A 1 336 ? -7.788 -9.128 11.272 1.00 84.69 336 SER A C 1
ATOM 2691 O O . SER A 1 336 ? -8.091 -10.324 11.255 1.00 84.69 336 SER A O 1
ATOM 2693 N N . ILE A 1 337 ? -8.632 -8.205 11.755 1.00 84.56 337 ILE A N 1
ATOM 2694 C CA . ILE A 1 337 ? -9.952 -8.546 12.318 1.00 84.56 337 ILE A CA 1
ATOM 2695 C C . ILE A 1 337 ? -10.955 -9.023 11.256 1.00 84.56 337 ILE A C 1
ATOM 2697 O O . ILE A 1 337 ? -11.906 -9.723 11.609 1.00 84.56 337 ILE A O 1
ATOM 2701 N N . PHE A 1 338 ? -10.718 -8.723 9.972 1.00 90.31 338 PHE A N 1
ATOM 2702 C CA . PHE A 1 338 ? -11.511 -9.233 8.846 1.00 90.31 338 PHE A CA 1
ATOM 2703 C C . PHE A 1 338 ? -11.172 -10.680 8.485 1.00 90.31 338 PHE A C 1
ATOM 2705 O O . PHE A 1 338 ? -11.976 -11.343 7.831 1.00 90.31 338 PHE A O 1
ATOM 2712 N N . ARG A 1 339 ? -10.039 -11.204 8.982 1.00 89.94 339 ARG A N 1
ATOM 2713 C CA . ARG A 1 339 ? -9.601 -12.597 8.782 1.00 89.94 339 ARG A CA 1
ATOM 2714 C C . ARG A 1 339 ? -9.476 -12.977 7.304 1.00 89.94 339 ARG A C 1
ATOM 2716 O O . ARG A 1 339 ? -9.901 -14.059 6.913 1.00 89.94 339 ARG A O 1
ATOM 2723 N N . GLY A 1 340 ? -8.918 -12.070 6.510 1.00 91.06 340 GLY A N 1
ATOM 2724 C CA . GLY A 1 340 ? -8.571 -12.344 5.121 1.00 91.06 340 GLY A CA 1
ATOM 2725 C C . GLY A 1 340 ? -7.342 -13.230 4.968 1.00 91.06 340 GLY A C 1
ATOM 2726 O O . GLY A 1 340 ? -6.580 -13.432 5.919 1.00 91.06 340 GLY A O 1
ATOM 2727 N N . LYS A 1 341 ? -7.138 -13.715 3.743 1.00 93.19 341 LYS A N 1
ATOM 2728 C CA . LYS A 1 341 ? -5.877 -14.311 3.303 1.00 93.19 341 LYS A CA 1
ATOM 2729 C C . LYS A 1 341 ? -4.812 -13.215 3.301 1.00 93.19 341 LYS A C 1
ATOM 2731 O O . LYS A 1 341 ? -5.031 -12.143 2.743 1.00 93.19 341 LYS A O 1
ATOM 2736 N N . GLU A 1 342 ? -3.685 -13.465 3.958 1.00 91.44 342 GLU A N 1
ATOM 2737 C CA . GLU A 1 342 ? -2.543 -12.553 3.928 1.00 91.44 342 GLU A CA 1
ATOM 2738 C C . GLU A 1 342 ? -1.557 -13.005 2.849 1.00 91.44 342 GLU A C 1
ATOM 2740 O O . GLU A 1 342 ? -1.105 -14.150 2.878 1.00 91.44 342 GLU A O 1
ATOM 2745 N N . GLU A 1 343 ? -1.188 -12.100 1.951 1.00 91.31 343 GLU A N 1
ATOM 2746 C CA . GLU A 1 343 ? -0.199 -12.329 0.895 1.00 91.31 343 GLU A CA 1
ATOM 2747 C C . GLU A 1 343 ? 0.980 -11.385 1.094 1.00 91.31 343 GLU A C 1
ATOM 2749 O O . GLU A 1 343 ? 0.833 -10.275 1.608 1.00 91.31 343 GLU A O 1
ATOM 2754 N N . GLN A 1 344 ? 2.173 -11.854 0.759 1.00 92.44 344 GLN A N 1
ATOM 2755 C CA . GLN A 1 344 ? 3.392 -11.101 0.984 1.00 92.44 344 GLN A CA 1
ATOM 2756 C C . GLN A 1 344 ? 3.590 -10.069 -0.131 1.00 92.44 344 GLN A C 1
ATOM 2758 O O . GLN A 1 344 ? 3.349 -10.360 -1.298 1.00 92.44 344 GLN A O 1
ATOM 2763 N N . ILE A 1 345 ? 4.044 -8.869 0.237 1.00 93.81 345 ILE A N 1
ATOM 2764 C CA . ILE A 1 345 ? 4.533 -7.868 -0.720 1.00 93.81 345 ILE A CA 1
ATOM 2765 C C . ILE A 1 345 ? 6.023 -7.623 -0.516 1.00 93.81 345 ILE A C 1
ATOM 2767 O O . ILE A 1 345 ? 6.556 -7.806 0.591 1.00 93.81 345 ILE A O 1
ATOM 2771 N N . TYR A 1 346 ? 6.679 -7.204 -1.594 1.00 94.69 346 TYR A N 1
ATOM 2772 C CA . TYR A 1 346 ? 8.131 -7.178 -1.685 1.00 94.69 346 TYR A CA 1
ATOM 2773 C C . TYR A 1 346 ? 8.670 -5.819 -2.137 1.00 94.69 346 TYR A C 1
ATOM 2775 O O . TYR A 1 346 ? 8.011 -5.032 -2.818 1.00 94.69 346 TYR A O 1
ATOM 2783 N N . PHE A 1 347 ? 9.893 -5.539 -1.703 1.00 94.88 347 PHE A N 1
ATOM 2784 C CA . PHE A 1 347 ? 10.756 -4.476 -2.190 1.00 94.88 347 PHE A CA 1
ATOM 2785 C C . PHE A 1 347 ? 11.941 -5.123 -2.901 1.00 94.88 347 PHE A C 1
ATOM 2787 O O . PHE A 1 347 ? 12.528 -6.059 -2.359 1.00 94.88 347 PHE A O 1
ATOM 2794 N N . ALA A 1 348 ? 12.321 -4.622 -4.073 1.00 95.19 348 ALA A N 1
ATOM 2795 C CA . ALA A 1 348 ? 13.441 -5.173 -4.822 1.00 95.19 348 ALA A CA 1
ATOM 2796 C C . ALA A 1 348 ? 14.415 -4.094 -5.297 1.00 95.19 348 ALA A C 1
ATOM 2798 O O . ALA A 1 348 ? 14.008 -3.052 -5.813 1.00 95.19 348 ALA A O 1
ATOM 2799 N N . SER A 1 349 ? 15.715 -4.366 -5.166 1.00 92.38 349 SER A N 1
ATOM 2800 C CA . SER A 1 349 ? 16.776 -3.495 -5.679 1.00 92.38 349 SER A CA 1
ATOM 2801 C C . SER A 1 349 ? 18.032 -4.286 -6.056 1.00 92.38 349 SER A C 1
ATOM 2803 O O . SER A 1 349 ? 18.389 -5.254 -5.385 1.00 92.38 349 SER A O 1
ATOM 2805 N N . ARG A 1 350 ? 18.751 -3.846 -7.099 1.00 89.44 350 ARG A N 1
ATOM 2806 C CA . ARG A 1 350 ? 20.121 -4.325 -7.389 1.00 89.44 350 ARG A CA 1
ATOM 2807 C C . ARG A 1 350 ? 21.190 -3.589 -6.577 1.00 89.44 350 ARG A C 1
ATOM 2809 O O . ARG A 1 350 ? 22.347 -4.009 -6.535 1.00 89.44 350 ARG A O 1
ATOM 2816 N N . LYS A 1 351 ? 20.824 -2.494 -5.905 1.00 82.44 351 LYS A N 1
ATOM 2817 C CA . LYS A 1 351 ? 21.768 -1.696 -5.123 1.00 82.44 351 LYS A CA 1
ATOM 2818 C C . LYS A 1 351 ? 22.091 -2.388 -3.794 1.00 82.44 351 LYS A C 1
ATOM 2820 O O . LYS A 1 351 ? 21.187 -2.868 -3.109 1.00 82.44 351 LYS A O 1
ATOM 2825 N N . PRO A 1 352 ? 23.366 -2.404 -3.374 1.00 72.12 352 PRO A N 1
ATOM 2826 C CA . PRO A 1 352 ? 23.756 -3.028 -2.116 1.00 72.12 352 PRO A CA 1
ATOM 2827 C C . PRO A 1 352 ? 23.298 -2.198 -0.906 1.00 72.12 352 PRO A C 1
ATOM 2829 O O . PRO A 1 352 ? 23.512 -0.985 -0.880 1.00 72.12 352 PRO A O 1
ATOM 2832 N N . GLY A 1 353 ? 22.749 -2.868 0.116 1.00 67.69 353 GLY A N 1
ATOM 2833 C CA . GLY A 1 353 ? 22.484 -2.373 1.476 1.00 67.69 353 GLY A CA 1
ATOM 2834 C C . GLY A 1 353 ? 22.193 -0.874 1.634 1.00 67.69 353 GLY A C 1
ATOM 2835 O O . GLY A 1 353 ? 21.049 -0.427 1.576 1.00 67.69 353 GLY A O 1
ATOM 2836 N N . ILE A 1 354 ? 23.235 -0.080 1.905 1.00 67.75 354 ILE A N 1
ATOM 2837 C CA . ILE A 1 354 ? 23.095 1.355 2.201 1.00 67.75 354 ILE A CA 1
ATOM 2838 C C . ILE A 1 354 ? 22.531 2.159 1.019 1.00 67.75 354 ILE A C 1
ATOM 2840 O O . ILE A 1 354 ? 21.775 3.104 1.223 1.00 67.75 354 ILE A O 1
ATOM 2844 N N . LEU A 1 355 ? 22.847 1.767 -0.218 1.00 69.94 355 LEU A N 1
ATOM 2845 C CA . LEU A 1 355 ? 22.388 2.472 -1.414 1.00 69.94 355 LEU A CA 1
ATOM 2846 C C . LEU A 1 355 ? 20.915 2.180 -1.713 1.00 69.94 355 LEU A C 1
ATOM 2848 O O . LEU A 1 355 ? 20.188 3.095 -2.081 1.00 69.94 355 LEU A O 1
ATOM 2852 N N . SER A 1 356 ? 20.443 0.951 -1.494 1.00 75.12 356 SER A N 1
ATOM 2853 C CA . SER A 1 356 ? 19.008 0.637 -1.580 1.00 75.12 356 SER A CA 1
ATOM 2854 C C . SER A 1 356 ? 18.215 1.234 -0.413 1.00 75.12 356 SER A C 1
ATOM 2856 O O . SER A 1 356 ? 17.046 1.578 -0.567 1.00 75.12 356 SER A O 1
ATOM 2858 N N . THR A 1 357 ? 18.858 1.467 0.735 1.00 71.81 357 THR A N 1
ATOM 2859 C CA . THR A 1 357 ? 18.248 2.222 1.843 1.00 71.81 357 THR A CA 1
ATOM 2860 C C . THR A 1 357 ? 17.992 3.685 1.465 1.00 71.81 357 THR A C 1
ATOM 2862 O O . THR A 1 357 ? 16.967 4.239 1.858 1.00 71.81 357 THR A O 1
ATOM 2865 N N . ASN A 1 358 ? 18.853 4.307 0.650 1.00 78.69 358 ASN A N 1
ATOM 2866 C CA . ASN A 1 358 ? 18.580 5.648 0.121 1.00 78.69 358 ASN A CA 1
ATOM 2867 C C . ASN A 1 358 ? 17.329 5.673 -0.763 1.00 78.69 358 ASN A C 1
ATOM 2869 O O . ASN A 1 358 ? 16.593 6.653 -0.708 1.00 78.69 358 ASN A O 1
ATOM 2873 N N . ASP A 1 359 ? 17.057 4.611 -1.523 1.00 83.06 359 ASP A N 1
ATOM 2874 C CA . ASP A 1 359 ? 15.835 4.517 -2.328 1.00 83.06 359 ASP A CA 1
ATOM 2875 C C . ASP A 1 359 ? 14.592 4.377 -1.439 1.00 83.06 359 ASP A C 1
ATOM 2877 O O . ASP A 1 359 ? 13.583 5.029 -1.698 1.00 83.06 359 ASP A O 1
ATOM 2881 N N . LEU A 1 360 ? 14.666 3.600 -0.347 1.00 81.81 360 LEU A N 1
ATOM 2882 C CA . LEU A 1 360 ? 13.594 3.547 0.659 1.00 81.81 360 LEU A CA 1
ATOM 2883 C C . LEU A 1 360 ? 13.326 4.937 1.256 1.00 81.81 360 LEU A C 1
ATOM 2885 O O . LEU A 1 360 ? 12.176 5.357 1.363 1.00 81.81 360 LEU A O 1
ATOM 2889 N N . LEU A 1 361 ? 14.381 5.678 1.611 1.00 77.81 361 LEU A N 1
ATOM 2890 C CA . LEU A 1 361 ? 14.262 7.051 2.109 1.00 77.81 361 LEU A CA 1
ATOM 2891 C C . LEU A 1 361 ? 13.730 8.014 1.043 1.00 77.81 361 LEU A C 1
ATOM 2893 O O . LEU A 1 361 ? 12.932 8.885 1.377 1.00 77.81 361 LEU A O 1
ATOM 2897 N N . ALA A 1 362 ? 14.123 7.846 -0.221 1.00 81.81 362 ALA A N 1
ATOM 2898 C CA . ALA A 1 362 ? 13.603 8.623 -1.341 1.00 81.81 362 ALA A CA 1
ATOM 2899 C C . ALA A 1 362 ? 12.107 8.372 -1.543 1.00 81.81 362 ALA A C 1
ATOM 2901 O O . ALA A 1 362 ? 11.357 9.327 -1.718 1.00 81.81 362 ALA A O 1
ATOM 2902 N N . ALA A 1 363 ? 11.659 7.120 -1.437 1.00 82.94 363 ALA A N 1
ATOM 2903 C CA . ALA A 1 363 ? 10.245 6.778 -1.501 1.00 82.94 363 ALA A CA 1
ATOM 2904 C C . ALA A 1 363 ? 9.469 7.378 -0.325 1.00 82.94 363 ALA A C 1
ATOM 2906 O O . ALA A 1 363 ? 8.425 7.986 -0.537 1.00 82.94 363 ALA A O 1
ATOM 2907 N N . TYR A 1 364 ? 10.003 7.309 0.901 1.00 77.88 364 TYR A N 1
ATOM 2908 C CA . TYR A 1 364 ? 9.394 7.985 2.052 1.00 77.88 364 TYR A CA 1
ATOM 2909 C C . TYR A 1 364 ? 9.366 9.508 1.890 1.00 77.88 364 TYR A C 1
ATOM 2911 O O . TYR A 1 364 ? 8.373 10.136 2.246 1.00 77.88 364 TYR A O 1
ATOM 2919 N N . TYR A 1 365 ? 10.407 10.116 1.325 1.00 76.94 365 TYR A N 1
ATOM 2920 C CA . TYR A 1 365 ? 10.422 11.549 1.037 1.00 76.94 365 TYR A CA 1
ATOM 2921 C C . TYR A 1 365 ? 9.377 11.924 -0.024 1.00 76.94 365 TYR A C 1
ATOM 2923 O O . TYR A 1 365 ? 8.659 12.906 0.147 1.00 76.94 365 TYR A O 1
ATOM 2931 N N . ALA A 1 366 ? 9.217 11.091 -1.059 1.00 78.81 366 ALA A N 1
ATOM 2932 C CA . ALA A 1 366 ? 8.191 11.250 -2.087 1.00 78.81 366 ALA A CA 1
ATOM 2933 C C . ALA A 1 366 ? 6.758 11.136 -1.538 1.00 78.81 366 ALA A C 1
ATOM 2935 O O . ALA A 1 366 ? 5.832 11.609 -2.184 1.00 78.81 366 ALA A O 1
ATOM 2936 N N . THR A 1 367 ? 6.559 10.582 -0.333 1.00 73.00 367 THR A N 1
ATOM 2937 C CA . THR A 1 367 ? 5.241 10.548 0.328 1.00 73.00 367 THR A CA 1
ATOM 2938 C C . THR A 1 367 ? 4.808 11.867 0.985 1.00 73.00 367 THR A C 1
ATOM 2940 O O . THR A 1 367 ? 3.781 11.881 1.658 1.00 73.00 367 THR A O 1
ATOM 2943 N N . ASN A 1 368 ? 5.563 12.965 0.818 1.00 72.75 368 ASN A N 1
ATOM 2944 C CA . ASN A 1 368 ? 5.339 14.282 1.450 1.00 72.75 368 ASN A CA 1
ATOM 2945 C C . ASN A 1 368 ? 5.358 14.281 2.989 1.00 72.75 368 ASN A C 1
ATOM 2947 O O . ASN A 1 368 ? 4.907 15.221 3.644 1.00 72.75 368 ASN A O 1
ATOM 2951 N N . ILE A 1 369 ? 5.919 13.243 3.608 1.00 66.81 369 ILE A N 1
ATOM 2952 C CA . ILE A 1 369 ? 5.987 13.148 5.065 1.00 66.81 369 ILE A CA 1
ATOM 2953 C C . ILE A 1 369 ? 7.215 13.899 5.577 1.00 66.81 369 ILE A C 1
ATOM 2955 O O . ILE A 1 369 ? 8.337 13.584 5.167 1.00 66.81 369 ILE A O 1
ATOM 2959 N N . PRO A 1 370 ? 7.064 14.818 6.551 1.00 62.31 370 PRO A N 1
ATOM 2960 C CA . PRO A 1 370 ? 8.187 15.512 7.176 1.00 62.31 370 PRO A CA 1
ATOM 2961 C C . PRO A 1 370 ? 8.919 14.588 8.168 1.00 62.31 370 PRO A C 1
ATOM 2963 O O . PRO A 1 370 ? 8.900 14.796 9.385 1.00 62.31 370 PRO A O 1
ATOM 2966 N N . LEU A 1 371 ? 9.570 13.547 7.637 1.00 62.56 371 LEU A N 1
ATOM 2967 C CA . LEU A 1 371 ? 10.184 12.446 8.382 1.00 62.56 371 LEU A CA 1
ATOM 2968 C C . LEU A 1 371 ? 11.163 12.960 9.449 1.00 62.56 371 LEU A C 1
ATOM 2970 O O . LEU A 1 371 ? 11.034 12.625 10.624 1.00 62.56 371 LEU A O 1
ATOM 2974 N N . PHE A 1 372 ? 12.083 13.852 9.071 1.00 59.12 372 PHE A N 1
ATOM 2975 C CA . PHE A 1 372 ? 13.080 14.415 9.990 1.00 59.12 372 PHE A CA 1
ATOM 2976 C C . PHE A 1 372 ? 12.459 15.248 11.118 1.00 59.12 372 PHE A C 1
ATOM 2978 O O . PHE A 1 372 ? 12.837 15.093 12.279 1.00 59.12 372 PHE A O 1
ATOM 2985 N N . GLY A 1 373 ? 11.478 16.099 10.803 1.00 58.75 373 GLY A N 1
ATOM 2986 C CA . GLY A 1 373 ? 10.803 16.931 11.802 1.00 58.75 373 GLY A CA 1
ATOM 2987 C C . GLY A 1 373 ? 10.052 16.098 12.843 1.00 58.75 373 GLY A C 1
ATOM 2988 O O . GLY A 1 373 ? 10.095 16.403 14.035 1.00 58.75 373 GLY A O 1
ATOM 2989 N N . LYS A 1 374 ? 9.418 14.999 12.416 1.00 58.88 374 LYS A N 1
ATOM 2990 C CA . LYS A 1 374 ? 8.682 14.097 13.314 1.00 58.88 374 LYS A CA 1
ATOM 2991 C C . LYS A 1 374 ? 9.579 13.194 14.137 1.00 58.88 374 LYS A C 1
ATOM 2993 O O . LYS A 1 374 ? 9.299 13.008 15.317 1.00 58.88 374 LYS A O 1
ATOM 2998 N N . LEU A 1 375 ? 10.678 12.706 13.565 1.00 54.44 375 LEU A N 1
ATOM 2999 C CA . LEU A 1 375 ? 11.691 11.979 14.329 1.00 54.44 375 LEU A CA 1
ATOM 3000 C C . LEU A 1 375 ? 12.263 12.853 15.451 1.00 54.44 375 LEU A C 1
ATOM 3002 O O . LEU A 1 375 ? 12.352 12.397 16.588 1.00 54.44 375 LEU A O 1
ATOM 3006 N N . LEU A 1 376 ? 12.551 14.129 15.170 1.00 51.06 376 LEU A N 1
ATOM 3007 C CA . LEU A 1 376 ? 13.001 15.099 16.175 1.00 51.06 376 LEU A CA 1
ATOM 3008 C C . LEU A 1 376 ? 11.923 15.432 17.221 1.00 51.06 376 LEU A C 1
ATOM 3010 O O . LEU A 1 376 ? 12.247 15.620 18.394 1.00 51.06 376 LEU A O 1
ATOM 3014 N N . LYS A 1 377 ? 10.647 15.512 16.823 1.00 50.62 377 LYS A N 1
ATOM 3015 C CA . LYS A 1 377 ? 9.524 15.781 17.737 1.00 50.62 377 LYS A CA 1
ATOM 3016 C C . LYS A 1 377 ? 9.250 14.599 18.673 1.00 50.62 377 LYS A C 1
ATOM 3018 O O . LYS A 1 377 ? 9.201 14.798 19.884 1.00 50.62 377 LYS A O 1
ATOM 3023 N N . GLY A 1 378 ? 9.189 13.375 18.142 1.00 47.66 378 GLY A N 1
ATOM 3024 C CA . GLY A 1 378 ? 9.085 12.151 18.946 1.00 47.66 378 GLY A CA 1
ATOM 3025 C C . GLY A 1 378 ? 10.249 12.001 19.935 1.00 47.66 378 GLY A C 1
ATOM 3026 O O . GLY A 1 378 ? 10.044 11.565 21.066 1.00 47.66 378 GLY A O 1
ATOM 3027 N N . TRP A 1 379 ? 11.446 12.469 19.554 1.00 41.94 379 TRP A N 1
ATOM 3028 C CA . TRP A 1 379 ? 12.621 12.530 20.431 1.00 41.94 379 TRP A CA 1
ATOM 3029 C C . TRP A 1 379 ? 12.424 13.433 21.655 1.00 41.94 379 TRP A C 1
ATOM 3031 O O . TRP A 1 379 ? 12.890 13.108 22.746 1.00 41.94 379 TRP A O 1
ATOM 3041 N N . LYS A 1 380 ? 11.728 14.565 21.482 1.00 42.97 380 LYS A N 1
ATOM 3042 C CA . LYS A 1 380 ? 11.467 15.544 22.548 1.00 42.97 380 LYS A CA 1
ATOM 3043 C C . LYS A 1 380 ? 10.268 15.178 23.426 1.00 42.97 380 LYS A C 1
ATOM 3045 O O . LYS A 1 380 ? 10.315 15.449 24.621 1.00 42.97 380 LYS A O 1
ATOM 3050 N N . GLU A 1 381 ? 9.211 14.599 22.855 1.00 39.12 381 GLU A N 1
ATOM 3051 C CA . GLU A 1 381 ? 7.929 14.400 23.553 1.00 39.12 381 GLU A CA 1
ATOM 3052 C C . GLU A 1 381 ? 7.857 13.094 24.358 1.00 39.12 381 GLU A C 1
ATOM 3054 O O . GLU A 1 381 ? 7.278 13.088 25.441 1.00 39.12 381 GLU A O 1
ATOM 3059 N N . GLU A 1 382 ? 8.473 11.998 23.898 1.00 41.97 382 GLU A N 1
ATOM 3060 C CA . GLU A 1 382 ? 8.390 10.710 24.609 1.00 41.97 382 GLU A CA 1
ATOM 3061 C C . GLU A 1 382 ? 9.593 10.404 25.514 1.00 41.97 382 GLU A C 1
ATOM 3063 O O . GLU A 1 382 ? 9.575 9.408 26.241 1.00 41.97 382 GLU A O 1
ATOM 3068 N N . GLY A 1 383 ? 10.670 11.199 25.459 1.00 35.56 383 GLY A N 1
ATOM 3069 C CA . GLY A 1 383 ? 11.924 10.905 26.171 1.00 35.56 383 GLY A CA 1
ATOM 3070 C C . GLY A 1 383 ? 12.546 9.544 25.804 1.00 35.56 383 GLY A C 1
ATOM 3071 O O . GLY A 1 383 ? 13.455 9.064 26.486 1.00 35.56 383 GLY A O 1
ATOM 3072 N N . LYS A 1 384 ? 12.047 8.903 24.742 1.00 37.91 384 LYS A N 1
ATOM 3073 C CA . LYS A 1 384 ? 12.531 7.638 24.200 1.00 37.91 384 LYS A CA 1
ATOM 3074 C C . LYS A 1 384 ? 13.404 7.943 23.000 1.00 37.91 384 LYS A C 1
ATOM 3076 O O . LYS A 1 384 ? 12.988 8.590 22.043 1.00 37.91 384 LYS A O 1
ATOM 3081 N N . ASN A 1 385 ? 14.634 7.460 23.067 1.00 37.28 385 ASN A N 1
ATOM 3082 C CA . ASN A 1 385 ? 15.537 7.512 21.940 1.00 37.28 385 ASN A CA 1
ATOM 3083 C C . ASN A 1 385 ? 15.013 6.523 20.872 1.00 37.28 385 ASN A C 1
ATOM 3085 O O . ASN A 1 385 ? 14.881 5.349 21.208 1.00 37.28 385 ASN A O 1
ATOM 3089 N N . PRO A 1 386 ? 14.707 6.928 19.621 1.00 34.50 386 PRO A N 1
ATOM 3090 C CA . PRO A 1 386 ? 14.284 6.012 18.554 1.00 34.50 386 PRO A CA 1
ATOM 3091 C C . PRO A 1 386 ? 15.416 5.072 18.106 1.00 34.50 386 PRO A C 1
ATOM 3093 O O . PRO A 1 386 ? 15.215 4.223 17.244 1.00 34.50 386 PRO A O 1
ATOM 3096 N N . TYR A 1 387 ? 16.610 5.235 18.678 1.00 42.62 387 TYR A N 1
ATOM 3097 C CA . TYR A 1 387 ? 17.769 4.373 18.498 1.00 42.62 387 TYR A CA 1
ATOM 3098 C C . TYR A 1 387 ? 17.812 3.293 19.587 1.00 42.62 387 TYR A C 1
ATOM 3100 O O . TYR A 1 387 ? 17.408 3.560 20.724 1.00 42.62 387 TYR A O 1
ATOM 3108 N N . PRO A 1 388 ? 18.296 2.078 19.267 1.00 42.84 388 PRO A N 1
ATOM 3109 C CA . PRO A 1 388 ? 18.187 0.922 20.145 1.00 42.84 388 PRO A CA 1
ATOM 3110 C C . PRO A 1 388 ? 18.685 1.224 21.560 1.00 42.84 388 PRO A C 1
ATOM 3112 O O . PRO A 1 388 ? 19.823 1.633 21.794 1.00 42.84 388 PRO A O 1
ATOM 3115 N N . HIS A 1 389 ? 17.818 0.984 22.542 1.00 50.41 389 HIS A N 1
ATOM 3116 C CA . HIS A 1 389 ? 18.259 0.885 23.920 1.00 50.41 389 HIS A CA 1
ATOM 3117 C C . HIS A 1 389 ? 19.065 -0.412 24.038 1.00 50.41 389 HIS A C 1
ATOM 3119 O O . HIS A 1 389 ? 18.488 -1.489 23.896 1.00 50.41 389 HIS A O 1
ATOM 3125 N N . LEU A 1 390 ? 20.366 -0.317 24.328 1.00 49.69 390 LEU A N 1
ATOM 3126 C CA . LEU A 1 390 ? 21.285 -1.450 24.531 1.00 49.69 390 LEU A CA 1
ATOM 3127 C C . LEU A 1 390 ? 20.637 -2.608 25.321 1.00 49.69 390 LEU A C 1
ATOM 3129 O O . LEU A 1 390 ? 20.685 -3.761 24.914 1.00 49.69 390 LEU A O 1
ATOM 3133 N N . GLY A 1 391 ? 19.921 -2.305 26.409 1.00 51.00 391 GLY A N 1
ATOM 3134 C CA . GLY A 1 391 ? 19.227 -3.323 27.208 1.00 51.00 391 GLY A CA 1
ATOM 3135 C C . GLY A 1 391 ? 18.097 -4.074 26.482 1.00 51.00 391 GLY A C 1
ATOM 3136 O O . GLY A 1 391 ? 17.818 -5.218 26.822 1.00 51.00 391 GLY A O 1
ATOM 3137 N N . SER A 1 392 ? 17.440 -3.465 25.492 1.00 55.12 392 SER A N 1
ATOM 3138 C CA . SER A 1 392 ? 16.386 -4.102 24.688 1.00 55.12 392 SER A CA 1
ATOM 3139 C C . SER A 1 392 ? 16.942 -5.005 23.586 1.00 55.12 392 SER A C 1
ATOM 3141 O O . SER A 1 392 ? 16.418 -6.101 23.389 1.00 55.12 392 SER A O 1
ATOM 3143 N N . GLU A 1 393 ? 18.039 -4.602 22.940 1.00 52.12 393 GLU A N 1
ATOM 3144 C CA . GLU A 1 393 ? 18.718 -5.411 21.920 1.00 52.12 393 GLU A CA 1
ATOM 3145 C C . GLU A 1 393 ? 19.383 -6.646 22.531 1.00 52.12 393 GLU A C 1
ATOM 3147 O O . GLU A 1 393 ? 19.274 -7.746 21.990 1.00 52.12 393 GLU A O 1
ATOM 3152 N N . LEU A 1 394 ? 19.982 -6.509 23.716 1.00 52.75 394 LEU A N 1
ATOM 3153 C CA . LEU A 1 394 ? 20.603 -7.634 24.415 1.00 52.75 394 LEU A CA 1
ATOM 3154 C C . LEU A 1 394 ? 19.584 -8.703 24.860 1.00 52.75 394 LEU A C 1
ATOM 3156 O O . LEU A 1 394 ? 19.885 -9.895 24.827 1.00 52.75 394 LEU A O 1
ATOM 3160 N N . VAL A 1 395 ? 18.362 -8.301 25.234 1.00 54.38 395 VAL A N 1
ATOM 3161 C CA . VAL A 1 395 ? 17.264 -9.235 25.558 1.00 54.38 395 VAL A CA 1
ATOM 3162 C C . VAL A 1 395 ? 16.689 -9.872 24.297 1.00 54.38 395 VAL A C 1
ATOM 3164 O O . VAL A 1 395 ? 16.476 -11.081 24.272 1.00 54.38 395 VAL A O 1
ATOM 3167 N N . ARG A 1 396 ? 16.436 -9.073 23.252 1.00 53.22 396 ARG A N 1
ATOM 3168 C CA . ARG A 1 396 ? 15.830 -9.543 21.998 1.00 53.22 396 ARG A CA 1
ATOM 3169 C C . ARG A 1 396 ? 16.702 -10.577 21.291 1.00 53.22 396 ARG A C 1
ATOM 3171 O O . ARG A 1 396 ? 16.180 -11.585 20.832 1.00 53.22 396 ARG A O 1
ATOM 3178 N N . ASN A 1 397 ? 18.011 -10.347 21.236 1.00 49.16 397 ASN A N 1
ATOM 3179 C CA . ASN A 1 397 ? 18.954 -11.239 20.559 1.00 49.16 397 ASN A CA 1
ATOM 3180 C C . ASN A 1 397 ? 19.424 -12.403 21.451 1.00 49.16 397 ASN A C 1
ATOM 3182 O O . ASN A 1 397 ? 20.374 -13.102 21.109 1.00 49.16 397 ASN A O 1
ATOM 3186 N N . ASN A 1 398 ? 18.775 -12.609 22.606 1.00 52.22 398 ASN A N 1
ATOM 3187 C CA . ASN A 1 398 ? 19.112 -13.649 23.578 1.00 52.22 398 ASN A CA 1
ATOM 3188 C C . ASN A 1 398 ? 20.600 -13.628 23.991 1.00 52.22 398 ASN A C 1
ATOM 3190 O O . ASN A 1 398 ? 21.195 -14.652 24.320 1.00 52.22 398 ASN A O 1
ATOM 3194 N N . LEU A 1 399 ? 21.205 -12.434 23.994 1.00 52.66 399 LEU A N 1
ATOM 3195 C CA . LEU A 1 399 ? 22.614 -12.202 24.325 1.00 52.66 399 LEU A CA 1
ATOM 3196 C C . LEU A 1 399 ? 22.847 -12.181 25.845 1.00 52.66 399 LEU A C 1
ATOM 3198 O O . LEU A 1 399 ? 23.888 -11.725 26.304 1.00 52.66 399 LEU A O 1
ATOM 3202 N N . PHE A 1 400 ? 21.890 -12.680 26.634 1.00 59.72 400 PHE A N 1
ATOM 3203 C CA . PHE A 1 400 ? 21.998 -12.878 28.075 1.00 59.72 400 PHE A CA 1
ATOM 3204 C C . PHE A 1 400 ? 21.703 -14.329 28.443 1.00 59.72 400 PHE A C 1
ATOM 3206 O O . PHE A 1 400 ? 20.658 -14.872 28.095 1.00 59.72 400 PHE A O 1
ATOM 3213 N N . LEU A 1 401 ? 22.574 -14.918 29.262 1.00 49.56 401 LEU A N 1
ATOM 3214 C CA . LEU A 1 401 ? 22.292 -16.164 29.971 1.00 49.56 401 LEU A CA 1
ATOM 3215 C C . LEU A 1 401 ? 21.864 -15.818 31.407 1.00 49.56 401 LEU A C 1
ATOM 3217 O O . LEU A 1 401 ? 22.683 -15.847 32.326 1.00 49.56 401 LEU A O 1
ATOM 3221 N N . GLY A 1 402 ? 20.608 -15.407 31.635 1.00 53.47 402 GLY A N 1
ATOM 3222 C CA . GLY A 1 402 ? 20.182 -15.093 33.007 1.00 53.47 402 GLY A CA 1
ATOM 3223 C C . GLY A 1 402 ? 18.845 -14.383 33.228 1.00 53.47 402 GLY A C 1
ATOM 3224 O O . GLY A 1 402 ? 18.248 -13.826 32.313 1.00 53.47 402 GLY A O 1
ATOM 3225 N N . LYS A 1 403 ? 18.393 -14.375 34.493 1.00 56.78 403 LYS A N 1
ATOM 3226 C CA . LYS A 1 403 ? 17.232 -13.600 34.974 1.00 56.78 403 LYS A CA 1
ATOM 3227 C C . LYS A 1 403 ? 17.616 -12.115 35.157 1.00 56.78 403 LYS A C 1
ATOM 3229 O O . LYS A 1 403 ? 18.790 -11.834 35.386 1.00 56.78 403 LYS A O 1
ATOM 3234 N N . PRO A 1 404 ? 16.659 -11.162 35.155 1.00 54.19 404 PRO A N 1
ATOM 3235 C CA . PRO A 1 404 ? 16.922 -9.731 35.404 1.00 54.19 404 PRO A CA 1
ATOM 3236 C C . PRO A 1 404 ? 17.672 -9.418 36.716 1.00 54.19 404 PRO A C 1
ATOM 3238 O O . PRO A 1 404 ? 18.308 -8.379 36.844 1.00 54.19 404 PRO A O 1
ATOM 3241 N N . SER A 1 405 ? 17.639 -10.333 37.689 1.00 59.09 405 SER A N 1
ATOM 3242 C CA . SER A 1 405 ? 18.388 -10.254 38.951 1.00 59.09 405 SER A CA 1
ATOM 3243 C C . SER A 1 405 ? 19.904 -10.468 38.815 1.00 59.09 405 SER A C 1
ATOM 3245 O O . SER A 1 405 ? 20.636 -10.240 39.777 1.00 59.09 405 SER A O 1
ATOM 3247 N N . ASN A 1 406 ? 20.381 -10.951 37.666 1.00 67.44 406 ASN A N 1
ATOM 3248 C CA . ASN A 1 406 ? 21.786 -11.291 37.456 1.00 67.44 406 ASN A CA 1
ATOM 3249 C C . ASN A 1 406 ? 22.639 -10.036 37.204 1.00 67.44 406 ASN A C 1
ATOM 3251 O O . ASN A 1 406 ? 22.138 -8.988 36.785 1.00 67.44 406 ASN A O 1
ATOM 3255 N N . LYS A 1 407 ? 23.948 -10.142 37.462 1.00 74.12 407 LYS A N 1
ATOM 3256 C CA . LYS A 1 407 ? 24.880 -9.017 37.329 1.00 74.12 407 LYS A CA 1
ATOM 3257 C C . LYS A 1 407 ? 25.285 -8.779 35.876 1.00 74.12 407 LYS A C 1
ATOM 3259 O O . LYS A 1 407 ? 25.576 -9.732 35.157 1.00 74.12 407 LYS A O 1
ATOM 3264 N N . VAL A 1 408 ? 25.398 -7.519 35.467 1.00 73.19 408 VAL A N 1
ATOM 3265 C CA . VAL A 1 408 ? 26.075 -7.126 34.221 1.00 73.19 408 VAL A CA 1
ATOM 3266 C C . VAL A 1 408 ? 27.343 -6.373 34.585 1.00 73.19 408 VAL A C 1
ATOM 3268 O O . VAL A 1 408 ? 27.280 -5.344 35.256 1.00 73.19 408 VAL A O 1
ATOM 3271 N N . ALA A 1 409 ? 28.489 -6.910 34.175 1.00 77.81 409 ALA A N 1
ATOM 3272 C CA . ALA A 1 409 ? 29.789 -6.313 34.447 1.00 77.81 409 ALA A CA 1
ATOM 3273 C C . ALA A 1 409 ? 30.185 -5.383 33.295 1.00 77.81 409 ALA A C 1
ATOM 3275 O O . ALA A 1 409 ? 30.199 -5.825 32.151 1.00 77.81 409 ALA A O 1
ATOM 3276 N N . ILE A 1 410 ? 30.516 -4.125 33.582 1.00 76.62 410 ILE A N 1
ATOM 3277 C CA . ILE A 1 410 ? 30.995 -3.142 32.601 1.00 76.62 410 ILE A CA 1
ATOM 3278 C C . ILE A 1 410 ? 32.481 -2.903 32.845 1.00 76.62 410 ILE A C 1
ATOM 3280 O O . ILE A 1 410 ? 32.866 -2.528 33.947 1.00 76.62 410 ILE A O 1
ATOM 3284 N N . ILE A 1 411 ? 33.308 -3.085 31.822 1.00 76.19 411 ILE A N 1
ATOM 3285 C CA . ILE A 1 411 ? 34.750 -2.852 31.854 1.00 76.19 411 ILE A CA 1
ATOM 3286 C C . ILE A 1 411 ? 35.085 -1.688 30.923 1.00 76.19 411 ILE A C 1
ATOM 3288 O O . ILE A 1 411 ? 34.925 -1.782 29.705 1.00 76.19 411 ILE A O 1
ATOM 3292 N N . ASP A 1 412 ? 35.628 -0.615 31.492 1.00 70.19 412 ASP A N 1
ATOM 3293 C CA . ASP A 1 412 ? 36.142 0.521 30.726 1.00 70.19 412 ASP A CA 1
ATOM 3294 C C . ASP A 1 412 ? 37.221 1.265 31.521 1.00 70.19 412 ASP A C 1
ATOM 3296 O O . ASP A 1 412 ? 37.249 1.170 32.744 1.00 70.19 412 ASP A O 1
ATOM 3300 N N . GLY A 1 413 ? 38.055 2.068 30.864 1.00 68.31 413 GLY A N 1
ATOM 3301 C CA . GLY A 1 413 ? 38.937 3.042 31.516 1.00 68.31 413 GLY A CA 1
ATOM 3302 C C . GLY A 1 413 ? 38.288 4.417 31.708 1.00 68.31 413 GLY A C 1
ATOM 3303 O O . GLY A 1 413 ? 38.570 5.090 32.699 1.00 68.31 413 GLY A O 1
ATOM 3304 N N . ASP A 1 414 ? 37.350 4.800 30.838 1.00 72.62 414 ASP A N 1
ATOM 3305 C CA . ASP A 1 414 ? 36.666 6.096 30.873 1.00 72.62 414 ASP A CA 1
ATOM 3306 C C . ASP A 1 414 ? 35.453 6.070 31.816 1.00 72.62 414 ASP A C 1
ATOM 3308 O O . ASP A 1 414 ? 34.480 5.347 31.596 1.00 72.62 414 ASP A O 1
ATOM 3312 N N . SER A 1 415 ? 35.490 6.885 32.872 1.00 71.00 415 SER A N 1
ATOM 3313 C CA . SER A 1 415 ? 34.414 6.954 33.865 1.00 71.00 415 SER A CA 1
ATOM 3314 C C . SER A 1 415 ? 33.100 7.511 33.321 1.00 71.00 415 SER A C 1
ATOM 3316 O O . SER A 1 415 ? 32.041 7.073 33.763 1.00 71.00 415 SER A O 1
ATOM 3318 N N . LYS A 1 416 ? 33.128 8.435 32.354 1.00 66.88 416 LYS A N 1
ATOM 3319 C CA . LYS A 1 416 ? 31.910 8.991 31.752 1.00 66.88 416 LYS A CA 1
ATOM 3320 C C . LYS A 1 416 ? 31.202 7.936 30.909 1.00 66.88 416 LYS A C 1
ATOM 3322 O O . LYS A 1 416 ? 29.992 7.774 31.046 1.00 66.88 416 LYS A O 1
ATOM 3327 N N . ARG A 1 417 ? 31.955 7.177 30.106 1.00 63.53 417 ARG A N 1
ATOM 3328 C CA . ARG A 1 417 ? 31.398 6.111 29.260 1.00 63.53 417 ARG A CA 1
ATOM 3329 C C . ARG A 1 417 ? 30.853 4.943 30.087 1.00 63.53 417 ARG A C 1
ATOM 3331 O O . ARG A 1 417 ? 29.756 4.470 29.793 1.00 63.53 417 ARG A O 1
ATOM 3338 N N . ARG A 1 418 ? 31.534 4.532 31.170 1.00 73.69 418 ARG A N 1
ATOM 3339 C CA . ARG A 1 418 ? 30.969 3.526 32.101 1.00 73.69 418 ARG A CA 1
ATOM 3340 C C . ARG A 1 418 ? 29.654 3.982 32.699 1.00 73.69 418 ARG A C 1
ATOM 3342 O O . ARG A 1 418 ? 28.676 3.248 32.598 1.00 73.69 418 ARG A O 1
ATOM 3349 N N . ASN A 1 419 ? 29.620 5.199 33.240 1.00 69.50 419 ASN A N 1
ATOM 3350 C CA . ASN A 1 419 ? 28.420 5.756 33.857 1.00 69.50 419 ASN A CA 1
ATOM 3351 C C . ASN A 1 419 ? 27.257 5.825 32.859 1.00 69.50 419 ASN A C 1
ATOM 3353 O O . ASN A 1 419 ? 26.115 5.554 33.216 1.00 69.50 419 ASN A O 1
ATOM 3357 N N . GLU A 1 420 ? 27.522 6.156 31.594 1.00 65.88 420 GLU A N 1
ATOM 3358 C CA . GLU A 1 420 ? 26.501 6.175 30.547 1.00 65.88 420 GLU A CA 1
ATOM 3359 C C . GLU A 1 420 ? 25.903 4.782 30.289 1.00 65.88 420 GLU A C 1
ATOM 3361 O O . GLU A 1 420 ? 24.679 4.621 30.271 1.00 65.88 420 GLU A O 1
ATOM 3366 N N . ILE A 1 421 ? 26.750 3.765 30.125 1.00 64.00 421 ILE A N 1
ATOM 3367 C CA . ILE A 1 421 ? 26.317 2.379 29.898 1.00 64.00 421 ILE A CA 1
ATOM 3368 C C . ILE A 1 421 ? 25.585 1.846 31.137 1.00 64.00 421 ILE A C 1
ATOM 3370 O O . ILE A 1 421 ? 24.513 1.246 31.019 1.00 64.00 421 ILE A O 1
ATOM 3374 N N . ALA A 1 422 ? 26.108 2.125 32.331 1.00 69.31 422 ALA A N 1
ATOM 3375 C CA . ALA A 1 422 ? 25.489 1.764 33.599 1.00 69.31 422 ALA A CA 1
ATOM 3376 C C . ALA A 1 422 ? 24.094 2.385 33.733 1.00 69.31 422 ALA A C 1
ATOM 3378 O O . ALA A 1 422 ? 23.127 1.671 34.013 1.00 69.31 422 ALA A O 1
ATOM 3379 N N . ASN A 1 423 ? 23.956 3.674 33.405 1.00 68.12 423 ASN A N 1
ATOM 3380 C CA . ASN A 1 423 ? 22.688 4.405 33.404 1.00 68.12 423 ASN A CA 1
ATOM 3381 C C . ASN A 1 423 ? 21.646 3.834 32.423 1.00 68.12 423 ASN A C 1
ATOM 3383 O O . ASN A 1 423 ? 20.440 3.985 32.639 1.00 68.12 423 ASN A O 1
ATOM 3387 N N . ARG A 1 424 ? 22.076 3.138 31.368 1.00 63.72 424 ARG A N 1
ATOM 3388 C CA . ARG A 1 424 ? 21.175 2.454 30.426 1.00 63.72 424 ARG A CA 1
ATOM 3389 C C . ARG A 1 424 ? 20.731 1.074 30.919 1.00 63.72 424 ARG A C 1
ATOM 3391 O O . ARG A 1 424 ? 19.666 0.607 30.519 1.00 63.72 424 ARG A O 1
ATOM 3398 N N . LEU A 1 425 ? 21.515 0.427 31.783 1.00 65.00 425 LEU A N 1
ATOM 3399 C CA . LEU A 1 425 ? 21.297 -0.959 32.215 1.00 65.00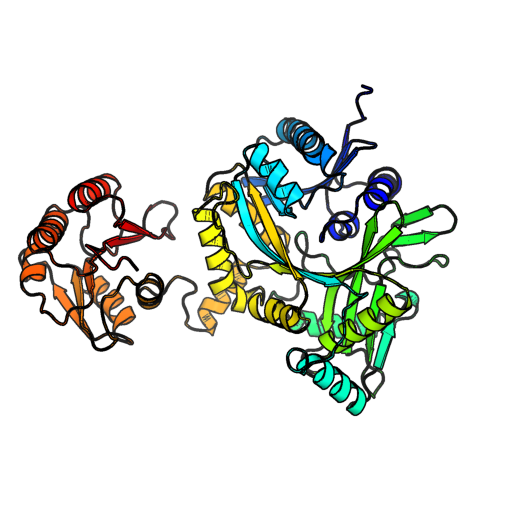 425 LEU A CA 1
ATOM 3400 C C . LEU A 1 425 ? 20.697 -1.090 33.627 1.00 65.00 425 LEU A C 1
ATOM 3402 O O . LEU A 1 425 ? 19.955 -2.043 33.873 1.00 65.00 425 LEU A O 1
ATOM 3406 N N . TRP A 1 426 ? 20.944 -0.139 34.536 1.00 67.06 426 TRP A N 1
ATOM 3407 C CA . TRP A 1 426 ? 20.564 -0.248 35.959 1.00 67.06 426 TRP A CA 1
ATOM 3408 C C . TRP A 1 426 ? 19.061 -0.418 36.210 1.00 67.06 426 TRP A C 1
ATOM 3410 O O . TRP A 1 426 ? 18.672 -1.029 37.200 1.00 67.06 426 TRP A O 1
ATOM 3420 N N . LYS A 1 427 ? 18.200 0.075 35.305 1.00 62.94 427 LYS A N 1
ATOM 3421 C CA . LYS A 1 427 ? 16.738 -0.087 35.419 1.00 62.94 427 LYS A CA 1
ATOM 3422 C C . LYS A 1 427 ? 16.287 -1.548 35.336 1.00 62.94 427 LYS A C 1
ATOM 3424 O O . LYS A 1 427 ? 15.158 -1.854 35.708 1.00 62.94 427 LYS A O 1
ATOM 3429 N N . ARG A 1 428 ? 17.126 -2.434 34.790 1.00 61.78 428 ARG A N 1
ATOM 3430 C CA . ARG A 1 428 ? 16.768 -3.826 34.484 1.00 61.78 428 ARG A CA 1
ATOM 3431 C C . ARG A 1 428 ? 17.765 -4.852 35.017 1.00 61.78 428 ARG A C 1
ATOM 3433 O O . ARG A 1 428 ? 17.398 -6.017 35.116 1.00 61.78 428 ARG A O 1
ATOM 3440 N N . TYR A 1 429 ? 18.981 -4.428 35.359 1.00 68.31 429 TYR A N 1
ATOM 3441 C CA . TYR A 1 429 ? 20.072 -5.306 35.772 1.00 68.31 429 TYR A CA 1
ATOM 3442 C C . TYR A 1 429 ? 20.840 -4.738 36.957 1.00 68.31 429 TYR A C 1
ATOM 3444 O O . TYR A 1 429 ? 20.962 -3.523 37.117 1.00 68.31 429 TYR A O 1
ATOM 3452 N N . ARG A 1 430 ? 21.461 -5.629 37.736 1.00 73.31 430 ARG A N 1
ATOM 3453 C CA . ARG A 1 430 ? 22.465 -5.226 38.720 1.00 73.31 430 ARG A CA 1
ATOM 3454 C C . ARG A 1 430 ? 23.778 -4.929 37.997 1.00 73.31 430 ARG A C 1
ATOM 3456 O O . ARG A 1 430 ? 24.496 -5.846 37.611 1.00 73.31 430 ARG A O 1
ATOM 3463 N N . VAL A 1 431 ? 24.087 -3.656 37.800 1.00 75.88 431 VAL A N 1
ATOM 3464 C CA . VAL A 1 431 ? 25.315 -3.241 37.115 1.00 75.88 431 VAL A CA 1
ATOM 3465 C C . VAL A 1 431 ? 26.494 -3.249 38.089 1.00 75.88 431 VAL A C 1
ATOM 3467 O O . VAL A 1 431 ? 26.370 -2.780 39.219 1.00 75.88 431 VAL A O 1
ATOM 3470 N N . VAL A 1 432 ? 27.629 -3.793 37.653 1.00 77.69 432 VAL A N 1
ATOM 3471 C CA . VAL A 1 432 ? 28.912 -3.711 38.360 1.00 77.69 432 VAL A CA 1
ATOM 3472 C C . VAL A 1 432 ? 29.934 -3.099 37.416 1.00 77.69 432 VAL A C 1
ATOM 3474 O O . VAL A 1 432 ? 30.141 -3.604 36.316 1.00 77.69 432 VAL A O 1
ATOM 3477 N N . GLU A 1 433 ? 30.562 -2.008 37.829 1.00 74.56 433 GLU A N 1
ATOM 3478 C CA . GLU A 1 433 ? 31.521 -1.276 37.007 1.00 74.56 433 GLU A CA 1
ATOM 3479 C C . GLU A 1 433 ? 32.954 -1.592 37.436 1.00 74.56 433 GLU A C 1
ATOM 3481 O O . GLU A 1 433 ? 33.295 -1.522 38.615 1.00 74.56 433 GLU A O 1
ATOM 3486 N N . TYR A 1 434 ? 33.804 -1.901 36.463 1.00 75.62 434 TYR A N 1
ATOM 3487 C CA . TYR A 1 434 ? 35.213 -2.210 36.642 1.00 75.62 434 TYR A CA 1
ATOM 3488 C C . TYR A 1 434 ? 36.052 -1.201 35.860 1.00 75.62 434 TYR A C 1
ATOM 3490 O O . TYR A 1 434 ? 35.879 -1.013 34.652 1.00 75.62 434 TYR A O 1
ATOM 3498 N N . ASN A 1 435 ? 36.987 -0.558 36.555 1.00 71.88 435 ASN A N 1
ATOM 3499 C CA . ASN A 1 435 ? 37.926 0.369 35.940 1.00 71.88 435 ASN A CA 1
ATOM 3500 C C . ASN A 1 435 ? 39.171 -0.380 35.444 1.00 71.88 435 ASN A C 1
ATOM 3502 O O . ASN A 1 435 ? 39.891 -0.974 36.243 1.00 71.88 435 ASN A O 1
ATOM 3506 N N . THR A 1 436 ? 39.466 -0.341 34.144 1.00 63.91 436 THR A N 1
ATOM 3507 C CA . THR A 1 436 ? 40.600 -1.086 33.562 1.00 63.91 436 THR A CA 1
ATOM 3508 C C . THR A 1 436 ? 41.959 -0.715 34.155 1.00 63.91 436 THR A C 1
ATOM 3510 O O . THR A 1 436 ? 42.839 -1.578 34.217 1.00 63.91 436 THR A O 1
ATOM 3513 N N . SER A 1 437 ? 42.139 0.520 34.636 1.00 65.69 437 SER A N 1
ATOM 3514 C CA . SER A 1 437 ? 43.379 0.952 35.296 1.00 65.69 437 SER A CA 1
ATOM 3515 C C . SER A 1 437 ? 43.588 0.311 36.671 1.00 65.69 437 SER A C 1
ATOM 3517 O O . SER A 1 437 ? 44.729 0.114 37.078 1.00 65.69 437 SER A O 1
ATOM 3519 N N . SER A 1 438 ? 42.514 -0.100 37.349 1.00 62.88 438 SER A N 1
ATOM 3520 C CA . SER A 1 438 ? 42.579 -0.814 38.630 1.00 62.88 438 SER A CA 1
ATOM 3521 C C . SER A 1 438 ? 42.896 -2.307 38.472 1.00 62.88 438 SER A C 1
ATOM 3523 O O . SER A 1 438 ? 43.286 -2.946 39.443 1.00 62.88 438 SER A O 1
ATOM 3525 N N . TYR A 1 439 ? 42.768 -2.858 37.259 1.00 58.66 439 TYR A N 1
ATOM 3526 C CA . TYR A 1 439 ? 42.776 -4.306 37.010 1.00 58.66 439 TYR A CA 1
ATOM 3527 C C . TYR A 1 439 ? 43.825 -4.783 35.996 1.00 58.66 439 TYR A C 1
ATOM 3529 O O . TYR A 1 439 ? 43.698 -5.876 35.451 1.00 58.66 439 TYR A O 1
ATOM 3537 N N . GLN A 1 440 ? 44.868 -3.991 35.720 1.00 64.62 440 GLN A N 1
ATOM 3538 C CA . GLN A 1 440 ? 45.874 -4.312 34.689 1.00 64.62 440 GLN A CA 1
ATOM 3539 C C . GLN A 1 440 ? 45.231 -4.656 33.322 1.00 64.62 440 GLN A C 1
ATOM 3541 O O . GLN A 1 440 ? 45.677 -5.548 32.598 1.00 64.62 440 GLN A O 1
ATOM 3546 N N . GLY A 1 441 ? 44.154 -3.946 32.967 1.00 66.62 441 GLY A N 1
ATOM 3547 C CA . GLY A 1 441 ? 43.397 -4.141 31.731 1.00 66.62 441 GLY A CA 1
ATOM 3548 C C . GLY A 1 441 ? 42.231 -5.135 31.832 1.00 66.62 441 GLY A C 1
ATOM 3549 O O . GLY A 1 441 ? 41.866 -5.626 32.898 1.00 66.62 441 GLY A O 1
ATOM 3550 N N . VAL A 1 442 ? 41.624 -5.432 30.679 1.00 66.62 442 VAL A N 1
ATOM 3551 C CA . VAL A 1 442 ? 40.424 -6.286 30.560 1.00 66.62 442 VAL A CA 1
ATOM 3552 C C . VAL A 1 442 ? 40.660 -7.692 31.125 1.00 66.62 442 VAL A C 1
ATOM 3554 O O . VAL A 1 442 ? 39.797 -8.248 31.799 1.00 66.62 442 VAL A O 1
ATOM 3557 N N . GLY A 1 443 ? 41.850 -8.257 30.895 1.00 65.69 443 GLY A N 1
ATOM 3558 C CA . GLY A 1 443 ? 42.195 -9.610 31.327 1.00 65.69 443 GLY A CA 1
ATOM 3559 C C . GLY A 1 443 ? 42.220 -9.810 32.844 1.00 65.69 443 GLY A C 1
ATOM 3560 O O . GLY A 1 443 ? 41.919 -10.912 33.288 1.00 65.69 443 GLY A O 1
ATOM 3561 N N . GLY A 1 444 ? 42.547 -8.787 33.643 1.00 65.75 444 GLY A N 1
ATOM 3562 C CA . GLY A 1 444 ? 42.472 -8.885 35.105 1.00 65.75 444 GLY A CA 1
ATOM 3563 C C . GLY A 1 444 ? 41.041 -8.751 35.620 1.00 65.75 444 GLY A C 1
ATOM 3564 O O . GLY A 1 444 ? 40.624 -9.559 36.442 1.00 65.75 444 GLY A O 1
ATOM 3565 N N . ALA A 1 445 ? 40.251 -7.837 35.047 1.00 67.88 445 ALA A N 1
ATOM 3566 C CA . ALA A 1 445 ? 38.838 -7.666 35.403 1.00 67.88 445 ALA A CA 1
ATOM 3567 C C . ALA A 1 445 ? 38.007 -8.932 35.113 1.00 67.88 445 ALA A C 1
ATOM 3569 O O . ALA A 1 445 ? 37.148 -9.316 35.901 1.00 67.88 445 ALA A O 1
ATOM 3570 N N . VAL A 1 446 ? 38.323 -9.647 34.027 1.00 69.00 446 VAL A N 1
ATOM 3571 C CA . VAL A 1 446 ? 37.722 -10.950 33.696 1.00 69.00 446 VAL A CA 1
ATOM 3572 C C . VAL A 1 446 ? 37.964 -12.012 34.780 1.00 69.00 446 VAL A C 1
ATOM 3574 O O . VAL A 1 446 ? 37.111 -12.874 34.990 1.00 69.00 446 VAL A O 1
ATOM 3577 N N . ARG A 1 447 ? 39.105 -11.976 35.486 1.00 67.75 447 ARG A N 1
ATOM 3578 C CA . ARG A 1 447 ? 39.434 -12.974 36.524 1.00 67.75 447 ARG A CA 1
ATOM 3579 C C . ARG A 1 447 ? 38.585 -12.831 37.778 1.00 67.75 447 ARG A C 1
ATOM 3581 O O . ARG A 1 447 ? 38.439 -13.814 38.494 1.00 67.75 447 ARG A O 1
ATOM 3588 N N . GLU A 1 448 ? 38.038 -11.646 38.017 1.00 64.19 448 GLU A N 1
ATOM 3589 C CA . GLU A 1 448 ? 37.203 -11.346 39.182 1.00 64.19 448 GLU A CA 1
ATOM 3590 C C . GLU A 1 448 ? 35.702 -11.512 38.913 1.00 64.19 448 GLU A C 1
ATOM 3592 O O . GLU A 1 448 ? 34.877 -11.266 39.795 1.00 64.19 448 GLU A O 1
ATOM 3597 N N . LEU A 1 449 ? 35.325 -11.943 37.705 1.00 68.62 449 LEU A N 1
ATOM 3598 C CA . LEU A 1 449 ? 33.930 -12.199 37.369 1.00 68.62 449 LEU A CA 1
ATOM 3599 C C . LEU A 1 449 ? 33.396 -13.393 38.158 1.00 68.62 449 LEU A C 1
ATOM 3601 O O . LEU A 1 449 ? 33.918 -14.506 38.097 1.00 68.62 449 LEU A O 1
ATOM 3605 N N . THR A 1 450 ? 32.298 -13.164 38.864 1.00 65.94 450 THR A N 1
ATOM 3606 C CA . THR A 1 450 ? 31.614 -14.173 39.664 1.00 65.94 450 THR A CA 1
ATOM 3607 C C . THR A 1 450 ? 30.666 -15.026 38.807 1.00 65.94 450 THR A C 1
ATOM 3609 O O . THR A 1 450 ? 30.419 -14.770 37.622 1.00 65.94 450 THR A O 1
ATOM 3612 N N . HIS A 1 451 ? 30.138 -16.104 39.391 1.00 64.88 451 HIS A N 1
ATOM 3613 C CA . HIS A 1 451 ? 29.223 -17.030 38.710 1.00 64.88 451 HIS A CA 1
ATOM 3614 C C . HIS A 1 451 ? 27.835 -16.421 38.425 1.00 64.88 451 HIS A C 1
ATOM 3616 O O . HIS A 1 451 ? 27.113 -16.933 37.577 1.00 64.88 451 HIS A O 1
ATOM 3622 N N . ASP A 1 452 ? 27.469 -15.321 39.090 1.00 65.75 452 ASP A N 1
ATOM 3623 C CA . ASP A 1 452 ? 26.191 -14.613 38.929 1.00 65.75 452 ASP A CA 1
ATOM 3624 C C . ASP A 1 452 ? 26.220 -13.489 37.867 1.00 65.75 452 ASP A C 1
ATOM 3626 O O . ASP A 1 452 ? 25.240 -12.752 37.718 1.00 65.75 452 ASP A O 1
ATOM 3630 N N . THR A 1 453 ? 27.314 -13.358 37.107 1.00 68.56 453 THR A N 1
ATOM 3631 C CA . THR A 1 453 ? 27.424 -12.434 35.966 1.00 68.56 453 THR A CA 1
ATOM 3632 C C . THR A 1 453 ? 26.747 -13.007 34.715 1.00 68.56 453 THR A C 1
ATOM 3634 O O . THR A 1 453 ? 27.180 -14.027 34.183 1.00 68.56 453 THR A O 1
ATOM 3637 N N . ALA A 1 454 ? 25.714 -12.321 34.219 1.00 63.69 454 ALA A N 1
ATOM 3638 C CA . ALA A 1 454 ? 24.939 -12.690 33.030 1.00 63.69 454 ALA A CA 1
ATOM 3639 C C . ALA A 1 454 ? 25.545 -12.215 31.702 1.00 63.69 454 ALA A C 1
ATOM 3641 O O . ALA A 1 454 ? 25.291 -12.850 30.681 1.00 63.69 454 ALA A O 1
ATOM 3642 N N . ALA A 1 455 ? 26.298 -11.112 31.697 1.00 68.75 455 ALA A N 1
ATOM 3643 C CA . ALA A 1 455 ? 27.072 -10.663 30.540 1.00 68.75 455 ALA A CA 1
ATOM 3644 C C . ALA A 1 455 ? 28.236 -9.763 30.956 1.00 68.75 455 ALA A C 1
ATOM 3646 O O . ALA A 1 455 ? 28.205 -9.119 32.013 1.00 68.75 455 ALA A O 1
ATOM 3647 N N . LEU A 1 456 ? 29.232 -9.703 30.076 1.00 71.19 456 LEU A N 1
ATOM 3648 C CA . LEU A 1 456 ? 30.379 -8.817 30.181 1.00 71.19 456 LEU A CA 1
ATOM 3649 C C . LEU A 1 456 ? 30.310 -7.743 29.097 1.00 71.19 456 LEU A C 1
ATOM 3651 O O . LEU A 1 456 ? 30.371 -8.080 27.923 1.00 71.19 456 LEU A O 1
ATOM 3655 N N . VAL A 1 457 ? 30.230 -6.470 29.465 1.00 72.38 457 VAL A N 1
ATOM 3656 C CA . VAL A 1 457 ? 30.299 -5.340 28.534 1.00 72.38 457 VAL A CA 1
ATOM 3657 C C . VAL A 1 457 ? 31.705 -4.756 28.581 1.00 72.38 457 VAL A C 1
ATOM 3659 O O . VAL A 1 457 ? 32.144 -4.309 29.635 1.00 72.38 457 VAL A O 1
ATOM 3662 N N . ILE A 1 458 ? 32.422 -4.751 27.461 1.00 71.12 458 ILE A N 1
ATOM 3663 C CA . ILE A 1 458 ? 33.752 -4.141 27.343 1.00 71.12 458 ILE A CA 1
ATOM 3664 C C . ILE A 1 458 ? 33.628 -2.944 26.412 1.00 71.12 458 ILE A C 1
ATOM 3666 O O . ILE A 1 458 ? 33.305 -3.121 25.239 1.00 71.12 458 ILE A O 1
ATOM 3670 N N . SER A 1 459 ? 33.895 -1.743 26.920 1.00 65.06 459 SER A N 1
ATOM 3671 C CA . SER A 1 459 ? 33.729 -0.501 26.156 1.00 65.06 459 SER A CA 1
ATOM 3672 C C . SER A 1 459 ? 35.006 0.312 25.938 1.00 65.06 459 SER A C 1
ATOM 3674 O O . SER A 1 459 ? 34.984 1.337 25.260 1.00 65.06 459 SER A O 1
ATOM 3676 N N . SER A 1 460 ? 36.145 -0.153 26.457 1.00 61.81 460 SER A N 1
ATOM 3677 C CA . SER A 1 460 ? 37.462 0.444 26.196 1.00 61.81 460 SER A CA 1
ATOM 3678 C C . SER A 1 460 ? 38.165 -0.151 24.973 1.00 61.81 460 SER A C 1
ATOM 3680 O O . SER A 1 460 ? 37.966 -1.328 24.690 1.00 61.81 460 SER A O 1
ATOM 3682 N N . ASP A 1 461 ? 39.035 0.652 24.339 1.00 56.88 461 ASP A N 1
ATOM 3683 C CA . ASP A 1 461 ? 39.994 0.339 23.258 1.00 56.88 461 ASP A CA 1
ATOM 3684 C C . ASP A 1 461 ? 39.954 -1.115 22.748 1.00 56.88 461 ASP A C 1
ATOM 3686 O O . ASP A 1 461 ? 40.757 -1.982 23.112 1.00 56.88 461 ASP A O 1
ATOM 3690 N N . ILE A 1 462 ? 38.950 -1.388 21.911 1.00 56.97 462 ILE A N 1
ATOM 3691 C CA . ILE A 1 462 ? 38.628 -2.730 21.412 1.00 56.97 462 ILE A CA 1
ATOM 3692 C C . ILE A 1 462 ? 39.725 -3.226 20.443 1.00 56.97 462 ILE A C 1
ATOM 3694 O O . ILE A 1 462 ? 39.837 -4.422 20.176 1.00 56.97 462 ILE A O 1
ATOM 3698 N N . SER A 1 463 ? 40.601 -2.322 19.986 1.00 53.25 463 SER A N 1
ATOM 3699 C CA . SER A 1 463 ? 41.828 -2.613 19.235 1.00 53.25 463 SER A CA 1
ATOM 3700 C C . SER A 1 463 ? 42.952 -3.235 20.069 1.00 53.25 463 SER A C 1
ATOM 3702 O O . SER A 1 463 ? 43.893 -3.788 19.495 1.00 53.25 463 SER A O 1
ATOM 3704 N N . GLY A 1 464 ? 42.889 -3.139 21.399 1.00 60.94 464 GLY A N 1
ATOM 3705 C CA . GLY A 1 464 ? 43.983 -3.507 22.290 1.00 60.94 464 GLY A CA 1
ATOM 3706 C C . GLY A 1 464 ? 44.202 -5.016 22.439 1.00 60.94 464 GLY A C 1
ATOM 3707 O O . GLY A 1 464 ? 43.269 -5.813 22.558 1.00 60.94 464 GLY A O 1
ATOM 3708 N N . GLU A 1 465 ? 45.472 -5.413 22.547 1.00 62.41 465 GLU A N 1
ATOM 3709 C CA . GLU A 1 465 ? 45.901 -6.788 22.851 1.00 62.41 465 GLU A CA 1
ATOM 3710 C C . GLU A 1 465 ? 45.297 -7.321 24.169 1.00 62.41 465 GLU A C 1
ATOM 3712 O O . GLU A 1 465 ? 45.129 -8.527 24.353 1.00 62.41 465 GLU A O 1
ATOM 3717 N N . SER A 1 466 ? 44.918 -6.422 25.080 1.00 65.44 466 SER A N 1
ATOM 3718 C CA . SER A 1 466 ? 44.260 -6.729 26.353 1.00 65.44 466 SER A CA 1
ATOM 3719 C C . SER A 1 466 ? 42.853 -7.314 26.182 1.00 65.44 466 SER A C 1
ATOM 3721 O O . SER A 1 466 ? 42.518 -8.278 26.873 1.00 65.44 466 SER A O 1
ATOM 3723 N N . THR A 1 467 ? 42.051 -6.791 25.249 1.00 68.19 467 THR A N 1
ATOM 3724 C CA . THR A 1 467 ? 40.702 -7.292 24.938 1.00 68.19 467 THR A CA 1
ATOM 3725 C C . THR A 1 467 ? 40.784 -8.688 24.326 1.00 68.19 467 THR A C 1
ATOM 3727 O O . THR A 1 467 ? 40.100 -9.604 24.779 1.00 68.19 467 THR A O 1
ATOM 3730 N N . LEU A 1 468 ? 41.710 -8.894 23.383 1.00 69.50 468 LEU A N 1
ATOM 3731 C CA . LEU A 1 468 ? 42.001 -10.211 22.804 1.00 69.50 468 LEU A CA 1
ATOM 3732 C C . LEU A 1 468 ? 42.457 -11.227 23.862 1.00 69.50 468 LEU A C 1
ATOM 3734 O O . LEU A 1 468 ? 41.969 -12.356 23.870 1.00 69.50 468 LEU A O 1
ATOM 3738 N N . LYS A 1 469 ? 43.354 -10.837 24.778 1.00 70.25 469 LYS A N 1
ATOM 3739 C CA . LYS A 1 469 ? 43.790 -11.686 25.902 1.00 70.25 469 LYS A CA 1
ATOM 3740 C C . LYS A 1 469 ? 42.629 -12.041 26.835 1.00 70.25 469 LYS A C 1
ATOM 3742 O O . LYS A 1 469 ? 42.525 -13.189 27.257 1.00 70.25 469 LYS A O 1
ATOM 3747 N N . GLY A 1 470 ? 41.743 -11.086 27.124 1.00 71.25 470 GLY A N 1
ATOM 3748 C CA . GLY A 1 470 ? 40.541 -11.314 27.929 1.00 71.25 470 GLY A CA 1
ATOM 3749 C C . GLY A 1 470 ? 39.581 -12.315 27.282 1.00 71.25 470 GLY A C 1
ATOM 3750 O O . GLY A 1 470 ? 39.178 -13.280 27.927 1.00 71.25 470 GLY A O 1
ATOM 3751 N N . VAL A 1 471 ? 39.281 -12.131 25.991 1.00 70.25 471 VAL A N 1
ATOM 3752 C CA . VAL A 1 471 ? 38.422 -13.042 25.216 1.00 70.25 471 VAL A CA 1
ATOM 3753 C C . VAL A 1 471 ? 39.032 -14.444 25.144 1.00 70.25 471 VAL A C 1
ATOM 3755 O O . VAL A 1 471 ? 38.344 -15.413 25.449 1.00 70.25 471 VAL A O 1
ATOM 3758 N N . ARG A 1 472 ? 40.330 -14.572 24.827 1.00 71.88 472 ARG A N 1
ATOM 3759 C CA . ARG A 1 472 ? 41.026 -15.873 24.806 1.00 71.88 472 ARG A CA 1
ATOM 3760 C C . ARG A 1 472 ? 40.984 -16.571 26.160 1.00 71.88 472 ARG A C 1
ATOM 3762 O O . ARG A 1 472 ? 40.683 -17.755 26.212 1.00 71.88 472 ARG A O 1
ATOM 3769 N N . SER A 1 473 ? 41.195 -15.835 27.251 1.00 70.81 473 SER A N 1
ATOM 3770 C CA . SER A 1 473 ? 41.135 -16.415 28.594 1.00 70.81 473 SER A CA 1
ATOM 3771 C C . SER A 1 473 ? 39.745 -16.962 28.937 1.00 70.81 473 SER A C 1
ATOM 3773 O O . SER A 1 473 ? 39.648 -17.997 29.589 1.00 70.81 473 SER A O 1
ATOM 3775 N N . LEU A 1 474 ? 38.667 -16.310 28.486 1.00 70.00 474 LEU A N 1
ATOM 3776 C CA . LEU A 1 474 ? 37.299 -16.818 28.657 1.00 70.00 474 LEU A CA 1
ATOM 3777 C C . LEU A 1 474 ? 37.056 -18.091 27.835 1.00 70.00 474 LEU A C 1
ATOM 3779 O O . LEU A 1 474 ? 36.495 -19.053 28.357 1.00 70.00 474 LEU A O 1
ATOM 3783 N N . VAL A 1 475 ? 37.540 -18.124 26.590 1.00 69.12 475 VAL A N 1
ATOM 3784 C CA . VAL A 1 475 ? 37.465 -19.305 25.714 1.00 69.12 475 VAL A CA 1
ATOM 3785 C C . VAL A 1 475 ? 38.225 -20.490 26.315 1.00 69.12 475 VAL A C 1
ATOM 3787 O O . VAL A 1 475 ? 37.672 -21.580 26.419 1.00 69.12 475 VAL A O 1
ATOM 3790 N N . GLU A 1 476 ? 39.464 -20.278 26.761 1.00 70.50 476 GLU A N 1
ATOM 3791 C CA . GLU A 1 476 ? 40.317 -21.307 27.377 1.00 70.50 476 GLU A CA 1
ATOM 3792 C C . GLU A 1 476 ? 39.706 -21.885 28.661 1.00 70.50 476 GLU A C 1
ATOM 3794 O O . GLU A 1 476 ? 39.872 -23.066 28.953 1.00 70.50 476 GLU A O 1
ATOM 3799 N N . ARG A 1 477 ? 38.961 -21.069 29.417 1.00 68.75 477 ARG A N 1
ATOM 3800 C CA . ARG A 1 477 ? 38.230 -21.498 30.621 1.00 68.75 477 ARG A CA 1
ATOM 3801 C C . ARG A 1 477 ? 36.924 -22.235 30.315 1.00 68.75 477 ARG A C 1
ATOM 3803 O O . ARG A 1 477 ? 36.280 -22.716 31.243 1.00 68.75 477 ARG A O 1
ATOM 3810 N N . GLY A 1 478 ? 36.508 -22.302 29.049 1.00 63.94 478 GLY A N 1
ATOM 3811 C CA . GLY A 1 478 ? 35.212 -22.855 28.657 1.00 63.94 478 GLY A CA 1
ATOM 3812 C C . GLY A 1 478 ? 34.023 -22.033 29.169 1.00 63.94 478 GLY A C 1
ATOM 3813 O O . GLY A 1 478 ? 32.930 -22.575 29.342 1.00 63.94 478 GLY A O 1
ATOM 3814 N N . GLU A 1 479 ? 34.228 -20.741 29.448 1.00 66.81 479 GLU A N 1
ATOM 3815 C CA . GLU A 1 479 ? 33.185 -19.847 29.949 1.00 66.81 479 GLU A CA 1
ATOM 3816 C C . GLU A 1 479 ? 32.164 -19.561 28.851 1.00 66.81 479 GLU A C 1
ATOM 3818 O O . GLU A 1 479 ? 32.480 -19.024 27.793 1.00 66.81 479 GLU A O 1
ATOM 3823 N N . LYS A 1 480 ? 30.903 -19.881 29.132 1.00 61.94 480 LYS A N 1
ATOM 3824 C CA . LYS A 1 480 ? 29.792 -19.771 28.177 1.00 61.94 480 LYS A CA 1
ATOM 3825 C C . LYS A 1 480 ? 29.121 -18.396 28.170 1.00 61.94 480 LYS A C 1
ATOM 3827 O O . LYS A 1 480 ? 28.058 -18.221 27.583 1.00 61.94 480 LYS A O 1
ATOM 3832 N N . LYS A 1 481 ? 29.705 -17.417 28.862 1.00 63.97 481 LYS A N 1
ATOM 3833 C CA . LYS A 1 481 ? 29.078 -16.117 29.121 1.00 63.97 481 LYS A CA 1
ATOM 3834 C C . LYS A 1 481 ? 29.107 -15.223 27.867 1.00 63.97 481 LYS A C 1
ATOM 3836 O O . LYS A 1 481 ? 30.128 -15.184 27.180 1.00 63.97 481 LYS A O 1
ATOM 3841 N N . PRO A 1 482 ? 28.030 -14.472 27.581 1.00 60.22 482 PRO A N 1
ATOM 3842 C CA . PRO A 1 482 ? 28.023 -13.467 26.524 1.00 60.22 482 PRO A CA 1
ATOM 3843 C C . PRO A 1 482 ? 28.999 -12.322 26.823 1.00 60.22 482 PRO A C 1
ATOM 3845 O O . PRO A 1 482 ? 28.999 -11.763 27.925 1.00 60.22 482 PRO A O 1
ATOM 3848 N N . ILE A 1 483 ? 29.802 -11.952 25.828 1.00 63.41 483 ILE A N 1
ATOM 3849 C CA . ILE A 1 483 ? 30.676 -10.778 25.847 1.00 63.41 483 ILE A CA 1
ATOM 3850 C C . ILE A 1 483 ? 30.119 -9.770 24.845 1.00 63.41 483 ILE A C 1
ATOM 3852 O O . ILE A 1 483 ? 29.941 -10.076 23.676 1.00 63.41 483 ILE A O 1
ATOM 3856 N N . VAL A 1 484 ? 29.864 -8.552 25.287 1.00 64.69 484 VAL A N 1
ATOM 3857 C CA . VAL A 1 484 ? 29.366 -7.445 24.477 1.00 64.69 484 VAL A CA 1
ATOM 3858 C C . VAL A 1 484 ? 30.496 -6.437 24.347 1.00 64.69 484 VAL A C 1
ATOM 3860 O O . VAL A 1 484 ? 30.899 -5.820 25.330 1.00 64.69 484 VAL A O 1
ATOM 3863 N N . LEU A 1 485 ? 31.031 -6.267 23.144 1.00 63.72 485 LEU A N 1
ATOM 3864 C CA . LEU A 1 485 ? 31.994 -5.208 22.860 1.00 63.72 485 LEU A CA 1
ATOM 3865 C C . LEU A 1 485 ? 31.220 -3.961 22.443 1.00 63.72 485 LEU A C 1
ATOM 3867 O O . LEU A 1 485 ? 30.520 -3.973 21.432 1.00 63.72 485 LEU A O 1
ATOM 3871 N N . TYR A 1 486 ? 31.330 -2.901 23.234 1.00 55.69 486 TYR A N 1
ATOM 3872 C CA . TYR A 1 486 ? 30.554 -1.678 23.086 1.00 55.69 486 TYR A CA 1
ATOM 3873 C C . TYR A 1 486 ? 31.467 -0.507 22.703 1.00 55.69 486 TYR A C 1
ATOM 3875 O O . TYR A 1 486 ? 32.124 0.088 23.550 1.00 55.69 486 TYR A O 1
ATOM 3883 N N . GLY A 1 487 ? 31.524 -0.180 21.413 1.00 55.69 487 GLY A N 1
ATOM 3884 C CA . GLY A 1 487 ? 32.339 0.914 20.876 1.00 55.69 487 GLY A CA 1
ATOM 3885 C C . GLY A 1 487 ? 32.787 0.652 19.438 1.00 55.69 487 GLY A C 1
ATOM 3886 O O . GLY A 1 487 ? 32.461 -0.391 18.869 1.00 55.69 487 GLY A O 1
ATOM 3887 N N . THR A 1 488 ? 33.544 1.589 18.863 1.00 51.34 488 THR A N 1
ATOM 3888 C CA . THR A 1 488 ? 34.100 1.465 17.508 1.00 51.34 488 THR A CA 1
ATOM 3889 C C . THR A 1 488 ? 35.184 0.386 17.461 1.00 51.34 488 THR A C 1
ATOM 3891 O O . THR A 1 488 ? 36.111 0.386 18.276 1.00 51.34 488 THR A O 1
ATOM 3894 N N . VAL A 1 489 ? 35.107 -0.518 16.480 1.00 55.06 489 VAL A N 1
ATOM 3895 C CA . VAL A 1 489 ? 36.122 -1.557 16.245 1.00 55.06 489 VAL A CA 1
ATOM 3896 C C . VAL A 1 489 ? 36.587 -1.496 14.799 1.00 55.06 489 VAL A C 1
ATOM 3898 O O . VAL A 1 489 ? 35.789 -1.652 13.879 1.00 55.06 489 VAL A O 1
ATOM 3901 N N . SER A 1 490 ? 37.889 -1.322 14.575 1.00 54.78 490 SER A N 1
ATOM 3902 C CA . SER A 1 490 ? 38.443 -1.456 13.228 1.00 54.78 490 SER A CA 1
ATOM 3903 C C . SER A 1 490 ? 38.394 -2.919 12.755 1.00 54.78 490 SER A C 1
ATOM 3905 O O . SER A 1 490 ? 38.371 -3.866 13.544 1.00 54.78 490 SER A O 1
ATOM 3907 N N . LYS A 1 491 ? 38.370 -3.131 11.435 1.00 57.06 491 LYS A N 1
ATOM 3908 C CA . LYS A 1 491 ? 38.185 -4.461 10.821 1.00 57.06 491 LYS A CA 1
ATOM 3909 C C . LYS A 1 491 ? 39.235 -5.495 11.270 1.00 57.06 491 LYS A C 1
ATOM 3911 O O . LYS A 1 491 ? 38.913 -6.659 11.483 1.00 57.06 491 LYS A O 1
ATOM 3916 N N . GLN A 1 492 ? 40.481 -5.066 11.464 1.00 64.31 492 GLN A N 1
ATOM 3917 C CA . GLN A 1 492 ? 41.610 -5.956 11.750 1.00 64.31 492 GLN A CA 1
ATOM 3918 C C . GLN A 1 492 ? 41.562 -6.599 13.161 1.00 64.31 492 GLN A C 1
ATOM 3920 O O . GLN A 1 492 ? 41.713 -7.818 13.253 1.00 64.31 492 GLN A O 1
ATOM 3925 N N . PRO A 1 493 ? 41.326 -5.864 14.268 1.00 63.41 493 PRO A N 1
ATOM 3926 C CA . PRO A 1 493 ? 41.047 -6.456 15.583 1.00 63.41 493 PRO A CA 1
ATOM 3927 C C . PRO A 1 493 ? 39.849 -7.410 15.591 1.00 63.41 493 PRO A C 1
ATOM 3929 O O . PRO A 1 493 ? 39.908 -8.476 16.203 1.00 63.41 493 PRO A O 1
ATOM 3932 N N . LEU A 1 494 ? 38.781 -7.053 14.879 1.00 64.88 494 LEU A N 1
ATOM 3933 C CA . LEU A 1 494 ? 37.567 -7.857 14.787 1.00 64.88 494 LEU A CA 1
ATOM 3934 C C . LEU A 1 494 ? 37.814 -9.222 14.125 1.00 64.88 494 LEU A C 1
ATOM 3936 O O . LEU A 1 494 ? 37.294 -10.235 14.592 1.00 64.88 494 LEU A O 1
ATOM 3940 N N . ASP A 1 495 ? 38.624 -9.271 13.068 1.00 69.06 495 ASP A N 1
ATOM 3941 C CA . ASP A 1 495 ? 38.970 -10.530 12.404 1.00 69.06 495 ASP A CA 1
ATOM 3942 C C . ASP A 1 495 ? 39.816 -11.440 13.311 1.00 69.06 495 ASP A C 1
ATOM 3944 O O . ASP A 1 495 ? 39.538 -12.636 13.401 1.00 69.06 495 ASP A O 1
ATOM 3948 N N . LYS A 1 496 ? 40.737 -10.876 14.105 1.00 71.25 496 LYS A N 1
ATOM 3949 C CA . LYS A 1 496 ? 41.488 -11.636 15.127 1.00 71.25 496 LYS A CA 1
ATOM 3950 C C . LYS A 1 496 ? 40.585 -12.205 16.224 1.00 71.25 496 LYS A C 1
ATOM 3952 O O . LYS A 1 496 ? 40.831 -13.299 16.730 1.00 71.25 496 LYS A O 1
ATOM 3957 N N . ILE A 1 497 ? 39.542 -11.467 16.607 1.00 68.75 497 ILE A N 1
ATOM 3958 C CA . ILE A 1 497 ? 38.532 -11.946 17.556 1.00 68.75 497 ILE A CA 1
ATOM 3959 C C . ILE A 1 497 ? 37.756 -13.111 16.935 1.00 68.75 497 ILE A C 1
ATOM 3961 O O . ILE A 1 497 ? 37.634 -14.155 17.568 1.00 68.75 497 ILE A O 1
ATOM 3965 N N . ARG A 1 498 ? 37.299 -12.971 15.683 1.00 67.44 498 ARG A N 1
ATOM 3966 C CA . ARG A 1 498 ? 36.587 -14.023 14.934 1.00 67.44 498 ARG A CA 1
ATOM 3967 C C . ARG A 1 498 ? 37.412 -15.299 14.777 1.00 67.44 498 ARG A C 1
ATOM 3969 O O . ARG A 1 498 ? 36.845 -16.384 14.862 1.00 67.44 498 ARG A O 1
ATOM 3976 N N . GLU A 1 499 ? 38.718 -15.180 14.557 1.00 70.56 499 GLU A N 1
ATOM 3977 C CA . GLU A 1 499 ? 39.639 -16.322 14.517 1.00 70.56 499 GLU A CA 1
ATOM 3978 C C . GLU A 1 499 ? 39.722 -17.037 15.869 1.00 70.56 499 GLU A C 1
ATOM 3980 O O . GLU A 1 499 ? 39.721 -18.264 15.910 1.00 70.56 499 GLU A O 1
ATOM 3985 N N . ALA A 1 500 ? 39.736 -16.289 16.975 1.00 66.19 500 ALA A N 1
ATOM 3986 C CA . ALA A 1 500 ? 39.844 -16.861 18.315 1.00 66.19 500 ALA A CA 1
ATOM 3987 C C . ALA A 1 500 ? 38.573 -17.598 18.790 1.00 66.19 500 ALA A C 1
ATOM 3989 O O . ALA A 1 500 ? 38.680 -18.488 19.628 1.00 66.19 500 ALA A O 1
ATOM 3990 N N . ILE A 1 501 ? 37.385 -17.231 18.290 1.00 61.69 501 ILE A N 1
ATOM 3991 C CA . ILE A 1 501 ? 36.080 -17.711 18.810 1.00 61.69 501 ILE A CA 1
ATOM 3992 C C . ILE A 1 501 ? 35.195 -18.417 17.762 1.00 61.69 501 ILE A C 1
ATOM 3994 O O . ILE A 1 501 ? 34.141 -18.963 18.092 1.00 61.69 501 ILE A O 1
ATOM 3998 N N . GLY A 1 502 ? 35.593 -18.396 16.487 1.00 60.31 502 GLY A N 1
ATOM 3999 C CA . GLY A 1 502 ? 34.806 -18.881 15.350 1.00 60.31 502 GLY A CA 1
ATOM 4000 C C . GLY A 1 502 ? 33.787 -17.853 14.827 1.00 60.31 502 GLY A C 1
ATOM 4001 O O . GLY A 1 502 ? 33.040 -17.237 15.586 1.00 60.31 502 GLY A O 1
ATOM 4002 N N . ARG A 1 503 ? 33.717 -17.692 13.494 1.00 53.09 503 ARG A N 1
ATOM 4003 C CA . ARG A 1 503 ? 32.919 -16.654 12.795 1.00 53.09 503 ARG A CA 1
ATOM 4004 C C . ARG A 1 503 ? 31.413 -16.663 13.103 1.00 53.09 503 ARG A C 1
ATOM 4006 O O . ARG A 1 503 ? 30.785 -15.616 13.005 1.00 53.09 503 ARG A O 1
ATOM 4013 N N . SER A 1 504 ? 30.838 -17.808 13.470 1.00 48.62 504 SER A N 1
ATOM 4014 C CA . SER A 1 504 ? 29.400 -17.994 13.733 1.00 48.62 504 SER A CA 1
ATOM 4015 C C . SER A 1 504 ? 28.902 -17.386 15.050 1.00 48.62 504 SER A C 1
ATOM 4017 O O . SER A 1 504 ? 27.710 -17.441 15.329 1.00 48.62 504 SER A O 1
ATOM 4019 N N . HIS A 1 505 ? 29.799 -16.843 15.875 1.00 53.09 505 HIS A N 1
ATOM 4020 C CA . HIS A 1 505 ? 29.502 -16.407 17.242 1.00 53.09 505 HIS A CA 1
ATOM 4021 C C . HIS A 1 505 ? 29.552 -14.884 17.426 1.00 53.09 505 HIS A C 1
ATOM 4023 O O . HIS A 1 505 ? 29.631 -14.419 18.560 1.00 53.09 505 HIS A O 1
ATOM 4029 N N . VAL A 1 506 ? 29.542 -14.118 16.328 1.00 53.59 506 VAL A N 1
ATOM 4030 C CA . VAL A 1 506 ? 29.745 -12.662 16.308 1.00 53.59 506 VAL A CA 1
ATOM 4031 C C . VAL A 1 506 ? 28.542 -11.964 15.670 1.00 53.59 506 VAL A C 1
ATOM 4033 O O . VAL A 1 506 ? 28.338 -12.069 14.462 1.00 53.59 506 VAL A O 1
ATOM 4036 N N . TYR A 1 507 ? 27.783 -11.219 16.471 1.00 51.69 507 TYR A N 1
ATOM 4037 C CA . TYR A 1 507 ? 26.666 -10.369 16.038 1.00 51.69 507 TYR A CA 1
ATOM 4038 C C . TYR A 1 507 ? 27.131 -8.920 15.897 1.00 51.69 507 TYR A C 1
ATOM 4040 O O . TYR A 1 507 ? 27.912 -8.479 16.731 1.00 51.69 507 TYR A O 1
ATOM 4048 N N . GLN A 1 508 ? 26.682 -8.199 14.864 1.00 53.19 508 GLN A N 1
ATOM 4049 C CA . GLN A 1 508 ? 27.087 -6.813 14.578 1.00 53.19 508 GLN A CA 1
ATOM 4050 C C . GLN A 1 508 ? 25.878 -5.897 14.424 1.00 53.19 508 GLN A C 1
ATOM 4052 O O . GLN A 1 508 ? 24.892 -6.302 13.808 1.00 53.19 508 GLN A O 1
ATOM 4057 N N . ILE A 1 509 ? 25.984 -4.658 14.905 1.00 46.69 509 ILE A N 1
ATOM 4058 C CA . ILE A 1 509 ? 24.988 -3.597 14.711 1.00 46.69 509 ILE A CA 1
ATOM 4059 C C . ILE A 1 509 ? 25.651 -2.418 13.954 1.00 46.69 509 ILE A C 1
ATOM 4061 O O . ILE A 1 509 ? 26.869 -2.224 13.957 1.00 46.69 509 ILE A O 1
ATOM 4065 N N . ALA A 1 510 ? 24.884 -1.666 13.165 1.00 38.78 510 ALA A N 1
ATOM 4066 C CA . ALA A 1 510 ? 25.427 -0.579 12.343 1.00 38.78 510 ALA A CA 1
ATOM 4067 C C . ALA A 1 510 ? 25.486 0.761 13.105 1.00 38.78 510 ALA A C 1
ATOM 4069 O O . ALA A 1 510 ? 24.655 1.033 13.967 1.00 38.78 510 ALA A O 1
ATOM 4070 N N . SER A 1 511 ? 26.475 1.590 12.755 1.00 39.72 511 SER A N 1
ATOM 4071 C CA . SER A 1 511 ? 26.711 2.942 13.290 1.00 39.72 511 SER A CA 1
ATOM 4072 C C . SER A 1 511 ? 25.724 3.986 12.779 1.00 39.72 511 SER A C 1
ATOM 4074 O O . SER A 1 511 ? 25.260 3.891 11.645 1.00 39.72 511 SER A O 1
ATOM 4076 N N . THR A 1 512 ? 25.484 5.029 13.581 1.00 36.59 512 THR A N 1
ATOM 4077 C CA . THR A 1 512 ? 24.766 6.248 13.169 1.00 36.59 512 THR A CA 1
ATOM 4078 C C . THR A 1 512 ? 25.676 7.363 12.623 1.00 36.59 512 THR A C 1
ATOM 4080 O O . THR A 1 512 ? 25.154 8.376 12.167 1.00 36.59 512 THR A O 1
ATOM 4083 N N . ASP A 1 513 ? 27.008 7.219 12.659 1.00 38.75 513 ASP A N 1
ATOM 4084 C CA . ASP A 1 513 ? 27.954 8.130 11.989 1.00 38.75 513 ASP A CA 1
ATOM 4085 C C . ASP A 1 513 ? 28.427 7.505 10.658 1.00 38.75 513 ASP A C 1
ATOM 4087 O O . ASP A 1 513 ? 29.062 6.449 10.677 1.00 38.75 513 ASP A O 1
ATOM 4091 N N . PRO A 1 514 ? 28.152 8.131 9.497 1.00 34.00 514 PRO A N 1
ATOM 4092 C CA . PRO A 1 514 ? 28.525 7.599 8.186 1.00 34.00 514 PRO A CA 1
ATOM 4093 C C . PRO A 1 514 ? 30.042 7.521 7.927 1.00 34.00 514 PRO A C 1
ATOM 4095 O O . PRO A 1 514 ? 30.444 6.915 6.934 1.00 34.00 514 PRO A O 1
ATOM 4098 N N . LYS A 1 515 ? 30.895 8.112 8.779 1.00 32.66 515 LYS A N 1
ATOM 4099 C CA . LYS A 1 515 ? 32.366 7.998 8.692 1.00 32.66 515 LYS A CA 1
ATOM 4100 C C . LYS A 1 515 ? 32.950 6.867 9.540 1.00 32.66 515 LYS A C 1
ATOM 4102 O O . LYS A 1 515 ? 34.084 6.457 9.308 1.00 32.66 515 LYS A O 1
ATOM 4107 N N . GLU A 1 516 ? 32.186 6.355 10.494 1.00 37.44 516 GLU A N 1
ATOM 4108 C CA . GLU A 1 516 ? 32.636 5.392 11.495 1.00 37.44 516 GLU A CA 1
ATOM 4109 C C . GLU A 1 516 ? 31.807 4.123 11.328 1.00 37.44 516 GLU A C 1
ATOM 4111 O O . GLU A 1 516 ? 30.615 4.095 11.621 1.00 37.44 516 GLU A O 1
ATOM 4116 N N . VAL A 1 517 ? 32.411 3.057 10.813 1.00 35.94 517 VAL A N 1
ATOM 4117 C CA . VAL A 1 517 ? 31.693 1.799 10.601 1.00 35.94 517 VAL A CA 1
ATOM 4118 C C . VAL A 1 517 ? 31.787 0.960 11.884 1.00 35.94 517 VAL A C 1
ATOM 4120 O O . VAL A 1 517 ? 32.858 0.858 12.475 1.00 35.94 517 VAL A O 1
ATOM 4123 N N . TYR A 1 518 ? 30.671 0.327 12.254 1.00 41.66 518 TYR A N 1
ATOM 4124 C CA . TYR A 1 518 ? 30.484 -0.716 13.283 1.00 41.66 518 TYR A CA 1
ATOM 4125 C C . TYR A 1 518 ? 30.157 -0.247 14.709 1.00 41.66 518 TYR A C 1
ATOM 4127 O O . TYR A 1 518 ? 30.956 0.398 15.382 1.00 41.66 518 TYR A O 1
ATOM 4135 N N . PHE A 1 519 ? 28.984 -0.671 15.190 1.00 42.97 519 PHE A N 1
ATOM 4136 C CA . PHE A 1 519 ? 28.558 -0.592 16.583 1.00 42.97 519 PHE A CA 1
ATOM 4137 C C . PHE A 1 519 ? 28.256 -2.011 17.079 1.00 42.97 519 PHE A C 1
ATOM 4139 O O . PHE A 1 519 ? 27.613 -2.800 16.408 1.00 42.97 519 PHE A O 1
ATOM 4146 N N . GLU A 1 520 ? 28.710 -2.345 18.278 1.00 46.44 520 GLU A N 1
ATOM 4147 C CA . GLU A 1 520 ? 28.221 -3.504 19.037 1.00 46.44 520 GLU A CA 1
ATOM 4148 C C . GLU A 1 520 ? 28.551 -4.874 18.416 1.00 46.44 520 GLU A C 1
ATOM 4150 O O . GLU A 1 520 ? 27.846 -5.414 17.565 1.00 46.44 520 GLU A O 1
ATOM 4155 N N . VAL A 1 521 ? 29.638 -5.472 18.911 1.00 42.56 521 VAL A N 1
ATOM 4156 C CA . VAL A 1 521 ? 29.961 -6.876 18.647 1.00 42.56 521 VAL A CA 1
ATOM 4157 C C . VAL A 1 521 ? 29.499 -7.721 19.831 1.00 42.56 521 VAL A C 1
ATOM 4159 O O . VAL A 1 521 ? 30.137 -7.728 20.881 1.00 42.56 521 VAL A O 1
ATOM 4162 N N . GLY A 1 522 ? 28.384 -8.433 19.671 1.00 45.53 522 GLY A N 1
ATOM 4163 C CA . GLY A 1 522 ? 27.946 -9.460 20.617 1.00 45.53 522 GLY A CA 1
ATOM 4164 C C . GLY A 1 522 ? 28.669 -10.777 20.333 1.00 45.53 522 GLY A C 1
ATOM 4165 O O . GLY A 1 522 ? 28.499 -11.350 19.261 1.00 45.53 522 GLY A O 1
ATOM 4166 N N . ILE A 1 523 ? 29.482 -11.252 21.271 1.00 49.69 523 ILE A N 1
ATOM 4167 C CA . ILE A 1 523 ? 30.205 -12.528 21.240 1.00 49.69 523 ILE A CA 1
ATOM 4168 C C . ILE A 1 523 ? 29.495 -13.512 22.172 1.00 49.69 523 ILE A C 1
ATOM 4170 O O . ILE A 1 523 ? 29.414 -13.280 23.377 1.00 49.69 523 ILE A O 1
ATOM 4174 N N . ALA A 1 524 ? 29.022 -14.640 21.645 1.00 47.12 524 ALA A N 1
ATOM 4175 C CA . ALA A 1 524 ? 28.454 -15.722 22.453 1.00 47.12 524 ALA A CA 1
ATOM 4176 C C . ALA A 1 524 ? 29.351 -16.969 22.389 1.00 47.12 524 ALA A C 1
ATOM 4178 O O . ALA A 1 524 ? 29.415 -17.630 21.358 1.00 47.12 524 ALA A O 1
ATOM 4179 N N . LEU A 1 525 ? 30.012 -17.342 23.490 1.00 51.16 525 LEU A N 1
ATOM 4180 C CA . LEU A 1 525 ? 30.951 -18.479 23.544 1.00 51.16 525 LEU A CA 1
ATOM 4181 C C . LEU A 1 525 ? 30.260 -19.871 23.718 1.00 51.16 525 LEU A C 1
ATOM 4183 O O . LEU A 1 525 ? 30.831 -20.773 24.317 1.00 51.16 525 LEU A O 1
ATOM 4187 N N . GLN A 1 526 ? 29.067 -20.063 23.115 1.00 44.88 526 GLN A N 1
ATOM 4188 C CA . GLN A 1 526 ? 28.101 -21.206 23.180 1.00 44.88 526 GLN A CA 1
ATOM 4189 C C . GLN A 1 526 ? 27.304 -21.362 24.497 1.00 44.88 526 GLN A C 1
ATOM 4191 O O . GLN A 1 526 ? 27.911 -21.426 25.549 1.00 44.88 526 GLN A O 1
ATOM 4196 N N . GLY A 1 527 ? 25.970 -21.550 24.574 1.00 40.41 527 GLY A N 1
ATOM 4197 C CA . GLY A 1 527 ? 24.867 -21.740 23.602 1.00 40.41 527 GLY A CA 1
ATOM 4198 C C . GLY A 1 527 ? 23.477 -21.490 24.268 1.00 40.41 527 GLY A C 1
ATOM 4199 O O . GLY A 1 527 ? 23.472 -20.997 25.397 1.00 40.41 527 GLY A O 1
ATOM 4200 N N . PRO A 1 528 ? 22.321 -21.831 23.633 1.00 31.33 528 PRO A N 1
ATOM 4201 C CA . PRO A 1 528 ? 22.077 -23.203 23.172 1.00 31.33 528 PRO A CA 1
ATOM 4202 C C . PRO A 1 528 ? 21.721 -23.383 21.683 1.00 31.33 528 PRO A C 1
ATOM 4204 O O . PRO A 1 528 ? 21.063 -22.557 21.059 1.00 31.33 528 PRO A O 1
ATOM 4207 N N . LYS A 1 529 ? 22.087 -24.567 21.163 1.00 48.62 529 LYS A N 1
ATOM 4208 C CA . LYS A 1 529 ? 21.276 -25.302 20.182 1.00 48.62 529 LYS A CA 1
ATOM 4209 C C . LYS A 1 529 ? 20.040 -25.847 20.905 1.00 48.62 529 LYS A C 1
ATOM 4211 O O . LYS A 1 529 ? 20.168 -26.819 21.651 1.00 48.62 529 LYS A O 1
ATOM 4216 N N . ARG A 1 530 ? 18.893 -25.224 20.672 1.00 29.81 530 ARG A N 1
ATOM 4217 C CA . ARG A 1 530 ? 17.558 -25.802 20.446 1.00 29.81 530 ARG A CA 1
ATOM 4218 C C . ARG A 1 530 ? 16.554 -24.668 20.380 1.00 29.81 530 ARG A C 1
ATOM 4220 O O . ARG A 1 530 ? 16.659 -23.773 21.246 1.00 29.81 530 ARG A O 1
#

Sequence (530 aa):
MAKNDEALLVNPSVEELEDRIVPLFLQHGTHHFASHTILQDGLNYFVMDGVGYIAFLDGKFGGTQAPLTLGPVCSEENLPDLILGFEEQIRKPIRYDPSFFYVDEPTARALHDLGYKVNQCGKTTTLDLTEWNTEGPLKGQLRRSRNKAQKEGITVEEVLMNDVNMGELQRTVDKWMDQKIAGGEEFHFLARPLVYGDELVKGDEGILMKRRDGLSSEGSPLVRKFIARDNQGEIIGVSVYDPIIKDGEIIGYIESIRRSSIQTAAGIQDVITLHAIDQFRSENRNFFSLGPSVLYKIDDKGEFDFDRFVQWNLEFSYRNWGQTVFNYATLAYHKSIFRGKEEQIYFASRKPGILSTNDLLAAYYATNIPLFGKLLKGWKEEGKNPYPHLGSELVRNNLFLGKPSNKVAIIDGDSKRRNEIANRLWKRYRVVEYNTSSYQGVGGAVRELTHDTAALVISSDISGESTLKGVRSLVERGEKKPIVLYGTVSKQPLDKIREAIGRSHVYQIASTDPKEVYFEVGIALQGPKR

pLDDT: mean 76.55, std 16.79, range [29.81, 97.31]

Radius of gyration: 27.53 Å; chains: 1; bounding box: 74×48×74 Å

Secondary structure (DSSP, 8-state):
-PPPPEEEESS--HHHIIIIIHHHHHHHTTSTTHHHHHHSTT-EEEEETTTEEEEEEEEEETTEEEEEE---EE-GGGHHHHHHHHHHHHHHHH-S--EEEEE-HHHHHHHHHTT-EEEEEEEEEEEETTT--S-SGGGHHHHHHHHHHHHTT-EEEE--GGGS-HHHHHHHHHHHHHH-TT-SSPP-SSSPPPPSS--EEEETTEEEE--S------SEESSEEEEEE-TT--EEEEEEEEEEEETTEEEEEEEEEEEE-TTS-TTHHHHHHHHHHHHHHHTT--EEEEEEEETTT----SSS---HHHHHHHHHHHHHTIIIII-HHHHHHHHHTT-PEEEEEEEEESS-HHHHHHHHHHHHHHTT--HHHHHHHHHHHS---SS--HHHHHHHTT---S-TTSEEEEEES-HHHHHHHHHHHTTTSEEEEEEGGGTTTHHHHHHT--TTEEEEEE-S-TTSHHHHHHHHHHHHTT---EEEE-S---HHHHHHHHHHH-GGGEEEE--SSTTS--EEEEEES-----